Protein AF-0000000075467963 (afdb_homodimer)

Radius of gyration: 29.56 Å; Cα contacts (8 Å, |Δi|>4): 504; chains: 2; bounding box: 73×99×62 Å

Nearest PDB structures (foldseek):
  2wbl-assembly1_B  TM=3.500E-01  e=3.447E+00  Arabidopsis thaliana
  8jcx-assembly1_3  TM=3.578E-01  e=4.664E+00  Homo sapiens
  7ane-assembly1_Ap  TM=2.378E-01  e=4.955E+00  Leishmania major
  2wbl-assembly1_B  TM=3.500E-01  e=3.483E+00  Arabidopsis thaliana
  7ane-assembly1_Ap  TM=2.378E-01  e=4.174E+00  Leishmania major

Sequence (392 aa):
MAAFSTVLLLSLALFLVTVFNAVTTYRYDLRLRAITPPSPKEYSWWGNDHPDQLPINVGRVGIVWEDPDGWGLLDDAQWGSLFETDGFSKVGPHDRTFQISMMHQLHCLDVIRVGFVTNRTGFAHHIEHCLRYLRQSVLCCADTTLEEDEPHVNTSGIWEHAAGGYGMVHECRDWTAVRRYMNAHPADDCITPDCIMAAFSTVLLLSLALFLVTVFNAVTTYRYDLRLRAITPPSPKEYSWWGNDHPDQLPINVGRVGIVWEDPDGWGLLDDAQWGSLFETDGFSKVGPHDRTFQISMMHQLHCLDVIRVGFVTNRTGFAHHIEHCLRYLRQSVLCCADTTLEEDEPHVNTSGIWEHAAGGYGMVHECRDWTAVRRYMNAHPADDCITPDCI

InterPro domains:
  IPR021765 Mycotoxin biosynthesis protein UstYa-like [PF11807] (97-185)
  IPR021765 Mycotoxin biosynthesis protein UstYa-like [PTHR33365] (84-188)

Structure (mmCIF, N/CA/C/O backbone):
data_AF-0000000075467963-model_v1
#
loop_
_entity.id
_entity.type
_entity.pdbx_description
1 polymer 'Uncharacterized protein'
#
loop_
_atom_site.group_PDB
_atom_site.id
_atom_site.type_symbol
_atom_site.label_atom_id
_atom_site.label_alt_id
_atom_site.label_comp_id
_atom_site.label_asym_id
_atom_site.label_entity_id
_atom_site.label_seq_id
_atom_site.pdbx_PDB_ins_code
_atom_site.Cartn_x
_atom_site.Cartn_y
_atom_site.Cartn_z
_atom_site.occupancy
_atom_site.B_iso_or_equiv
_atom_site.auth_seq_id
_atom_site.auth_comp_id
_atom_site.auth_asym_id
_atom_site.auth_atom_id
_atom_site.pdbx_PDB_model_num
ATOM 1 N N . MET A 1 1 ? -2.65 69.688 39.219 1 48.75 1 MET A N 1
ATOM 2 C CA . MET A 1 1 ? -3.049 68.375 39.656 1 48.75 1 MET A CA 1
ATOM 3 C C . MET A 1 1 ? -3.58 67.562 38.5 1 48.75 1 MET A C 1
ATOM 5 O O . MET A 1 1 ? -3.443 66.312 38.469 1 48.75 1 MET A O 1
ATOM 9 N N . ALA A 1 2 ? -4.047 68.188 37.5 1 62.66 2 ALA A N 1
ATOM 10 C CA . ALA A 1 2 ? -4.738 67.5 36.375 1 62.66 2 ALA A CA 1
ATOM 11 C C . ALA A 1 2 ? -3.742 66.938 35.375 1 62.66 2 ALA A C 1
ATOM 13 O O . ALA A 1 2 ? -3.979 65.875 34.812 1 62.66 2 ALA A O 1
ATOM 14 N N . ALA A 1 3 ? -2.584 67.625 35.219 1 66.88 3 ALA A N 1
ATOM 15 C CA . ALA A 1 3 ? -1.604 67.188 34.219 1 66.88 3 ALA A CA 1
ATOM 16 C C . ALA A 1 3 ? -0.884 65.875 34.656 1 66.88 3 ALA A C 1
ATOM 18 O O . ALA A 1 3 ? -0.595 65 33.844 1 66.88 3 ALA A O 1
ATOM 19 N N . PHE A 1 4 ? -0.609 65.812 35.906 1 64.25 4 PHE A N 1
ATOM 20 C CA . PHE A 1 4 ? 0.063 64.688 36.5 1 64.25 4 PHE A CA 1
ATOM 21 C C . PHE A 1 4 ? -0.797 63.438 36.375 1 64.25 4 PHE A C 1
ATOM 23 O O . PHE A 1 4 ? -0.282 62.344 36.094 1 64.25 4 PHE A O 1
ATOM 30 N N . SER A 1 5 ? -2.098 63.75 36.188 1 74.5 5 SER A N 1
ATOM 31 C CA . SER A 1 5 ? -3.057 62.656 36.156 1 74.5 5 SER A CA 1
ATOM 32 C C . SER A 1 5 ? -3.137 62 34.781 1 74.5 5 SER A C 1
ATOM 34 O O . SER A 1 5 ? -3.213 60.781 34.656 1 74.5 5 SER A O 1
ATOM 36 N N . THR A 1 6 ? -2.752 62.844 33.906 1 78.25 6 THR A N 1
ATOM 37 C CA . THR A 1 6 ? -2.861 62.375 32.531 1 78.25 6 THR A CA 1
ATOM 38 C C . THR A 1 6 ? -1.625 61.562 32.125 1 78.25 6 THR A C 1
ATOM 40 O O . THR A 1 6 ? -1.732 60.531 31.469 1 78.25 6 THR A O 1
ATOM 43 N N . VAL A 1 7 ? -0.43 62 32.656 1 75.94 7 VAL A N 1
ATOM 44 C CA . VAL A 1 7 ? 0.82 61.312 32.344 1 75.94 7 VAL A CA 1
ATOM 45 C C . VAL A 1 7 ? 0.824 59.938 33.031 1 75.94 7 VAL A C 1
ATOM 47 O O . VAL A 1 7 ? 1.254 58.969 32.438 1 75.94 7 VAL A O 1
ATOM 50 N N . LEU A 1 8 ? 0.383 59.938 34.219 1 79.38 8 LEU A N 1
ATOM 51 C CA . LEU A 1 8 ? 0.322 58.688 35 1 79.38 8 LEU A CA 1
ATOM 52 C C . LEU A 1 8 ? -0.635 57.688 34.344 1 79.38 8 LEU A C 1
ATOM 54 O O . LEU A 1 8 ? -0.332 56.5 34.25 1 79.38 8 LEU A O 1
ATOM 58 N N . LEU A 1 9 ? -1.73 58.219 33.812 1 79.06 9 LEU A N 1
ATOM 59 C CA . LEU A 1 9 ? -2.729 57.375 33.156 1 79.06 9 LEU A CA 1
ATOM 60 C C . LEU A 1 9 ? -2.201 56.812 31.844 1 79.06 9 LEU A C 1
ATOM 62 O O . LEU A 1 9 ? -2.432 55.656 31.516 1 79.06 9 LEU A O 1
ATOM 66 N N . LEU A 1 10 ? -1.411 57.594 31.219 1 77.69 10 LEU A N 1
ATOM 67 C CA . LEU A 1 10 ? -0.852 57.188 29.938 1 77.69 10 LEU A CA 1
ATOM 68 C C . LEU A 1 10 ? 0.275 56.188 30.141 1 77.69 10 LEU A C 1
ATOM 70 O O . LEU A 1 10 ? 0.405 55.219 29.359 1 77.69 10 LEU A O 1
ATOM 74 N N . SER A 1 11 ? 1.07 56.375 31.141 1 78.31 11 SER A N 1
ATOM 75 C CA . SER A 1 11 ? 2.148 55.438 31.453 1 78.31 11 SER A CA 1
ATOM 76 C C . SER A 1 11 ? 1.601 54.094 31.891 1 78.31 11 SER A C 1
ATOM 78 O O . SER A 1 11 ? 2.135 53.062 31.516 1 78.31 11 SER A O 1
ATOM 80 N N . LEU A 1 12 ? 0.538 54.125 32.594 1 80.94 12 LEU A N 1
ATOM 81 C CA . LEU A 1 12 ? -0.104 52.906 33.031 1 80.94 12 LEU A CA 1
ATOM 82 C C . LEU A 1 12 ? -0.707 52.156 31.859 1 80.94 12 LEU A C 1
ATOM 84 O O . LEU A 1 12 ? -0.617 50.938 31.781 1 80.94 12 LEU A O 1
ATOM 88 N N . ALA A 1 13 ? -1.257 52.938 30.984 1 78.12 13 ALA A N 1
ATOM 89 C CA . ALA A 1 13 ? -1.839 52.375 29.781 1 78.12 13 ALA A CA 1
ATOM 90 C C . ALA A 1 13 ? -0.764 51.719 28.906 1 78.12 13 ALA A C 1
ATOM 92 O O . ALA A 1 13 ? -0.949 50.594 28.406 1 78.12 13 ALA A O 1
ATOM 93 N N . LEU A 1 14 ? 0.378 52.375 28.828 1 76.81 14 LEU A N 1
ATOM 94 C CA . LEU A 1 14 ? 1.486 51.875 28.031 1 76.81 14 LEU A CA 1
ATOM 95 C C . LEU A 1 14 ? 2.057 50.594 28.672 1 76.81 14 LEU A C 1
ATOM 97 O O . LEU A 1 14 ? 2.412 49.656 27.969 1 76.81 14 LEU A O 1
ATOM 101 N N . PHE A 1 15 ? 2.158 50.656 29.891 1 78.75 15 PHE A N 1
ATOM 102 C CA . PHE A 1 15 ? 2.656 49.5 30.625 1 78.75 15 PHE A CA 1
ATOM 103 C C . PHE A 1 15 ? 1.711 48.312 30.469 1 78.75 15 PHE A C 1
ATOM 105 O O . PHE A 1 15 ? 2.152 47.188 30.203 1 78.75 15 PHE A O 1
ATOM 112 N N . LEU A 1 16 ? 0.412 48.531 30.531 1 78.88 16 LEU A N 1
ATOM 113 C CA . LEU A 1 16 ? -0.588 47.469 30.422 1 78.88 16 LEU A CA 1
ATOM 114 C C . LEU A 1 16 ? -0.593 46.906 29.016 1 78.88 16 LEU A C 1
ATOM 116 O O . LEU A 1 16 ? -0.725 45.688 28.844 1 78.88 16 LEU A O 1
ATOM 120 N N . VAL A 1 17 ? -0.367 47.719 28.031 1 76.62 17 VAL A N 1
ATOM 121 C CA . VAL A 1 17 ? -0.336 47.25 26.641 1 76.62 17 VAL A CA 1
ATOM 122 C C . VAL A 1 17 ? 0.917 46.406 26.406 1 76.62 17 VAL A C 1
ATOM 124 O O . VAL A 1 17 ? 0.867 45.406 25.719 1 76.62 17 VAL A O 1
ATOM 127 N N . THR A 1 18 ? 2.072 46.844 27.016 1 76.5 18 THR A N 1
ATOM 128 C CA . THR A 1 18 ? 3.314 46.094 26.891 1 76.5 18 THR A CA 1
ATOM 129 C C . THR A 1 18 ? 3.184 44.719 27.562 1 76.5 18 THR A C 1
ATOM 131 O O . THR A 1 18 ? 3.625 43.719 27.016 1 76.5 18 THR A O 1
ATOM 134 N N . VAL A 1 19 ? 2.59 44.719 28.688 1 78.06 19 VAL A N 1
ATOM 135 C CA . VAL A 1 19 ? 2.391 43.469 29.422 1 78.06 19 VAL A CA 1
ATOM 136 C C . VAL A 1 19 ? 1.438 42.562 28.656 1 78.06 19 VAL A C 1
ATOM 138 O O . VAL A 1 19 ? 1.688 41.375 28.516 1 78.06 19 VAL A O 1
ATOM 141 N N . PHE A 1 20 ? 0.382 43.188 28.125 1 76.25 20 PHE A N 1
ATOM 142 C CA . PHE A 1 20 ? -0.563 42.438 27.312 1 76.25 20 PHE A CA 1
ATOM 143 C C . PHE A 1 20 ? 0.127 41.844 26.078 1 76.25 20 PHE A C 1
ATOM 145 O O . PHE A 1 20 ? -0.087 40.688 25.734 1 76.25 20 PHE A O 1
ATOM 152 N N . ASN A 1 21 ? 0.99 42.656 25.438 1 73.94 21 ASN A N 1
ATOM 153 C CA . ASN A 1 21 ? 1.731 42.188 24.266 1 73.94 21 ASN A CA 1
ATOM 154 C C . ASN A 1 21 ? 2.705 41.062 24.625 1 73.94 21 ASN A C 1
ATOM 156 O O . ASN A 1 21 ? 2.838 40.094 23.891 1 73.94 21 ASN A O 1
ATOM 160 N N . ALA A 1 22 ? 3.393 41.188 25.719 1 75.69 22 ALA A N 1
ATOM 161 C CA . ALA A 1 22 ? 4.352 40.188 26.172 1 75.69 22 ALA A CA 1
ATOM 162 C C . ALA A 1 22 ? 3.654 38.875 26.516 1 75.69 22 ALA A C 1
ATOM 164 O O . ALA A 1 22 ? 4.141 37.812 26.156 1 75.69 22 ALA A O 1
ATOM 165 N N . VAL A 1 23 ? 2.527 39 27.062 1 76.81 23 VAL A N 1
ATOM 166 C CA . VAL A 1 23 ? 1.761 37.812 27.453 1 76.81 23 VAL A CA 1
ATOM 167 C C . VAL A 1 23 ? 1.232 37.125 26.203 1 76.81 23 VAL A C 1
ATOM 169 O O . VAL A 1 23 ? 1.292 35.906 26.094 1 76.81 23 VAL A O 1
ATOM 172 N N . THR A 1 24 ? 0.804 37.938 25.219 1 72.12 24 THR A N 1
ATOM 173 C CA . THR A 1 24 ? 0.292 37.375 23.969 1 72.12 24 THR A CA 1
ATOM 174 C C . THR A 1 24 ? 1.414 36.719 23.172 1 72.12 24 THR A C 1
ATOM 176 O O . THR A 1 24 ? 1.232 35.625 22.609 1 72.12 24 THR A O 1
ATOM 179 N N . THR A 1 25 ? 2.557 37.344 23.094 1 69.19 25 THR A N 1
ATOM 180 C CA . THR A 1 25 ? 3.713 36.781 22.406 1 69.19 25 THR A CA 1
ATOM 181 C C . THR A 1 25 ? 4.141 35.469 23.062 1 69.19 25 THR A C 1
ATOM 183 O O . THR A 1 25 ? 4.469 34.5 22.375 1 69.19 25 THR A O 1
ATOM 186 N N . TYR A 1 26 ? 4.16 35.531 24.406 1 72.31 26 TYR A N 1
ATOM 187 C CA . TYR A 1 26 ? 4.543 34.344 25.156 1 72.31 26 TYR A CA 1
ATOM 188 C C . TYR A 1 26 ? 3.568 33.188 24.906 1 72.31 26 TYR A C 1
ATOM 190 O O . TYR A 1 26 ? 3.984 32.062 24.688 1 72.31 26 TYR A O 1
ATOM 198 N N . ARG A 1 27 ? 2.332 33.469 24.844 1 73.88 27 ARG A N 1
ATOM 199 C CA . ARG A 1 27 ? 1.308 32.469 24.562 1 73.88 27 ARG A CA 1
ATOM 200 C C . ARG A 1 27 ? 1.444 31.953 23.141 1 73.88 27 ARG A C 1
ATOM 202 O O . ARG A 1 27 ? 1.317 30.75 22.906 1 73.88 27 ARG A O 1
ATOM 209 N N . TYR A 1 28 ? 1.735 32.812 22.219 1 65.31 28 TYR A N 1
ATOM 210 C CA . TYR A 1 28 ? 1.943 32.438 20.828 1 65.31 28 TYR A CA 1
ATOM 211 C C . TYR A 1 28 ? 3.193 31.562 20.688 1 65.31 28 TYR A C 1
ATOM 213 O O . TYR A 1 28 ? 3.199 30.578 19.953 1 65.31 28 TYR A O 1
ATOM 221 N N . ASP A 1 29 ? 4.254 31.938 21.359 1 64.69 29 ASP A N 1
ATOM 222 C CA . ASP A 1 29 ? 5.484 31.156 21.359 1 64.69 29 ASP A CA 1
ATOM 223 C C . ASP A 1 29 ? 5.23 29.734 21.875 1 64.69 29 ASP A C 1
ATOM 225 O O . ASP A 1 29 ? 5.711 28.766 21.281 1 64.69 29 ASP A O 1
ATOM 229 N N . LEU A 1 30 ? 4.445 29.688 22.906 1 70.44 30 LEU A N 1
ATOM 230 C CA . LEU A 1 30 ? 4.117 28.391 23.484 1 70.44 30 LEU A CA 1
ATOM 231 C C . LEU A 1 30 ? 3.332 27.547 22.484 1 70.44 30 LEU A C 1
ATOM 233 O O . LEU A 1 30 ? 3.58 26.344 22.344 1 70.44 30 LEU A O 1
ATOM 237 N N . ARG A 1 31 ? 2.449 28.219 21.875 1 64.19 31 ARG A N 1
ATOM 238 C CA . ARG A 1 31 ? 1.645 27.516 20.875 1 64.19 31 ARG A CA 1
ATOM 239 C C . ARG A 1 31 ? 2.498 27.094 19.688 1 64.19 31 ARG A C 1
ATOM 241 O O . ARG A 1 31 ? 2.33 25.984 19.156 1 64.19 31 ARG A O 1
ATOM 248 N N . LEU A 1 32 ? 3.363 27.938 19.297 1 63.81 32 LEU A N 1
ATOM 249 C CA . LEU A 1 32 ? 4.23 27.609 18.172 1 63.81 32 LEU A CA 1
ATOM 250 C C . LEU A 1 32 ? 5.152 26.453 18.516 1 63.81 32 LEU A C 1
ATOM 252 O O . LEU A 1 32 ? 5.41 25.578 17.672 1 63.81 32 LEU A O 1
ATOM 256 N N . ARG A 1 33 ? 5.801 26.531 19.594 1 65.12 33 ARG A N 1
ATOM 257 C CA . ARG A 1 33 ? 6.68 25.453 20.031 1 65.12 33 ARG A CA 1
ATOM 258 C C . ARG A 1 33 ? 5.938 24.125 20.078 1 65.12 33 ARG A C 1
ATOM 260 O O . ARG A 1 33 ? 6.516 23.078 19.766 1 65.12 33 ARG A O 1
ATOM 267 N N . ALA A 1 34 ? 4.691 24.25 20.484 1 65.44 34 ALA A N 1
ATOM 268 C CA . ALA A 1 34 ? 3.863 23.047 20.594 1 65.44 34 ALA A CA 1
ATOM 269 C C . ALA A 1 34 ? 3.602 22.438 19.219 1 65.44 34 ALA A C 1
ATOM 271 O O . ALA A 1 34 ? 3.406 21.234 19.094 1 65.44 34 ALA A O 1
ATOM 272 N N . ILE A 1 35 ? 3.621 23.375 18.281 1 63.66 35 ILE A N 1
ATOM 273 C CA . ILE A 1 35 ? 3.303 22.875 16.938 1 63.66 35 ILE A CA 1
ATOM 274 C C . ILE A 1 35 ? 4.59 22.703 16.125 1 63.66 35 ILE A C 1
ATOM 276 O O . ILE A 1 35 ? 4.57 22.156 15.031 1 63.66 35 ILE A O 1
ATOM 280 N N . THR A 1 36 ? 5.695 23.375 16.578 1 61.47 36 THR A N 1
ATOM 281 C CA . THR A 1 36 ? 6.961 23.188 15.883 1 61.47 36 THR A CA 1
ATOM 282 C C . THR A 1 36 ? 7.418 21.734 15.961 1 61.47 36 THR A C 1
ATOM 284 O O . THR A 1 36 ? 7.531 21.172 17.047 1 61.47 36 THR A O 1
ATOM 287 N N . PRO A 1 37 ? 7.512 21.125 14.805 1 61.09 37 PRO A N 1
ATOM 288 C CA . PRO A 1 37 ? 7.949 19.734 14.828 1 61.09 37 PRO A CA 1
ATOM 289 C C . PRO A 1 37 ? 9.312 19.547 15.492 1 61.09 37 PRO A C 1
ATOM 291 O O . PRO A 1 37 ? 10.141 20.453 15.461 1 61.09 37 PRO A O 1
ATOM 294 N N . PRO A 1 38 ? 9.336 18.656 16.5 1 60.81 38 PRO A N 1
ATOM 295 C CA . PRO A 1 38 ? 10.648 18.406 17.094 1 60.81 38 PRO A CA 1
ATOM 296 C C . PRO A 1 38 ? 11.781 18.453 16.062 1 60.81 38 PRO A C 1
ATOM 298 O O . PRO A 1 38 ? 11.539 18.281 14.867 1 60.81 38 PRO A O 1
ATOM 301 N N . SER A 1 39 ? 12.906 19.047 16.484 1 64.12 39 SER A N 1
ATOM 302 C CA . SER A 1 39 ? 14.102 19.047 15.664 1 64.12 39 SER A CA 1
ATOM 303 C C . SER A 1 39 ? 14.305 17.703 14.977 1 64.12 39 SER A C 1
ATOM 305 O O . SER A 1 39 ? 13.961 16.656 15.531 1 64.12 39 SER A O 1
ATOM 307 N N . PRO A 1 40 ? 14.602 17.859 13.734 1 70.25 40 PRO A N 1
ATOM 308 C CA . PRO A 1 40 ? 14.844 16.594 13.039 1 70.25 40 PRO A CA 1
ATOM 309 C C . PRO A 1 40 ? 15.859 15.703 13.766 1 70.25 40 PRO A C 1
ATOM 311 O O . PRO A 1 40 ? 16.828 16.203 14.32 1 70.25 40 PRO A O 1
ATOM 314 N N . LYS A 1 41 ? 15.469 14.516 14.148 1 83.62 41 LYS A N 1
ATOM 315 C CA . LYS A 1 41 ? 16.359 13.531 14.766 1 83.62 41 LYS A CA 1
ATOM 316 C C . LYS A 1 41 ? 17.641 13.352 13.945 1 83.62 41 LYS A C 1
ATOM 318 O O . LYS A 1 41 ? 17.578 13.258 12.719 1 83.62 41 LYS A O 1
ATOM 323 N N . GLU A 1 42 ? 18.703 13.578 14.609 1 91.19 42 GLU A N 1
ATOM 324 C CA . GLU A 1 42 ? 19.984 13.289 13.984 1 91.19 42 GLU A CA 1
ATOM 325 C C . GLU A 1 42 ? 20.328 11.805 14.078 1 91.19 42 GLU A C 1
ATOM 327 O O . GLU A 1 42 ? 20.094 11.172 15.109 1 91.19 42 GLU A O 1
ATOM 332 N N . TYR A 1 43 ? 20.812 11.266 12.914 1 95.25 43 TYR A N 1
ATOM 333 C CA . TYR A 1 43 ? 21.156 9.844 12.852 1 95.25 43 TYR A CA 1
ATOM 334 C C . TYR A 1 43 ? 22.641 9.664 12.562 1 95.25 43 TYR A C 1
ATOM 336 O O . TYR A 1 43 ? 23.234 10.422 11.797 1 95.25 43 TYR A O 1
ATOM 344 N N . SER A 1 44 ? 23.266 8.68 13.203 1 95.25 44 SER A N 1
ATOM 345 C CA . SER A 1 44 ? 24.641 8.336 12.891 1 95.25 44 SER A CA 1
ATOM 346 C C . SER A 1 44 ? 24.75 7.559 11.578 1 95.25 44 SER A C 1
ATOM 348 O O . SER A 1 44 ? 25.812 7.492 10.977 1 95.25 44 SER A O 1
ATOM 350 N N . TRP A 1 45 ? 23.656 6.883 11.156 1 95.12 45 TRP A N 1
ATOM 351 C CA . TRP A 1 45 ? 23.531 6.059 9.953 1 95.12 45 TRP A CA 1
ATOM 352 C C . TRP A 1 45 ? 24.344 4.777 10.086 1 95.12 45 TRP A C 1
ATOM 354 O O . TRP A 1 45 ? 24.641 4.113 9.086 1 95.12 45 TRP A O 1
ATOM 364 N N . TRP A 1 46 ? 24.75 4.492 11.32 1 92.88 46 TRP A N 1
ATOM 365 C CA . TRP A 1 46 ? 25.422 3.225 11.578 1 92.88 46 TRP A CA 1
ATOM 366 C C . TRP A 1 46 ? 24.469 2.229 12.242 1 92.88 46 TRP A C 1
ATOM 368 O O . TRP A 1 46 ? 23.688 2.592 13.125 1 92.88 46 TRP A O 1
ATOM 378 N N . GLY A 1 47 ? 24.641 0.971 11.766 1 91.31 47 GLY A N 1
ATOM 379 C CA . GLY A 1 47 ? 23.766 -0.049 12.312 1 91.31 47 GLY A CA 1
ATOM 380 C C . GLY A 1 47 ? 22.297 0.249 12.078 1 91.31 47 GLY A C 1
ATOM 381 O O . GLY A 1 47 ? 21.891 0.535 10.953 1 91.31 47 GLY A O 1
ATOM 382 N N . ASN A 1 48 ? 21.562 0.258 13.156 1 92.62 48 ASN A N 1
ATOM 383 C CA . ASN A 1 48 ? 20.125 0.466 13.016 1 92.62 48 ASN A CA 1
ATOM 384 C C . ASN A 1 48 ? 19.734 1.912 13.312 1 92.62 48 ASN A C 1
ATOM 386 O O . ASN A 1 48 ? 18.547 2.238 13.391 1 92.62 48 ASN A O 1
ATOM 390 N N . ASP A 1 49 ? 20.75 2.736 13.398 1 95.62 49 ASP A N 1
ATOM 391 C CA . ASP A 1 49 ? 20.516 4.145 13.695 1 95.62 49 ASP A CA 1
ATOM 392 C C . ASP A 1 49 ? 20.406 4.961 12.406 1 95.62 49 ASP A C 1
ATOM 394 O O . ASP A 1 49 ? 21.344 5.684 12.047 1 95.62 49 ASP A O 1
ATOM 398 N N . HIS A 1 50 ? 19.422 4.898 11.773 1 96.62 50 HIS A N 1
ATOM 399 C CA . HIS A 1 50 ? 19.062 5.629 10.562 1 96.62 50 HIS A CA 1
ATOM 400 C C . HIS A 1 50 ? 17.547 5.883 10.5 1 96.62 50 HIS A C 1
ATOM 402 O O . HIS A 1 50 ? 16.781 5.266 11.242 1 96.62 50 HIS A O 1
ATOM 408 N N . PRO A 1 51 ? 17.062 6.844 9.695 1 96.88 51 PRO A N 1
ATOM 409 C CA . PRO A 1 51 ? 15.617 7 9.555 1 96.88 51 PRO A CA 1
ATOM 410 C C . PRO A 1 51 ? 14.93 5.719 9.086 1 96.88 51 PRO A C 1
ATOM 412 O O . PRO A 1 51 ? 15.531 4.922 8.359 1 96.88 51 PRO A O 1
ATOM 415 N N . ASP A 1 52 ? 13.742 5.508 9.484 1 97.12 52 ASP A N 1
ATOM 416 C CA . ASP A 1 52 ? 12.977 4.344 9.055 1 97.12 52 ASP A CA 1
ATOM 417 C C . ASP A 1 52 ? 12.531 4.477 7.602 1 97.12 52 ASP A C 1
ATOM 419 O O . ASP A 1 52 ? 12.367 3.477 6.902 1 97.12 52 ASP A O 1
ATOM 423 N N . GLN A 1 53 ? 12.344 5.754 7.211 1 97.69 53 GLN A N 1
ATOM 424 C CA . GLN A 1 53 ? 11.852 6.055 5.871 1 97.69 53 GLN A CA 1
ATOM 425 C C . GLN A 1 53 ? 12.914 6.797 5.059 1 97.69 53 GLN A C 1
ATOM 427 O O . GLN A 1 53 ? 13.711 7.551 5.609 1 97.69 53 GLN A O 1
ATOM 432 N N . LEU A 1 54 ? 12.883 6.52 3.73 1 98.19 54 LEU A N 1
ATOM 433 C CA . LEU A 1 54 ? 13.672 7.355 2.83 1 98.19 54 LEU A CA 1
ATOM 434 C C . LEU A 1 54 ? 13.391 8.836 3.07 1 98.19 54 LEU A C 1
ATOM 436 O O . LEU A 1 54 ? 12.227 9.25 3.094 1 98.19 54 LEU A O 1
ATOM 440 N N . PRO A 1 55 ? 14.438 9.648 3.348 1 96.31 55 PRO A N 1
ATOM 441 C CA . PRO A 1 55 ? 14.227 11.031 3.764 1 96.31 55 PRO A CA 1
ATOM 442 C C . PRO A 1 55 ? 13.961 11.969 2.584 1 96.31 55 PRO A C 1
ATOM 444 O O . PRO A 1 55 ? 14.758 12.883 2.326 1 96.31 55 PRO A O 1
ATOM 447 N N . ILE A 1 56 ? 12.867 11.781 1.936 1 97.19 56 ILE A N 1
ATOM 448 C CA . ILE A 1 56 ? 12.43 12.633 0.834 1 97.19 56 ILE A CA 1
ATOM 449 C C . ILE A 1 56 ? 10.984 13.07 1.064 1 97.19 56 ILE A C 1
ATOM 451 O O . ILE A 1 56 ? 10.273 12.484 1.884 1 97.19 56 ILE A O 1
ATOM 455 N N . ASN A 1 57 ? 10.641 14.117 0.381 1 95.69 57 ASN A N 1
ATOM 456 C CA . ASN A 1 57 ? 9.234 14.516 0.356 1 95.69 57 ASN A CA 1
ATOM 457 C C . ASN A 1 57 ? 8.461 13.773 -0.729 1 95.69 57 ASN A C 1
ATOM 459 O O . ASN A 1 57 ? 8.82 13.836 -1.907 1 95.69 57 ASN A O 1
ATOM 463 N N . VAL A 1 58 ? 7.551 13.008 -0.3 1 97.75 58 VAL A N 1
ATOM 464 C CA . VAL A 1 58 ? 6.664 12.32 -1.231 1 97.75 58 VAL A CA 1
ATOM 465 C C . VAL A 1 58 ? 5.27 12.945 -1.166 1 97.75 58 VAL A C 1
ATOM 467 O O . VAL A 1 58 ? 4.562 12.789 -0.166 1 97.75 58 VAL A O 1
ATOM 470 N N . GLY A 1 59 ? 4.898 13.633 -2.197 1 96.62 59 GLY A N 1
ATOM 471 C CA . GLY A 1 59 ? 3.602 14.289 -2.238 1 96.62 59 GLY A CA 1
ATOM 472 C C . GLY A 1 59 ? 2.451 13.312 -2.412 1 96.62 59 GLY A C 1
ATOM 473 O O . GLY A 1 59 ? 2.664 12.102 -2.496 1 96.62 59 GLY A O 1
ATOM 474 N N . ARG A 1 60 ? 1.293 13.859 -2.354 1 96.69 60 ARG A N 1
ATOM 475 C CA . ARG A 1 60 ? 0.075 13.086 -2.582 1 96.69 60 ARG A CA 1
ATOM 476 C C . ARG A 1 60 ? -0.598 13.5 -3.887 1 96.69 60 ARG A C 1
ATOM 478 O O . ARG A 1 60 ? -0.545 14.672 -4.277 1 96.69 60 ARG A O 1
ATOM 485 N N . VAL A 1 61 ? -1.198 12.547 -4.535 1 97.31 61 VAL A N 1
ATOM 486 C CA . VAL A 1 61 ? -1.871 12.789 -5.805 1 97.31 61 VAL A CA 1
ATOM 487 C C . VAL A 1 61 ? -3.08 11.867 -5.938 1 97.31 61 VAL A C 1
ATOM 489 O O . VAL A 1 61 ? -3.045 10.719 -5.484 1 97.31 61 VAL A O 1
ATOM 492 N N . GLY A 1 62 ? -4.172 12.359 -6.461 1 97.12 62 GLY A N 1
ATOM 493 C CA . GLY A 1 62 ? -5.297 11.516 -6.828 1 97.12 62 GLY A CA 1
ATOM 494 C C . GLY A 1 62 ? -5.121 10.844 -8.172 1 97.12 62 GLY A C 1
ATOM 495 O O . GLY A 1 62 ? -4.773 11.492 -9.164 1 97.12 62 GLY A O 1
ATOM 496 N N . ILE A 1 63 ? -5.328 9.547 -8.234 1 97.31 63 ILE A N 1
ATOM 497 C CA . ILE A 1 63 ? -5.152 8.82 -9.484 1 97.31 63 ILE A CA 1
ATOM 498 C C . ILE A 1 63 ? -6.379 7.945 -9.75 1 97.31 63 ILE A C 1
ATOM 500 O O . ILE A 1 63 ? -6.875 7.277 -8.836 1 97.31 63 ILE A O 1
ATOM 504 N N . VAL A 1 64 ? -6.887 7.977 -10.922 1 96.5 64 VAL A N 1
ATOM 505 C CA . VAL A 1 64 ? -7.887 7.035 -11.414 1 96.5 64 VAL A CA 1
ATOM 506 C C . VAL A 1 64 ? -7.215 5.973 -12.281 1 96.5 64 VAL A C 1
ATOM 508 O O . VAL A 1 64 ? -6.613 6.297 -13.312 1 96.5 64 VAL A O 1
ATOM 511 N N . TRP A 1 65 ? -7.277 4.762 -11.797 1 93.88 65 TRP A N 1
ATOM 512 C CA . TRP A 1 65 ? -6.727 3.658 -12.578 1 93.88 65 TRP A CA 1
ATOM 513 C C . TRP A 1 65 ? -7.754 3.135 -13.578 1 93.88 65 TRP A C 1
ATOM 515 O O . TRP A 1 65 ? -8.922 2.947 -13.242 1 93.88 65 TRP A O 1
ATOM 525 N N . GLU A 1 66 ? -7.305 2.91 -14.781 1 90.19 66 GLU A N 1
ATOM 526 C CA . GLU A 1 66 ? -8.102 2.207 -15.773 1 90.19 66 GLU A CA 1
ATOM 527 C C . GLU A 1 66 ? -7.621 0.772 -15.961 1 90.19 66 GLU A C 1
ATOM 529 O O . GLU A 1 66 ? -6.523 0.421 -15.531 1 90.19 66 GLU A O 1
ATOM 534 N N . ASP A 1 67 ? -8.562 -0.024 -16.453 1 83.31 67 ASP A N 1
ATOM 535 C CA . ASP A 1 67 ? -8.109 -1.355 -16.844 1 83.31 67 ASP A CA 1
ATOM 536 C C . ASP A 1 67 ? -7.133 -1.284 -18.016 1 83.31 67 ASP A C 1
ATOM 538 O O . ASP A 1 67 ? -7.52 -0.953 -19.125 1 83.31 67 ASP A O 1
ATOM 542 N N . PRO A 1 68 ? -5.895 -1.644 -17.734 1 80.38 68 PRO A N 1
ATOM 543 C CA . PRO A 1 68 ? -4.918 -1.443 -18.812 1 80.38 68 PRO A CA 1
ATOM 544 C C . PRO A 1 68 ? -4.969 -2.547 -19.859 1 80.38 68 PRO A C 1
ATOM 546 O O . PRO A 1 68 ? -5.328 -3.686 -19.562 1 80.38 68 PRO A O 1
ATOM 549 N N . ASP A 1 69 ? -4.648 -2.264 -21.094 1 81.5 69 ASP A N 1
ATOM 550 C CA . ASP A 1 69 ? -4.453 -3.26 -22.141 1 81.5 69 ASP A CA 1
ATOM 551 C C . ASP A 1 69 ? -3.15 -4.027 -21.938 1 81.5 69 ASP A C 1
ATOM 553 O O . ASP A 1 69 ? -3.016 -5.168 -22.391 1 81.5 69 ASP A O 1
ATOM 557 N N . GLY A 1 70 ? -2.418 -3.65 -21.016 1 91.75 70 GLY A N 1
ATOM 558 C CA . GLY A 1 70 ? -1.124 -4.27 -20.781 1 91.75 70 GLY A CA 1
ATOM 559 C C . GLY A 1 70 ? -0.988 -4.871 -19.391 1 91.75 70 GLY A C 1
ATOM 560 O O . GLY A 1 70 ? -1.99 -5.176 -18.75 1 91.75 70 GLY A O 1
ATOM 561 N N . TRP A 1 71 ? 0.266 -5.406 -19.203 1 95.25 71 TRP A N 1
ATOM 562 C CA . TRP A 1 71 ? 0.604 -6.012 -17.922 1 95.25 71 TRP A CA 1
ATOM 563 C C . TRP A 1 71 ? 0.012 -7.414 -17.797 1 95.25 71 TRP A C 1
ATOM 565 O O . TRP A 1 71 ? -0.499 -7.793 -16.75 1 95.25 71 TRP A O 1
ATOM 575 N N . GLY A 1 72 ? 0.054 -8.031 -18.953 1 94.75 72 GLY A N 1
ATOM 576 C CA . GLY A 1 72 ? -0.377 -9.422 -18.969 1 94.75 72 GLY A CA 1
ATOM 577 C C . GLY A 1 72 ? 0.598 -10.352 -18.266 1 94.75 72 GLY A C 1
ATOM 578 O O . GLY A 1 72 ? 1.728 -9.961 -17.969 1 94.75 72 GLY A O 1
ATOM 579 N N . LEU A 1 73 ? 0.166 -11.555 -18.062 1 94.06 73 LEU A N 1
ATOM 580 C CA . LEU A 1 73 ? 0.975 -12.547 -17.359 1 94.06 73 LEU A CA 1
ATOM 581 C C . LEU A 1 73 ? 2.27 -12.82 -18.109 1 94.06 73 LEU A C 1
ATOM 583 O O . LEU A 1 73 ? 3.301 -13.117 -17.5 1 94.06 73 LEU A O 1
ATOM 587 N N . LEU A 1 74 ? 2.221 -12.719 -19.438 1 94.75 74 LEU A N 1
ATOM 588 C CA . LEU A 1 74 ? 3.379 -13.078 -20.25 1 94.75 74 LEU A CA 1
ATOM 589 C C . LEU A 1 74 ? 4.125 -11.836 -20.719 1 94.75 74 LEU A C 1
ATOM 591 O O . LEU A 1 74 ? 5.059 -11.93 -21.516 1 94.75 74 LEU A O 1
ATOM 595 N N . ASP A 1 75 ? 3.732 -10.68 -20.266 1 96 75 ASP A N 1
ATOM 596 C CA . ASP A 1 75 ? 4.332 -9.422 -20.703 1 96 75 ASP A CA 1
ATOM 597 C C . ASP A 1 75 ? 5.621 -9.133 -19.953 1 96 75 ASP A C 1
ATOM 599 O O . ASP A 1 75 ? 5.695 -8.164 -19.188 1 96 75 ASP A O 1
ATOM 603 N N . ASP A 1 76 ? 6.66 -9.797 -20.25 1 95.69 76 ASP A N 1
ATOM 604 C CA . ASP A 1 76 ? 7.938 -9.68 -19.562 1 95.69 76 ASP A CA 1
ATOM 605 C C . ASP A 1 76 ? 8.508 -8.266 -19.703 1 95.69 76 ASP A C 1
ATOM 607 O O . ASP A 1 76 ? 9.07 -7.723 -18.75 1 95.69 76 ASP A O 1
ATOM 611 N N . ALA A 1 77 ? 8.375 -7.77 -20.844 1 95.31 77 ALA A N 1
ATOM 612 C CA . ALA A 1 77 ? 8.953 -6.453 -21.109 1 95.31 77 ALA A CA 1
ATOM 613 C C . ALA A 1 77 ? 8.297 -5.387 -20.234 1 95.31 77 ALA A C 1
ATOM 615 O O . ALA A 1 77 ? 8.977 -4.551 -19.641 1 95.31 77 ALA A O 1
ATOM 616 N N . GLN A 1 78 ? 6.992 -5.422 -20.109 1 95.5 78 GLN A N 1
ATOM 617 C CA . GLN A 1 78 ? 6.281 -4.426 -19.328 1 95.5 78 GLN A CA 1
ATOM 618 C C . GLN A 1 78 ? 6.578 -4.594 -17.828 1 95.5 78 GLN A C 1
ATOM 620 O O . GLN A 1 78 ? 6.883 -3.619 -17.141 1 95.5 78 GLN A O 1
ATOM 625 N N . TRP A 1 79 ? 6.52 -5.773 -17.312 1 96.81 79 TRP A N 1
ATOM 626 C CA . TRP A 1 79 ? 6.82 -6.008 -15.906 1 96.81 79 TRP A CA 1
ATOM 627 C C . TRP A 1 79 ? 8.273 -5.664 -15.594 1 96.81 79 TRP A C 1
ATOM 629 O O . TRP A 1 79 ? 8.57 -5.09 -14.547 1 96.81 79 TRP A O 1
ATOM 639 N N . GLY A 1 80 ? 9.195 -5.957 -16.531 1 95.38 80 GLY A N 1
ATOM 640 C CA . GLY A 1 80 ? 10.602 -5.617 -16.359 1 95.38 80 GLY A CA 1
ATOM 641 C C . GLY A 1 80 ? 10.844 -4.121 -16.297 1 95.38 80 GLY A C 1
ATOM 642 O O . GLY A 1 80 ? 11.797 -3.672 -15.648 1 95.38 80 GLY A O 1
ATOM 643 N N . SER A 1 81 ? 10.008 -3.342 -16.922 1 93.88 81 SER A N 1
ATOM 644 C CA . SER A 1 81 ? 10.18 -1.894 -16.984 1 93.88 81 SER A CA 1
ATOM 645 C C . SER A 1 81 ? 9.938 -1.252 -15.617 1 93.88 81 SER A C 1
ATOM 647 O O . SER A 1 81 ? 10.273 -0.084 -15.414 1 93.88 81 SER A O 1
ATOM 649 N N . LEU A 1 82 ? 9.383 -2.002 -14.672 1 93.81 82 LEU A N 1
ATOM 650 C CA . LEU A 1 82 ? 9.156 -1.503 -13.32 1 93.81 82 LEU A CA 1
ATOM 651 C C . LEU A 1 82 ? 10.484 -1.331 -12.578 1 93.81 82 LEU A C 1
ATOM 653 O O . LEU A 1 82 ? 10.539 -0.649 -11.547 1 93.81 82 LEU A O 1
ATOM 657 N N . PHE A 1 83 ? 11.516 -1.955 -13.086 1 92.38 83 PHE A N 1
ATOM 658 C CA . PHE A 1 83 ? 12.789 -2.014 -12.383 1 92.38 83 PHE A CA 1
ATOM 659 C C . PHE A 1 83 ? 13.859 -1.231 -13.133 1 92.38 83 PHE A C 1
ATOM 661 O O . PHE A 1 83 ? 14.711 -1.82 -13.797 1 92.38 83 PHE A O 1
ATOM 668 N N . GLU A 1 84 ? 13.867 0.003 -12.961 1 88.62 84 GLU A N 1
ATOM 669 C CA . GLU A 1 84 ? 14.898 0.844 -13.562 1 88.62 84 GLU A CA 1
ATOM 670 C C . GLU A 1 84 ? 16.25 0.646 -12.875 1 88.62 84 GLU A C 1
ATOM 672 O O . GLU A 1 84 ? 17.281 1.012 -13.422 1 88.62 84 GLU A O 1
ATOM 677 N N . THR A 1 85 ? 16.219 0.124 -11.727 1 85.81 85 THR A N 1
ATOM 678 C CA . THR A 1 85 ? 17.359 -0.268 -10.914 1 85.81 85 THR A CA 1
ATOM 679 C C . THR A 1 85 ? 17.141 -1.644 -10.289 1 85.81 85 THR A C 1
ATOM 681 O O . THR A 1 85 ? 16.156 -2.318 -10.594 1 85.81 85 THR A O 1
ATOM 684 N N . ASP A 1 86 ? 18.016 -2.068 -9.469 1 85.69 86 ASP A N 1
ATOM 685 C CA . ASP A 1 86 ? 17.875 -3.375 -8.836 1 85.69 86 ASP A CA 1
ATOM 686 C C . ASP A 1 86 ? 17.047 -3.271 -7.555 1 85.69 86 ASP A C 1
ATOM 688 O O . ASP A 1 86 ? 16.906 -4.25 -6.82 1 85.69 86 ASP A O 1
ATOM 692 N N . GLY A 1 87 ? 16.531 -2.09 -7.254 1 92.19 87 GLY A N 1
ATOM 693 C CA . GLY A 1 87 ? 15.656 -1.892 -6.105 1 92.19 87 GLY A CA 1
ATOM 694 C C . GLY A 1 87 ? 16.391 -1.398 -4.875 1 92.19 87 GLY A C 1
ATOM 695 O O . GLY A 1 87 ? 15.773 -1.123 -3.846 1 92.19 87 GLY A O 1
ATOM 696 N N . PHE A 1 88 ? 17.719 -1.266 -5.008 1 96 88 PHE A N 1
ATOM 697 C CA . PHE A 1 88 ? 18.562 -0.787 -3.92 1 96 88 PH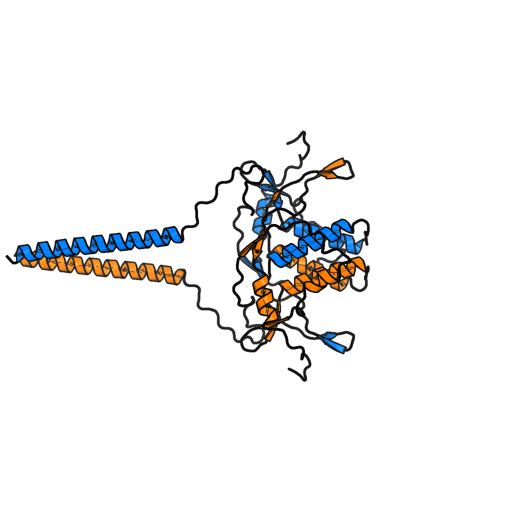E A CA 1
ATOM 698 C C . PHE A 1 88 ? 19.094 0.609 -4.223 1 96 88 PHE A C 1
ATOM 700 O O . PHE A 1 88 ? 19.203 1.001 -5.387 1 96 88 PHE A O 1
ATOM 707 N N . SER A 1 89 ? 19.344 1.348 -3.184 1 96.56 89 SER A N 1
ATOM 708 C CA . SER A 1 89 ? 19.828 2.721 -3.326 1 96.56 89 SER A CA 1
ATOM 709 C C . SER A 1 89 ? 20.766 3.102 -2.193 1 96.56 89 SER A C 1
ATOM 711 O O . SER A 1 89 ? 20.656 2.582 -1.081 1 96.56 89 SER A O 1
ATOM 713 N N . LYS A 1 90 ? 21.672 3.98 -2.568 1 96.5 90 LYS A N 1
ATOM 714 C CA . LYS A 1 90 ? 22.469 4.641 -1.542 1 96.5 90 LYS A CA 1
ATOM 715 C C . LYS A 1 90 ? 21.656 5.695 -0.798 1 96.5 90 LYS A C 1
ATOM 717 O O . LYS A 1 90 ? 20.938 6.484 -1.418 1 96.5 90 LYS A O 1
ATOM 722 N N . VAL A 1 91 ? 21.797 5.648 0.502 1 97.25 91 VAL A N 1
ATOM 723 C CA . VAL A 1 91 ? 21.031 6.582 1.327 1 97.25 91 VAL A CA 1
ATOM 724 C C . VAL A 1 91 ? 21.922 7.137 2.439 1 97.25 91 VAL A C 1
ATOM 726 O O . VAL A 1 91 ? 22.703 6.398 3.039 1 97.25 91 VAL A O 1
ATOM 729 N N . GLY A 1 92 ? 21.766 8.477 2.67 1 95.19 92 GLY A N 1
ATOM 730 C CA . GLY A 1 92 ? 22.438 9.094 3.795 1 95.19 92 GLY A CA 1
ATOM 731 C C . GLY A 1 92 ? 23.828 9.594 3.447 1 95.19 92 GLY A C 1
ATOM 732 O O . GLY A 1 92 ? 24.281 9.461 2.307 1 95.19 92 GLY A O 1
ATOM 733 N N . PRO A 1 93 ? 24.438 10.18 4.43 1 94.81 93 PRO A N 1
ATOM 734 C CA . PRO A 1 93 ? 25.719 10.844 4.203 1 94.81 93 PRO A CA 1
ATOM 735 C C . PRO A 1 93 ? 26.859 9.859 3.932 1 94.81 93 PRO A C 1
ATOM 737 O O . PRO A 1 93 ? 27.891 10.242 3.371 1 94.81 93 PRO A O 1
ATOM 740 N N . HIS A 1 94 ? 26.719 8.602 4.273 1 93 94 HIS A N 1
ATOM 741 C CA . HIS A 1 94 ? 27.781 7.613 4.082 1 93 94 HIS A CA 1
ATOM 742 C C . HIS A 1 94 ? 27.469 6.695 2.904 1 93 94 HIS A C 1
ATOM 744 O O . HIS A 1 94 ? 28.125 5.66 2.734 1 93 94 HIS A O 1
ATOM 750 N N . ASP A 1 95 ? 26.422 6.957 2.207 1 93.69 95 ASP A N 1
ATOM 751 C CA . ASP A 1 95 ? 26.031 6.203 1.022 1 93.69 95 ASP A CA 1
ATOM 752 C C . ASP A 1 95 ? 25.766 4.738 1.368 1 93.69 95 ASP A C 1
ATOM 754 O O . ASP A 1 95 ? 26.219 3.836 0.665 1 93.69 95 ASP A O 1
ATOM 758 N N . ARG A 1 96 ? 25.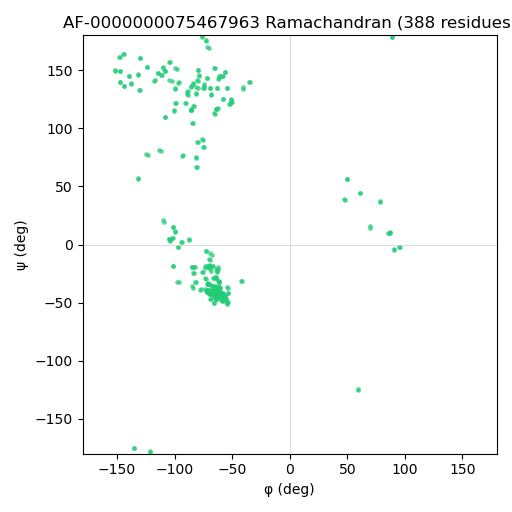078 4.566 2.439 1 93.88 96 ARG A N 1
ATOM 759 C CA . ARG A 1 96 ? 24.703 3.207 2.826 1 93.88 96 ARG A CA 1
ATOM 760 C C . ARG A 1 96 ? 23.625 2.648 1.896 1 93.88 96 ARG A C 1
ATOM 762 O O . ARG A 1 96 ? 22.703 3.365 1.504 1 93.88 96 ARG A O 1
ATOM 769 N N . THR A 1 97 ? 23.734 1.316 1.616 1 95.31 97 THR A N 1
ATOM 770 C CA . THR A 1 97 ? 22.812 0.688 0.683 1 95.31 97 THR A CA 1
ATOM 771 C C . THR A 1 97 ? 21.578 0.179 1.413 1 95.31 97 THR A C 1
ATOM 773 O O . THR A 1 97 ? 21.688 -0.494 2.439 1 95.31 97 THR A O 1
ATOM 776 N N . PHE A 1 98 ? 20.406 0.535 0.921 1 96.88 98 PHE A N 1
ATOM 777 C CA . PHE A 1 98 ? 19.125 0.052 1.408 1 96.88 98 PHE A CA 1
ATOM 778 C C . PHE A 1 98 ? 18.25 -0.402 0.25 1 96.88 98 PHE A C 1
ATOM 780 O O . PHE A 1 98 ? 18.359 0.119 -0.862 1 96.88 98 PHE A O 1
ATOM 787 N N . GLN A 1 99 ? 17.453 -1.42 0.514 1 97.44 99 GLN A N 1
ATOM 788 C CA . GLN A 1 99 ? 16.328 -1.628 -0.385 1 97.44 99 GLN A CA 1
ATOM 789 C C . GLN A 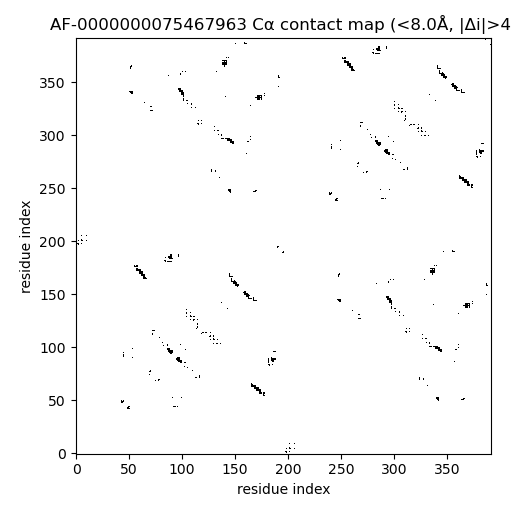1 99 ? 15.148 -0.75 0.008 1 97.44 99 GLN A C 1
ATOM 791 O O . GLN A 1 99 ? 14.844 -0.604 1.193 1 97.44 99 GLN A O 1
ATOM 796 N N . ILE A 1 100 ? 14.531 -0.202 -0.984 1 98.31 100 ILE A N 1
ATOM 797 C CA . ILE A 1 100 ? 13.297 0.537 -0.727 1 98.31 100 ILE A CA 1
ATOM 798 C C . ILE A 1 100 ? 12.102 -0.412 -0.795 1 98.31 100 ILE A C 1
ATOM 800 O O . ILE A 1 100 ? 11.938 -1.14 -1.777 1 98.31 100 ILE A O 1
ATOM 804 N N . SER A 1 101 ? 11.234 -0.375 0.163 1 98.5 101 SER A N 1
ATOM 805 C CA . SER A 1 101 ? 10.172 -1.366 0.309 1 98.5 101 SER A CA 1
ATOM 806 C C . SER A 1 101 ? 9.25 -1.374 -0.908 1 98.5 101 SER A C 1
ATOM 808 O O . SER A 1 101 ? 8.758 -2.428 -1.309 1 98.5 101 SER A O 1
ATOM 810 N N . MET A 1 102 ? 8.953 -0.259 -1.489 1 98.62 102 MET A N 1
ATOM 811 C CA . MET A 1 102 ? 8.125 -0.219 -2.693 1 98.62 102 MET A CA 1
ATOM 812 C C . MET A 1 102 ? 8.695 -1.129 -3.775 1 98.62 102 MET A C 1
ATOM 814 O O . MET A 1 102 ? 7.957 -1.861 -4.43 1 98.62 102 MET A O 1
ATOM 818 N N . MET A 1 103 ? 9.977 -1.092 -3.898 1 98.06 103 MET A N 1
ATOM 819 C CA . MET A 1 103 ? 10.633 -1.89 -4.934 1 98.06 103 MET A CA 1
ATOM 820 C C . MET A 1 103 ? 10.609 -3.371 -4.57 1 98.06 103 MET A C 1
ATOM 822 O O . MET A 1 103 ? 10.445 -4.227 -5.445 1 98.06 103 MET A O 1
ATOM 826 N N . HIS A 1 104 ? 10.82 -3.66 -3.338 1 97.94 104 HIS A N 1
ATOM 827 C CA . HIS A 1 104 ? 10.688 -5.039 -2.877 1 97.94 104 HIS A CA 1
ATOM 828 C C . HIS A 1 104 ? 9.305 -5.594 -3.189 1 97.94 104 HIS A C 1
ATOM 830 O O . HIS A 1 104 ? 9.172 -6.723 -3.668 1 97.94 104 HIS A O 1
ATOM 836 N N . GLN A 1 105 ? 8.328 -4.777 -2.926 1 98.44 105 GLN A N 1
ATOM 837 C CA . GLN A 1 105 ? 6.949 -5.172 -3.18 1 98.44 105 GLN A CA 1
ATOM 838 C C . GLN A 1 105 ? 6.715 -5.43 -4.664 1 98.44 105 GLN A C 1
ATOM 840 O O . GLN A 1 105 ? 6.078 -6.418 -5.035 1 98.44 105 GLN A O 1
ATOM 845 N N . LEU A 1 106 ? 7.211 -4.574 -5.496 1 98.31 106 LEU A N 1
ATOM 846 C CA . LEU A 1 106 ? 7.09 -4.773 -6.938 1 98.31 106 LEU A CA 1
ATOM 847 C C . LEU A 1 106 ? 7.836 -6.027 -7.379 1 98.31 106 LEU A C 1
ATOM 849 O O . LEU A 1 106 ? 7.352 -6.777 -8.234 1 98.31 106 LEU A O 1
ATOM 853 N N . HIS A 1 107 ? 8.992 -6.234 -6.797 1 96.69 107 HIS A N 1
ATOM 854 C CA . HIS A 1 107 ? 9.758 -7.441 -7.074 1 96.69 107 HIS A CA 1
ATOM 855 C C . HIS A 1 107 ? 8.961 -8.695 -6.723 1 96.69 107 HIS A C 1
ATOM 857 O O . HIS A 1 107 ? 8.93 -9.656 -7.5 1 96.69 107 HIS A O 1
ATOM 863 N N . CYS A 1 108 ? 8.328 -8.648 -5.609 1 97.06 108 CYS A N 1
ATOM 864 C CA . CYS A 1 108 ? 7.52 -9.781 -5.172 1 97.06 108 CYS A CA 1
ATOM 865 C C . CYS A 1 108 ? 6.391 -10.062 -6.156 1 97.06 108 CYS A C 1
ATOM 867 O O . CYS A 1 108 ? 6.094 -11.219 -6.461 1 97.06 108 CYS A O 1
ATOM 869 N N . LEU A 1 109 ? 5.703 -9.008 -6.633 1 97.81 109 LEU A N 1
ATOM 870 C CA . LEU A 1 109 ? 4.629 -9.195 -7.602 1 97.81 109 LEU A CA 1
ATOM 871 C C . LEU A 1 109 ? 5.148 -9.898 -8.852 1 97.81 109 LEU A C 1
ATOM 873 O O . LEU A 1 109 ? 4.488 -10.797 -9.383 1 97.81 109 LEU A O 1
ATOM 877 N N . ASP A 1 110 ? 6.285 -9.492 -9.273 1 96.44 110 ASP A N 1
ATOM 878 C CA . ASP A 1 110 ? 6.848 -10.109 -10.477 1 96.44 110 ASP A CA 1
ATOM 879 C C . ASP A 1 110 ? 7.254 -11.555 -10.211 1 96.44 110 ASP A C 1
ATOM 881 O O . ASP A 1 110 ? 7.102 -12.414 -11.086 1 96.44 110 ASP A O 1
ATOM 885 N N . VAL A 1 111 ? 7.832 -11.852 -9.047 1 94.75 111 VAL A N 1
ATOM 886 C CA . VAL A 1 111 ? 8.188 -13.219 -8.664 1 94.75 111 VAL A CA 1
ATOM 887 C C . VAL A 1 111 ? 6.934 -14.094 -8.68 1 94.75 111 VAL A C 1
ATOM 889 O O . VAL A 1 111 ? 6.961 -15.219 -9.188 1 94.75 111 VAL A O 1
ATOM 892 N N . ILE A 1 112 ? 5.875 -13.578 -8.133 1 95.44 112 ILE A N 1
ATOM 893 C CA . ILE A 1 112 ? 4.617 -14.32 -8.109 1 95.44 112 ILE A CA 1
ATOM 894 C C . ILE A 1 112 ? 4.125 -14.555 -9.539 1 95.44 112 ILE A C 1
ATOM 896 O O . ILE A 1 112 ? 3.705 -15.664 -9.875 1 95.44 112 ILE A O 1
ATOM 900 N N . ARG A 1 113 ? 4.145 -13.508 -10.375 1 95 113 ARG A N 1
ATOM 901 C CA . ARG A 1 113 ? 3.723 -13.617 -11.773 1 95 113 ARG A CA 1
ATOM 902 C C . ARG A 1 113 ? 4.492 -14.719 -12.492 1 95 113 ARG A C 1
ATOM 904 O O . ARG A 1 113 ? 3.895 -15.625 -13.078 1 95 113 ARG A O 1
ATOM 911 N N . VAL A 1 114 ? 5.809 -14.711 -12.391 1 93.88 114 VAL A N 1
ATOM 912 C CA . VAL A 1 114 ? 6.664 -15.68 -13.07 1 93.88 114 VAL A CA 1
ATOM 913 C C . VAL A 1 114 ? 6.441 -17.062 -12.484 1 93.88 114 VAL A C 1
ATOM 915 O O . VAL A 1 114 ? 6.383 -18.062 -13.219 1 93.88 114 VAL A O 1
ATOM 918 N N . GLY A 1 115 ? 6.34 -17.062 -11.164 1 91.19 115 GLY A N 1
ATOM 919 C CA . GLY A 1 115 ? 6.066 -18.344 -10.531 1 91.19 115 GLY A CA 1
ATOM 920 C C . GLY A 1 115 ? 4.789 -19 -11.031 1 91.19 115 GLY A C 1
ATOM 921 O O . GLY A 1 115 ? 4.758 -20.203 -11.273 1 91.19 115 GLY A O 1
ATOM 922 N N . PHE A 1 116 ? 3.766 -18.234 -11.141 1 90.75 116 PHE A N 1
ATOM 923 C CA . PHE A 1 116 ? 2.486 -18.75 -11.609 1 90.75 116 PHE A CA 1
ATOM 924 C C . PHE A 1 116 ? 2.588 -19.234 -13.055 1 90.75 116 PHE A C 1
ATOM 926 O O . PHE A 1 116 ? 2.143 -20.328 -13.383 1 90.75 116 PHE A O 1
ATOM 933 N N . VAL A 1 117 ? 3.227 -18.453 -13.938 1 90 117 VAL A N 1
ATOM 934 C CA . VAL A 1 117 ? 3.262 -18.734 -15.367 1 90 117 VAL A CA 1
ATOM 935 C C . VAL A 1 117 ? 4.152 -19.938 -15.641 1 90 117 VAL A C 1
ATOM 937 O O . VAL A 1 117 ? 3.883 -20.719 -16.547 1 90 117 VAL A O 1
ATOM 940 N N . THR A 1 118 ? 5.199 -20.094 -14.852 1 86.69 118 THR A N 1
ATOM 941 C CA . THR A 1 118 ? 6.148 -21.172 -15.109 1 86.69 118 THR A CA 1
ATOM 942 C C . THR A 1 118 ? 5.84 -22.391 -14.227 1 86.69 118 THR A C 1
ATOM 944 O O . THR A 1 118 ? 6.453 -23.438 -14.383 1 86.69 118 THR A O 1
ATOM 947 N N . ASN A 1 119 ? 4.875 -22.297 -13.398 1 80.56 119 ASN A N 1
ATOM 948 C CA . ASN A 1 119 ? 4.527 -23.359 -12.453 1 80.56 119 ASN A CA 1
ATOM 949 C C . ASN A 1 119 ? 5.758 -23.875 -11.719 1 80.56 119 ASN A C 1
ATOM 951 O O . ASN A 1 119 ? 5.984 -25.094 -11.656 1 80.56 119 ASN A O 1
ATOM 955 N N . ARG A 1 120 ? 6.625 -22.906 -11.414 1 74.12 120 ARG A N 1
ATOM 956 C CA . ARG A 1 120 ? 7.883 -23.266 -10.758 1 74.12 120 ARG A CA 1
ATOM 957 C C . ARG A 1 120 ? 7.66 -23.609 -9.289 1 74.12 120 ARG A C 1
ATOM 959 O O . ARG A 1 120 ? 7.945 -22.797 -8.406 1 74.12 120 ARG A O 1
ATOM 966 N N . THR A 1 121 ? 7.289 -24.781 -8.992 1 69.12 121 THR A N 1
ATOM 967 C CA . THR A 1 121 ? 7.008 -25.234 -7.637 1 69.12 121 THR A CA 1
ATOM 968 C C . THR A 1 121 ? 8.258 -25.172 -6.77 1 69.12 121 THR A C 1
ATOM 970 O O . THR A 1 121 ? 8.164 -25.047 -5.547 1 69.12 121 THR A O 1
ATOM 973 N N . GLY A 1 122 ? 9.398 -25.188 -7.426 1 73.62 122 GLY A N 1
ATOM 974 C CA . GLY A 1 122 ? 10.648 -25.062 -6.691 1 73.62 122 GLY A CA 1
ATOM 975 C C . GLY A 1 122 ? 10.836 -23.672 -6.09 1 73.62 122 GLY A C 1
ATOM 976 O O . GLY A 1 122 ? 11.688 -23.484 -5.211 1 73.62 122 GLY A O 1
ATOM 977 N N . PHE A 1 123 ? 9.945 -22.875 -6.477 1 82.62 123 PHE A N 1
ATOM 978 C CA . PHE A 1 123 ? 10.047 -21.5 -6.008 1 82.62 123 PHE A CA 1
ATOM 979 C C . PHE A 1 123 ? 8.93 -21.188 -5.016 1 82.62 123 PHE A C 1
ATOM 981 O O . PHE A 1 123 ? 8.664 -20.016 -4.727 1 82.62 123 PHE A O 1
ATOM 988 N N . ALA A 1 124 ? 8.367 -22.234 -4.426 1 88.25 124 ALA A N 1
ATOM 989 C CA . ALA A 1 124 ? 7.219 -22.078 -3.537 1 88.25 124 ALA A CA 1
ATOM 990 C C . ALA A 1 124 ? 7.586 -21.234 -2.314 1 88.25 124 ALA A C 1
ATOM 992 O O . ALA A 1 124 ? 6.777 -20.438 -1.838 1 88.25 124 ALA A O 1
ATOM 993 N N . HIS A 1 125 ? 8.789 -21.422 -1.857 1 89.31 125 HIS A N 1
ATOM 994 C CA . HIS A 1 125 ? 9.219 -20.672 -0.678 1 89.31 125 HIS A CA 1
ATOM 995 C C . HIS A 1 125 ? 9.297 -19.172 -0.971 1 89.31 125 HIS A C 1
ATOM 997 O O . HIS A 1 125 ? 8.992 -18.344 -0.107 1 89.31 125 HIS A O 1
ATOM 1003 N N . HIS A 1 126 ? 9.711 -18.859 -2.166 1 91.75 126 HIS A N 1
ATOM 1004 C CA . HIS A 1 126 ? 9.789 -17.453 -2.549 1 91.75 126 HIS A CA 1
ATOM 1005 C C . HIS A 1 126 ? 8.398 -16.844 -2.705 1 91.75 126 HIS A C 1
ATOM 1007 O O . HIS A 1 126 ? 8.148 -15.719 -2.262 1 91.75 126 HIS A O 1
ATOM 1013 N N . ILE A 1 127 ? 7.551 -17.609 -3.26 1 93.94 127 ILE A N 1
ATOM 1014 C CA . ILE A 1 127 ? 6.18 -17.141 -3.439 1 93.94 127 ILE A CA 1
ATOM 1015 C C . ILE A 1 127 ? 5.516 -16.953 -2.076 1 93.94 127 ILE A C 1
ATOM 1017 O O . ILE A 1 127 ? 4.809 -15.969 -1.854 1 93.94 127 ILE A O 1
ATOM 1021 N N . GLU A 1 128 ? 5.758 -17.891 -1.213 1 94.88 128 GLU A N 1
ATOM 1022 C CA . GLU A 1 128 ? 5.23 -17.797 0.144 1 94.88 128 GLU A CA 1
ATOM 1023 C C . GLU A 1 128 ? 5.723 -16.547 0.843 1 94.88 128 GLU A C 1
ATOM 1025 O O . GLU A 1 128 ? 4.941 -15.82 1.468 1 94.88 128 GLU A O 1
ATOM 1030 N N . HIS A 1 129 ? 6.992 -16.281 0.786 1 94.81 129 HIS A N 1
ATOM 1031 C CA . HIS A 1 129 ? 7.562 -15.055 1.331 1 94.81 129 HIS A CA 1
ATOM 1032 C C . HIS A 1 129 ? 6.863 -13.828 0.764 1 94.81 129 HIS A C 1
ATOM 1034 O O . HIS A 1 129 ? 6.465 -12.93 1.514 1 94.81 129 HIS A O 1
ATOM 1040 N N . CYS A 1 130 ? 6.73 -13.789 -0.559 1 96.56 130 CYS A N 1
ATOM 1041 C CA . CYS A 1 130 ? 6.152 -12.641 -1.246 1 96.56 130 CYS A CA 1
ATOM 1042 C C . CYS A 1 130 ? 4.711 -12.406 -0.8 1 96.56 130 CYS A C 1
ATOM 1044 O O . CYS A 1 130 ? 4.309 -11.266 -0.569 1 96.56 130 CYS A O 1
ATOM 1046 N N . LEU A 1 131 ? 3.967 -13.523 -0.661 1 97.06 131 LEU A N 1
ATOM 1047 C CA . LEU A 1 131 ? 2.576 -13.383 -0.243 1 97.06 131 LEU A CA 1
ATOM 1048 C C . LEU A 1 131 ? 2.484 -12.859 1.185 1 97.06 131 LEU A C 1
ATOM 1050 O O . LEU A 1 131 ? 1.688 -11.961 1.471 1 97.06 131 LEU A O 1
ATOM 1054 N N . ARG A 1 132 ? 3.334 -13.352 2.062 1 96.81 132 ARG A N 1
ATOM 1055 C CA . ARG A 1 132 ? 3.373 -12.859 3.438 1 96.81 132 ARG A CA 1
ATOM 1056 C C . ARG A 1 132 ? 3.766 -11.391 3.484 1 96.81 132 ARG A C 1
ATOM 1058 O O . ARG A 1 132 ? 3.137 -10.594 4.191 1 96.81 132 ARG A O 1
ATOM 1065 N N . TYR A 1 133 ? 4.754 -11.094 2.744 1 97.31 133 TYR A N 1
ATOM 1066 C CA . TYR A 1 133 ? 5.297 -9.742 2.719 1 97.31 133 TYR A CA 1
ATOM 1067 C C . TYR A 1 133 ? 4.285 -8.758 2.15 1 97.31 133 TYR A C 1
ATOM 1069 O O . TYR A 1 133 ? 4.055 -7.688 2.725 1 97.31 133 TYR A O 1
ATOM 1077 N N . LEU A 1 134 ? 3.574 -9.102 1.05 1 98.19 134 LEU A N 1
ATOM 1078 C CA . LEU A 1 134 ? 2.594 -8.219 0.424 1 98.19 134 LEU A CA 1
ATOM 1079 C C . LEU A 1 134 ? 1.348 -8.094 1.294 1 98.19 134 LEU A C 1
ATOM 1081 O O . LEU A 1 134 ? 0.714 -7.035 1.324 1 98.19 134 LEU A O 1
ATOM 1085 N N . ARG A 1 135 ? 0.985 -9.188 2.01 1 97.88 135 ARG A N 1
ATOM 1086 C CA . ARG A 1 135 ? -0.092 -9.086 2.988 1 97.88 135 ARG A CA 1
ATOM 1087 C C . ARG A 1 135 ? 0.189 -7.977 3.998 1 97.88 135 ARG A C 1
ATOM 1089 O O . ARG A 1 135 ? -0.68 -7.148 4.277 1 97.88 135 ARG A O 1
ATOM 1096 N N . GLN A 1 136 ? 1.383 -7.969 4.504 1 97 136 GLN A N 1
ATOM 1097 C CA . GLN A 1 136 ? 1.792 -6.949 5.461 1 97 136 GLN A CA 1
ATOM 1098 C C . GLN A 1 136 ? 1.739 -5.555 4.836 1 97 136 GLN A C 1
ATOM 1100 O O . GLN A 1 136 ? 1.294 -4.602 5.477 1 97 136 GLN A O 1
ATOM 1105 N N . SER A 1 137 ? 2.129 -5.457 3.588 1 97.88 137 SER A N 1
ATOM 1106 C CA . SER A 1 137 ? 2.121 -4.18 2.883 1 97.88 137 SER A CA 1
ATOM 1107 C C . SER A 1 137 ? 0.7 -3.666 2.682 1 97.88 137 SER A C 1
ATOM 1109 O O . SER A 1 137 ? 0.428 -2.48 2.877 1 97.88 137 SER A O 1
ATOM 1111 N N . VAL A 1 138 ? -0.228 -4.539 2.283 1 98.56 138 VAL A N 1
ATOM 1112 C CA . VAL A 1 138 ? -1.616 -4.156 2.047 1 98.56 138 VAL A CA 1
ATOM 1113 C C . VAL A 1 138 ? -2.246 -3.666 3.348 1 98.56 138 VAL A C 1
ATOM 1115 O O . VAL A 1 138 ? -2.928 -2.637 3.363 1 98.56 138 VAL A O 1
ATOM 1118 N N . LEU A 1 139 ? -1.999 -4.383 4.434 1 97.94 139 LEU A N 1
ATOM 1119 C CA . LEU A 1 139 ? -2.506 -3.953 5.734 1 97.94 139 LEU A CA 1
ATOM 1120 C C . LEU A 1 139 ? -1.928 -2.596 6.121 1 97.94 139 LEU A C 1
ATOM 1122 O O . LEU A 1 139 ? -2.666 -1.696 6.531 1 97.94 139 LEU A O 1
ATOM 1126 N N . CYS A 1 140 ? -0.637 -2.447 5.914 1 98.25 140 CYS A N 1
ATOM 1127 C CA . CYS A 1 140 ? 0.06 -1.224 6.289 1 98.25 140 CYS A CA 1
ATOM 1128 C C . CYS A 1 140 ? -0.46 -0.033 5.492 1 98.25 140 CYS A C 1
ATOM 1130 O O . CYS A 1 140 ? -0.533 1.082 6.012 1 98.25 140 CYS A O 1
ATOM 1132 N N . CYS A 1 141 ? -0.763 -0.198 4.246 1 98.38 141 CYS A N 1
ATOM 1133 C CA . CYS A 1 141 ? -1.267 0.874 3.393 1 98.38 141 CYS A CA 1
ATOM 1134 C C . CYS A 1 141 ? -2.697 1.242 3.766 1 98.38 141 CYS A C 1
ATOM 1136 O O . CYS A 1 141 ? -3.064 2.418 3.748 1 98.38 141 CYS A O 1
ATOM 1138 N N . ALA A 1 142 ? -3.529 0.26 4.055 1 98.62 142 ALA A N 1
ATOM 1139 C CA . ALA A 1 142 ? -4.922 0.424 4.461 1 98.62 142 ALA A CA 1
ATOM 1140 C C . ALA A 1 142 ? -5.664 1.354 3.506 1 98.62 142 ALA A C 1
ATOM 1142 O O . ALA A 1 142 ? -6.281 2.332 3.938 1 98.62 142 ALA A O 1
ATOM 1143 N N . ASP A 1 143 ? -5.676 1.041 2.207 1 98.69 143 ASP A N 1
ATOM 1144 C CA . ASP A 1 143 ? -6.316 1.857 1.179 1 98.69 143 ASP A CA 1
ATOM 1145 C C . ASP A 1 143 ? -7.824 1.928 1.394 1 98.69 143 ASP A C 1
ATOM 1147 O O . ASP A 1 143 ? -8.523 0.925 1.244 1 98.69 143 ASP A O 1
ATOM 1151 N N . THR A 1 144 ? -8.367 3.125 1.649 1 98.62 144 THR A N 1
ATOM 1152 C CA . THR A 1 144 ? -9.766 3.279 2.014 1 98.62 144 THR A CA 1
ATOM 1153 C C . THR A 1 144 ? -10.586 3.754 0.817 1 98.62 144 THR A C 1
ATOM 1155 O O . THR A 1 144 ? -11.695 4.273 0.982 1 98.62 144 THR A O 1
ATOM 1158 N N . THR A 1 145 ? -10.031 3.66 -0.357 1 98.56 145 THR A N 1
ATOM 1159 C CA . THR A 1 145 ? -10.773 4.047 -1.551 1 98.56 145 THR A CA 1
ATOM 1160 C C . THR A 1 145 ? -12.109 3.305 -1.621 1 98.56 145 THR A C 1
ATOM 1162 O O . THR A 1 145 ? -12.164 2.1 -1.371 1 98.56 145 THR A O 1
ATOM 1165 N N . LEU A 1 146 ? -13.133 4.004 -1.929 1 98.25 146 LEU A N 1
ATOM 1166 C CA . LEU A 1 146 ? -14.453 3.414 -2.131 1 98.25 146 LEU A CA 1
ATOM 1167 C C . LEU A 1 146 ? -14.617 2.92 -3.564 1 98.25 146 LEU A C 1
ATOM 1169 O O . LEU A 1 146 ? -14.531 3.707 -4.512 1 98.25 146 LEU A O 1
ATOM 1173 N N . GLU A 1 147 ? -14.781 1.673 -3.676 1 97.44 147 GLU A N 1
ATOM 1174 C CA . GLU A 1 147 ? -15.086 1.092 -4.98 1 97.44 147 GLU A CA 1
ATOM 1175 C C . GLU A 1 147 ? -16.578 0.809 -5.117 1 97.44 147 GLU A C 1
ATOM 1177 O O . GLU A 1 147 ? -17.156 0.056 -4.324 1 97.44 147 GLU A O 1
ATOM 1182 N N . GLU A 1 148 ? -17.156 1.396 -6.109 1 96.12 148 GLU A N 1
ATOM 1183 C CA . GLU A 1 148 ? -18.594 1.267 -6.289 1 96.12 148 GLU A CA 1
ATOM 1184 C C . GLU A 1 148 ? -18.984 -0.182 -6.559 1 96.12 148 GLU A C 1
ATOM 1186 O O . GLU A 1 148 ? -18.344 -0.874 -7.344 1 96.12 148 GLU A O 1
ATOM 1191 N N . ASP A 1 149 ? -20 -0.579 -5.887 1 94.06 149 ASP A N 1
ATOM 1192 C CA . ASP A 1 149 ? -20.531 -1.933 -6.035 1 94.06 149 ASP A CA 1
ATOM 1193 C C . ASP A 1 149 ? -21.172 -2.127 -7.406 1 94.06 149 ASP A C 1
ATOM 1195 O O . ASP A 1 149 ? -21.969 -1.294 -7.852 1 94.06 149 ASP A O 1
ATOM 1199 N N . GLU A 1 150 ? -20.766 -3.152 -8.047 1 91 150 GLU A N 1
ATOM 1200 C CA . GLU A 1 150 ? -21.359 -3.594 -9.312 1 91 150 GLU A CA 1
ATOM 1201 C C . GLU A 1 150 ? -21.844 -5.039 -9.219 1 91 150 GLU A C 1
ATOM 1203 O O . GLU A 1 150 ? -21.219 -5.941 -9.797 1 91 150 GLU A O 1
ATOM 1208 N N . PRO A 1 151 ? -22.969 -5.191 -8.586 1 88.62 151 PRO A N 1
ATOM 1209 C CA . PRO A 1 151 ? -23.438 -6.562 -8.383 1 88.62 151 PRO A CA 1
ATOM 1210 C C . PRO A 1 151 ? -23.625 -7.32 -9.695 1 88.62 151 PRO A C 1
ATOM 1212 O O . PRO A 1 151 ? -23.984 -6.723 -10.711 1 88.62 151 PRO A O 1
ATOM 1215 N N . HIS A 1 152 ? -23.344 -8.586 -9.664 1 85.5 152 HIS A N 1
ATOM 1216 C CA . HIS A 1 152 ? -23.562 -9.438 -10.82 1 85.5 152 HIS A CA 1
ATOM 1217 C C . HIS A 1 152 ? -24.031 -10.828 -10.406 1 85.5 152 HIS A C 1
ATOM 1219 O O . HIS A 1 152 ? -24.031 -11.156 -9.219 1 85.5 152 HIS A O 1
ATOM 1225 N N . VAL A 1 153 ? -24.562 -11.586 -11.336 1 85 153 VAL A N 1
ATOM 1226 C CA . VAL A 1 153 ? -24.969 -12.969 -11.102 1 85 153 VAL A CA 1
ATOM 1227 C C . VAL A 1 153 ? -23.812 -13.906 -11.414 1 85 153 VAL A C 1
ATOM 1229 O O . VAL A 1 153 ? -23.219 -13.852 -12.5 1 85 153 VAL A O 1
ATOM 1232 N N . ASN A 1 154 ? -23.422 -14.672 -10.43 1 79.31 154 ASN A N 1
ATOM 1233 C CA . ASN A 1 154 ? -22.297 -15.578 -10.648 1 79.31 154 ASN A CA 1
ATOM 1234 C C . ASN A 1 154 ? -22.703 -16.797 -11.477 1 79.31 154 ASN A C 1
ATOM 1236 O O . ASN A 1 154 ? -23.844 -16.859 -11.961 1 79.31 154 ASN A O 1
ATOM 1240 N N . THR A 1 155 ? -21.828 -17.672 -11.758 1 79.69 155 THR A N 1
ATOM 1241 C CA . THR A 1 155 ? -22.031 -18.812 -12.641 1 79.69 155 THR A CA 1
ATOM 1242 C C . THR A 1 155 ? -23.109 -19.734 -12.078 1 79.69 155 THR A C 1
ATOM 1244 O O . THR A 1 155 ? -23.75 -20.484 -12.82 1 79.69 155 THR A O 1
ATOM 1247 N N . SER A 1 156 ? -23.406 -19.688 -10.836 1 85.38 156 SER A N 1
ATOM 1248 C CA . SER A 1 156 ? -24.406 -20.516 -10.18 1 85.38 156 SER A CA 1
ATOM 1249 C C . SER A 1 156 ? -25.75 -19.812 -10.117 1 85.38 156 SER A C 1
ATOM 1251 O O . SER A 1 156 ? -26.672 -20.297 -9.453 1 85.38 156 SER A O 1
ATOM 1253 N N . GLY A 1 157 ? -25.828 -18.609 -10.68 1 83 157 GLY A N 1
ATOM 1254 C CA . GLY A 1 157 ? -27.078 -17.875 -10.727 1 83 157 GLY A CA 1
ATOM 1255 C C . GLY A 1 157 ? -27.359 -17.062 -9.484 1 83 157 GLY A C 1
ATOM 1256 O O . GLY A 1 157 ? -28.469 -16.594 -9.273 1 83 157 GLY A O 1
ATOM 1257 N N . ILE A 1 158 ? -26.344 -16.984 -8.672 1 82.44 158 ILE A N 1
ATOM 1258 C CA . ILE A 1 158 ? -26.531 -16.266 -7.414 1 82.44 158 ILE A CA 1
ATOM 1259 C C . ILE A 1 158 ? -25.953 -14.859 -7.531 1 82.44 158 ILE A C 1
ATOM 1261 O O . ILE A 1 158 ? -24.859 -14.672 -8.078 1 82.44 158 ILE A O 1
ATOM 1265 N N . TRP A 1 159 ? -26.734 -13.914 -7.062 1 85.25 159 TRP A N 1
ATOM 1266 C CA . TRP A 1 159 ? -26.266 -12.531 -7.031 1 85.25 159 TRP A CA 1
ATOM 1267 C C . TRP A 1 159 ? -25.156 -12.359 -6 1 85.25 159 TRP A C 1
ATOM 1269 O O . TRP A 1 159 ? -25.25 -12.883 -4.887 1 85.25 159 TRP A O 1
ATOM 1279 N N . GLU A 1 160 ? -24.047 -11.617 -6.441 1 86.44 160 GLU A N 1
ATOM 1280 C CA . GLU A 1 160 ? -22.953 -11.32 -5.531 1 86.44 160 GLU A CA 1
ATOM 1281 C C . GLU A 1 160 ? -22.438 -9.891 -5.727 1 86.44 160 GLU A C 1
ATOM 1283 O O . GLU A 1 160 ? -22.547 -9.336 -6.82 1 86.44 160 GLU A O 1
ATOM 1288 N N . HIS A 1 161 ? -22.047 -9.312 -4.586 1 91.12 161 HIS A N 1
ATOM 1289 C CA . HIS A 1 161 ? -21.344 -8.039 -4.695 1 91.12 161 HIS A CA 1
ATOM 1290 C C . HIS A 1 161 ? -20.047 -8.188 -5.469 1 91.12 161 HIS A C 1
ATOM 1292 O O . HIS A 1 161 ? -19.375 -9.227 -5.391 1 91.12 161 HIS A O 1
ATOM 1298 N N . ALA A 1 162 ? -19.766 -7.117 -6.27 1 91.06 162 ALA A N 1
ATOM 1299 C CA . ALA A 1 162 ? -18.531 -7.129 -7.039 1 91.06 162 ALA A CA 1
ATOM 1300 C C . ALA A 1 162 ? -18.031 -5.711 -7.301 1 91.06 162 ALA A C 1
ATOM 1302 O O . ALA A 1 162 ? -18.812 -4.754 -7.266 1 91.06 162 ALA A O 1
ATOM 1303 N N . ALA A 1 163 ? -16.797 -5.578 -7.387 1 92.62 163 ALA A N 1
ATOM 1304 C CA . ALA A 1 163 ? -16.156 -4.34 -7.809 1 92.62 163 ALA A CA 1
ATOM 1305 C C . ALA A 1 163 ? -14.914 -4.633 -8.648 1 92.62 163 ALA A C 1
ATOM 1307 O O . ALA A 1 163 ? -14.102 -5.496 -8.305 1 92.62 163 ALA A O 1
ATOM 1308 N N . GLY A 1 164 ? -14.664 -3.955 -9.75 1 90.31 164 GLY A N 1
ATOM 1309 C CA . GLY A 1 164 ? -13.586 -4.227 -10.688 1 90.31 164 GLY A CA 1
ATOM 1310 C C . GLY A 1 164 ? -12.266 -3.588 -10.281 1 90.31 164 GLY A C 1
ATOM 1311 O O . GLY A 1 164 ? -11.203 -3.975 -10.781 1 90.31 164 GLY A O 1
ATOM 1312 N N . GLY A 1 165 ? -12.352 -2.598 -9.422 1 92.06 165 GLY A N 1
ATOM 1313 C CA . GLY A 1 165 ? -11.125 -1.97 -8.961 1 92.06 165 GLY A CA 1
ATOM 1314 C C . GLY A 1 165 ? -10.656 -0.85 -9.867 1 92.06 165 GLY A C 1
ATOM 1315 O O . GLY A 1 165 ? -9.516 -0.385 -9.75 1 92.06 165 GLY A O 1
ATOM 1316 N N . TYR A 1 166 ? -11.5 -0.457 -10.82 1 93.62 166 TYR A N 1
ATOM 1317 C CA . TYR A 1 166 ? -11.117 0.568 -11.781 1 93.62 166 TYR A CA 1
ATOM 1318 C C . TYR A 1 166 ? -12.102 1.729 -11.766 1 93.62 166 TYR A C 1
ATOM 1320 O O . TYR A 1 166 ? -13.242 1.58 -11.32 1 93.62 166 TYR A O 1
ATOM 1328 N N . GLY A 1 167 ? -11.633 2.881 -12.125 1 94.06 167 GLY A N 1
ATOM 1329 C CA . GLY A 1 167 ? -12.508 4.027 -12.312 1 94.06 167 GLY A CA 1
ATOM 1330 C C . GLY A 1 167 ? -12.688 4.855 -11.055 1 94.06 167 GLY A C 1
ATOM 1331 O O . GLY A 1 167 ? -13.328 5.906 -11.086 1 94.06 167 GLY A O 1
ATOM 1332 N N . MET A 1 168 ? -12.141 4.422 -9.984 1 96.12 168 MET A N 1
ATOM 1333 C CA . MET A 1 168 ? -12.242 5.16 -8.727 1 96.12 168 MET A CA 1
ATOM 1334 C C . MET A 1 168 ? -10.992 6 -8.484 1 96.12 168 MET A C 1
ATOM 1336 O O . MET A 1 168 ? -9.898 5.625 -8.906 1 96.12 168 MET A O 1
ATOM 1340 N N . VAL A 1 169 ? -11.133 7.055 -7.812 1 96.75 169 VAL A N 1
ATOM 1341 C CA . VAL A 1 169 ? -9.992 7.902 -7.484 1 96.75 169 VAL A CA 1
ATOM 1342 C C . VAL A 1 169 ? -9.281 7.363 -6.242 1 96.75 169 VAL A C 1
ATOM 1344 O O . VAL A 1 169 ? -9.875 7.289 -5.164 1 96.75 169 VAL A O 1
ATOM 1347 N N . HIS A 1 170 ? -8.086 7.016 -6.379 1 97.94 170 HIS A N 1
ATOM 1348 C CA . HIS A 1 170 ? -7.234 6.617 -5.262 1 97.94 170 HIS A CA 1
ATOM 1349 C C . HIS A 1 170 ? -6.383 7.781 -4.77 1 97.94 170 HIS A C 1
ATOM 1351 O O . HIS A 1 170 ? -5.863 8.562 -5.574 1 97.94 170 HIS A O 1
ATOM 1357 N N . GLU A 1 171 ? -6.242 7.891 -3.48 1 97.25 171 GLU A N 1
ATOM 1358 C CA . GLU A 1 171 ? -5.273 8.82 -2.91 1 97.25 171 GLU A CA 1
ATOM 1359 C C . GLU A 1 171 ? -3.885 8.188 -2.832 1 97.25 171 GLU A C 1
ATOM 1361 O O . GLU A 1 171 ? -3.607 7.398 -1.926 1 97.25 171 GLU A O 1
ATOM 1366 N N . CYS A 1 172 ? -3.053 8.625 -3.762 1 98.44 172 CYS A N 1
ATOM 1367 C CA . CYS A 1 172 ? -1.75 7.988 -3.912 1 98.44 172 CYS A CA 1
ATOM 1368 C C . CYS A 1 172 ? -0.636 8.898 -3.416 1 98.44 172 CYS A C 1
ATOM 1370 O O . CYS A 1 172 ? -0.793 10.125 -3.393 1 98.44 172 CYS A O 1
ATOM 1372 N N . ARG A 1 173 ? 0.364 8.273 -2.934 1 98.31 173 ARG A N 1
ATOM 1373 C CA . ARG A 1 173 ? 1.643 8.961 -2.816 1 98.31 173 ARG A CA 1
ATOM 1374 C C . ARG A 1 173 ? 2.357 9.023 -4.16 1 98.31 173 ARG A C 1
ATOM 1376 O O . ARG A 1 173 ? 2.248 8.102 -4.969 1 98.31 173 ARG A O 1
ATOM 1383 N N . ASP A 1 174 ? 3.059 10.094 -4.398 1 98.25 174 ASP A N 1
ATOM 1384 C CA . ASP A 1 174 ? 3.754 10.273 -5.668 1 98.25 174 ASP A CA 1
ATOM 1385 C C . ASP A 1 174 ? 5.012 9.414 -5.734 1 98.25 174 ASP A C 1
ATOM 1387 O O . ASP A 1 174 ? 6.109 9.883 -5.438 1 98.25 174 ASP A O 1
ATOM 1391 N N . TRP A 1 175 ? 4.859 8.266 -6.207 1 98.12 175 TRP A N 1
ATOM 1392 C CA . TRP A 1 175 ? 5.945 7.285 -6.23 1 98.12 175 TRP A CA 1
ATOM 1393 C C . TRP A 1 175 ? 7.059 7.73 -7.172 1 98.12 175 TRP A C 1
ATOM 1395 O O . TRP A 1 175 ? 8.164 7.188 -7.129 1 98.12 175 TRP A O 1
ATOM 1405 N N . THR A 1 176 ? 6.836 8.656 -8.094 1 97.62 176 THR A N 1
ATOM 1406 C CA . THR A 1 176 ? 7.879 9.102 -9.008 1 97.62 176 THR A CA 1
ATOM 1407 C C . THR A 1 176 ? 9 9.805 -8.242 1 97.62 176 THR A C 1
ATOM 1409 O O . THR A 1 176 ? 10.156 9.797 -8.68 1 97.62 176 THR A O 1
ATOM 1412 N N . ALA A 1 177 ? 8.68 10.391 -7.145 1 98.38 177 ALA A N 1
ATOM 1413 C CA . ALA A 1 177 ? 9.711 10.977 -6.297 1 98.38 177 ALA A CA 1
ATOM 1414 C C . ALA A 1 177 ? 10.688 9.914 -5.801 1 98.38 177 ALA A C 1
ATOM 1416 O O . ALA A 1 177 ? 11.891 10.156 -5.723 1 98.38 177 ALA A O 1
ATOM 1417 N N . VAL A 1 178 ? 10.172 8.758 -5.457 1 98.19 178 VAL A N 1
ATOM 1418 C CA . VAL A 1 178 ? 10.992 7.652 -4.988 1 98.19 178 VAL A CA 1
ATOM 1419 C C . VAL A 1 178 ? 11.914 7.18 -6.113 1 98.19 178 VAL A C 1
ATOM 1421 O O . VAL A 1 178 ? 13.117 7.027 -5.914 1 98.19 178 VAL A O 1
ATOM 1424 N N . ARG A 1 179 ? 11.359 7.016 -7.289 1 97.56 179 ARG A N 1
ATOM 1425 C CA . ARG A 1 179 ? 12.125 6.559 -8.445 1 97.56 179 ARG A CA 1
ATOM 1426 C C . ARG A 1 179 ? 13.211 7.559 -8.812 1 97.56 179 ARG A C 1
ATOM 1428 O O . ARG A 1 179 ? 14.336 7.172 -9.148 1 97.56 179 ARG A O 1
ATOM 1435 N N . ARG A 1 180 ? 12.828 8.805 -8.773 1 97.69 180 ARG A N 1
ATOM 1436 C CA . ARG A 1 180 ? 13.805 9.844 -9.078 1 97.69 180 ARG A CA 1
ATOM 1437 C C . ARG A 1 180 ? 14.984 9.773 -8.109 1 97.69 180 ARG A C 1
ATOM 1439 O O . ARG A 1 180 ? 16.141 9.875 -8.523 1 97.69 180 ARG A O 1
ATOM 1446 N N . TYR A 1 181 ? 14.695 9.672 -6.887 1 98.38 181 TYR A N 1
ATOM 1447 C CA . TYR A 1 181 ? 15.766 9.562 -5.906 1 98.38 181 TYR A CA 1
ATOM 1448 C C . TYR A 1 181 ? 16.641 8.352 -6.195 1 98.38 181 TYR A C 1
ATOM 1450 O O . TYR A 1 181 ? 17.875 8.461 -6.227 1 98.38 181 TYR A O 1
ATOM 1458 N N . MET A 1 182 ? 16.031 7.188 -6.414 1 97.38 182 MET A N 1
ATOM 1459 C CA . MET A 1 182 ? 16.766 5.945 -6.602 1 97.38 182 MET A CA 1
ATOM 1460 C C . MET A 1 182 ? 17.641 6.02 -7.852 1 97.38 182 MET A C 1
ATOM 1462 O O . MET A 1 182 ? 18.781 5.535 -7.855 1 97.38 182 MET A O 1
ATOM 1466 N N . ASN A 1 183 ? 17.125 6.562 -8.914 1 96.75 183 ASN A N 1
ATOM 1467 C CA . ASN A 1 183 ? 17.891 6.719 -10.141 1 96.75 183 ASN A CA 1
ATOM 1468 C C . ASN A 1 183 ? 19.094 7.621 -9.938 1 96.75 183 ASN A C 1
ATOM 1470 O O . ASN A 1 183 ? 20.141 7.418 -10.562 1 96.75 183 ASN A O 1
ATOM 1474 N N . ALA A 1 184 ? 18.984 8.555 -9.07 1 97 184 ALA A N 1
ATOM 1475 C CA . ALA A 1 184 ? 20.062 9.5 -8.805 1 97 184 ALA A CA 1
ATOM 1476 C C . ALA A 1 184 ? 21.078 8.906 -7.828 1 97 184 ALA A C 1
ATOM 1478 O O . ALA A 1 184 ? 22.203 9.391 -7.73 1 97 184 ALA A O 1
ATOM 1479 N N . HIS A 1 185 ? 20.672 7.859 -7.078 1 96.81 185 HIS A N 1
ATOM 1480 C CA . HIS A 1 185 ? 21.547 7.281 -6.059 1 96.81 185 HIS A CA 1
ATOM 1481 C C . HIS A 1 185 ? 21.594 5.762 -6.176 1 96.81 185 HIS A C 1
ATOM 1483 O O . HIS A 1 185 ? 21.266 5.051 -5.223 1 96.81 185 HIS A O 1
ATOM 1489 N N . PRO A 1 186 ? 21.969 5.258 -7.293 1 94.12 186 PRO A N 1
ATOM 1490 C CA . PRO A 1 186 ? 22.016 3.803 -7.461 1 94.12 186 PRO A CA 1
ATOM 1491 C C . PRO A 1 186 ? 22.984 3.123 -6.496 1 94.12 186 PRO A C 1
ATOM 1493 O O . PRO A 1 186 ? 23.984 3.715 -6.105 1 94.12 186 PRO A O 1
ATOM 1496 N N . ALA A 1 187 ? 22.609 1.945 -6.082 1 91.69 187 ALA A N 1
ATOM 1497 C CA . ALA A 1 187 ? 23.5 1.155 -5.25 1 91.69 187 ALA A CA 1
ATOM 1498 C C . ALA A 1 187 ? 24.75 0.746 -6.027 1 91.69 187 ALA A C 1
ATOM 1500 O O . ALA A 1 187 ? 24.719 0.652 -7.258 1 91.69 187 ALA A O 1
ATOM 1501 N N . ASP A 1 188 ? 25.828 0.567 -5.293 1 80.56 188 ASP A N 1
ATOM 1502 C CA . ASP A 1 188 ? 27.062 0.132 -5.926 1 80.56 188 ASP A CA 1
ATOM 1503 C C . ASP A 1 188 ? 27 -1.347 -6.301 1 80.56 188 ASP A C 1
ATOM 1505 O O . ASP A 1 188 ? 26.375 -2.143 -5.602 1 80.56 188 ASP A O 1
ATOM 1509 N N . ASP A 1 189 ? 27.484 -1.592 -7.434 1 69.62 189 ASP A N 1
ATOM 1510 C CA . ASP A 1 189 ? 27.609 -2.984 -7.855 1 69.62 189 ASP A CA 1
ATOM 1511 C C . ASP A 1 189 ? 28.656 -3.719 -7.035 1 69.62 189 ASP A C 1
ATOM 1513 O O . ASP A 1 189 ? 28.641 -4.949 -6.934 1 69.62 189 ASP A O 1
ATOM 1517 N N . CYS A 1 190 ? 29.547 -2.984 -6.465 1 64.38 190 CYS A N 1
ATOM 1518 C CA . CYS A 1 190 ? 30.641 -3.635 -5.742 1 64.38 190 CYS A CA 1
ATOM 1519 C C . CYS A 1 190 ? 30.172 -4.078 -4.355 1 64.38 190 CYS A C 1
ATOM 1521 O O . CYS A 1 190 ? 30.078 -3.26 -3.439 1 64.38 190 CYS A O 1
ATOM 1523 N N . ILE A 1 191 ? 29.641 -5.23 -4.188 1 66 191 ILE A N 1
ATOM 1524 C CA . ILE A 1 191 ? 29.109 -5.742 -2.93 1 66 191 ILE A CA 1
ATOM 1525 C C . ILE A 1 191 ? 30.094 -6.746 -2.328 1 66 191 ILE A C 1
ATOM 1527 O O . ILE A 1 191 ? 29.875 -7.25 -1.224 1 66 191 ILE A O 1
ATOM 1531 N N . THR A 1 192 ? 31.266 -6.949 -2.957 1 64.31 192 THR A N 1
ATOM 1532 C CA . THR A 1 192 ? 32.25 -7.906 -2.463 1 64.31 192 THR A CA 1
ATOM 1533 C C . THR A 1 192 ? 33.062 -7.305 -1.319 1 64.31 192 THR A C 1
ATOM 1535 O O . THR A 1 192 ? 33.156 -6.082 -1.197 1 64.31 192 THR A O 1
ATOM 1538 N N . PRO A 1 193 ? 33.312 -8.25 -0.326 1 61.31 193 PRO A N 1
ATOM 1539 C CA . PRO A 1 193 ? 34.156 -7.781 0.774 1 61.31 193 PRO A CA 1
ATOM 1540 C C . PRO A 1 193 ? 35.344 -6.938 0.293 1 61.31 193 PRO A C 1
ATOM 1542 O O . PRO A 1 193 ? 35.812 -6.062 1.02 1 61.31 193 PRO A O 1
ATOM 1545 N N . ASP A 1 194 ? 35.812 -7.266 -0.909 1 57.5 194 ASP A N 1
ATOM 1546 C CA . ASP A 1 194 ? 36.969 -6.523 -1.381 1 57.5 194 ASP A CA 1
ATOM 1547 C C . ASP A 1 194 ? 36.594 -5.105 -1.802 1 57.5 194 ASP A C 1
ATOM 1549 O O . ASP A 1 194 ? 37.469 -4.246 -1.968 1 57.5 194 ASP A O 1
ATOM 1553 N N . CYS A 1 195 ? 35.375 -4.938 -2.027 1 53.06 195 CYS A N 1
ATOM 1554 C CA . CYS A 1 195 ? 34.969 -3.621 -2.508 1 53.06 195 CYS A CA 1
ATOM 1555 C C . CYS A 1 195 ? 34.438 -2.764 -1.365 1 53.06 195 CYS A C 1
ATOM 1557 O O . CYS A 1 195 ? 34.344 -1.542 -1.493 1 53.06 195 CYS A O 1
ATOM 1559 N N . ILE A 1 196 ? 33.844 -3.234 -0.392 1 45.28 196 ILE A N 1
ATOM 1560 C CA . ILE A 1 196 ? 33.344 -2.434 0.716 1 45.28 196 ILE A CA 1
ATOM 1561 C C . ILE A 1 196 ? 34.5 -1.943 1.574 1 45.28 196 ILE A C 1
ATOM 1563 O O . ILE A 1 196 ? 35.406 -2.717 1.912 1 45.28 196 ILE A O 1
ATOM 1567 N N . MET B 1 1 ? -2.488 74.375 29.047 1 48.97 1 MET B N 1
ATOM 1568 C CA . MET B 1 1 ? -2.008 73.875 27.75 1 48.97 1 MET B CA 1
ATOM 1569 C C . MET B 1 1 ? -1.427 72.5 27.875 1 48.97 1 MET B C 1
ATOM 1571 O O . MET B 1 1 ? -1.454 71.688 26.922 1 48.97 1 MET B O 1
ATOM 1575 N N . ALA B 1 2 ? -0.995 72.125 29.016 1 62.28 2 ALA B N 1
ATOM 1576 C CA . ALA B 1 2 ? -0.269 70.875 29.25 1 62.28 2 ALA B CA 1
ATOM 1577 C C . ALA B 1 2 ? -1.229 69.688 29.375 1 62.28 2 ALA B C 1
ATOM 1579 O O . ALA B 1 2 ? -0.923 68.625 28.922 1 62.28 2 ALA B O 1
ATOM 1580 N N . ALA B 1 3 ? -2.436 69.938 29.906 1 66.62 3 ALA B N 1
ATOM 1581 C CA . ALA B 1 3 ? -3.395 68.875 30.141 1 66.62 3 ALA B CA 1
ATOM 1582 C C . ALA B 1 3 ? -4.012 68.375 28.844 1 66.62 3 ALA B C 1
ATOM 1584 O O . ALA B 1 3 ? -4.238 67.188 28.656 1 66.62 3 ALA B O 1
ATOM 1585 N N . PHE B 1 4 ? -4.258 69.25 27.984 1 63.88 4 PHE B N 1
ATOM 1586 C CA . PHE B 1 4 ? -4.832 68.938 26.672 1 63.88 4 PHE B CA 1
ATOM 1587 C C . PHE B 1 4 ? -3.881 68.062 25.859 1 63.88 4 PHE B C 1
ATOM 1589 O O . PHE B 1 4 ? -4.312 67.188 25.172 1 63.88 4 PHE B O 1
ATOM 1596 N N . SER B 1 5 ? -2.609 68.188 26.297 1 74.19 5 SER B N 1
ATOM 1597 C CA . SER B 1 5 ? -1.572 67.562 25.531 1 74.19 5 SER B CA 1
ATOM 1598 C C . SER B 1 5 ? -1.457 66.062 25.938 1 74.19 5 SER B C 1
ATOM 1600 O O . SER B 1 5 ? -1.288 65.188 25.094 1 74.19 5 SER B O 1
ATOM 1602 N N . THR B 1 6 ? -1.912 65.938 27.125 1 78.19 6 THR B N 1
ATOM 1603 C CA . THR B 1 6 ? -1.781 64.562 27.641 1 78.19 6 THR B CA 1
ATOM 1604 C C . THR B 1 6 ? -2.957 63.688 27.188 1 78.19 6 THR B C 1
ATOM 1606 O O . THR B 1 6 ? -2.779 62.531 26.844 1 78.19 6 THR B O 1
ATOM 1609 N N . VAL B 1 7 ? -4.176 64.312 27.156 1 76.06 7 VAL B N 1
ATOM 1610 C CA . VAL B 1 7 ? -5.371 63.594 26.719 1 76.06 7 VAL B CA 1
ATOM 1611 C C . VAL B 1 7 ? -5.266 63.25 25.234 1 76.06 7 VAL B C 1
ATOM 1613 O O . VAL B 1 7 ? -5.625 62.125 24.828 1 76.06 7 VAL B O 1
ATOM 1616 N N . LEU B 1 8 ? -4.801 64.188 24.484 1 79.62 8 LEU B N 1
ATOM 1617 C CA . LEU B 1 8 ? -4.637 63.938 23.047 1 79.62 8 LEU B CA 1
ATOM 1618 C C . LEU B 1 8 ? -3.609 62.844 22.781 1 79.62 8 LEU B C 1
ATOM 1620 O O . LEU B 1 8 ? -3.816 62 21.906 1 79.62 8 LEU B O 1
ATOM 1624 N N . LEU B 1 9 ? -2.578 62.812 23.594 1 79 9 LEU B N 1
ATOM 1625 C CA . LEU B 1 9 ? -1.524 61.844 23.438 1 79 9 LEU B CA 1
ATOM 1626 C C . LEU B 1 9 ? -2.021 60.438 23.828 1 79 9 LEU B C 1
ATOM 1628 O O . LEU B 1 9 ? -1.706 59.469 23.156 1 79 9 LEU B O 1
ATOM 1632 N N . LEU B 1 10 ? -2.881 60.438 24.75 1 77.62 10 LEU B N 1
ATOM 1633 C CA . LEU B 1 10 ? -3.42 59.156 25.234 1 77.62 10 LEU B CA 1
ATOM 1634 C C . LEU B 1 10 ? -4.465 58.625 24.266 1 77.62 10 LEU B C 1
ATOM 1636 O O . LEU B 1 10 ? -4.531 57.406 24.016 1 77.62 10 LEU B O 1
ATOM 1640 N N . SER B 1 11 ? -5.277 59.5 23.734 1 77.94 11 SER B N 1
ATOM 1641 C CA . SER B 1 11 ? -6.281 59.094 22.75 1 77.94 11 SER B CA 1
ATOM 1642 C C . SER B 1 11 ? -5.629 58.594 21.469 1 77.94 11 SER B C 1
ATOM 1644 O O . SER B 1 11 ? -6.086 57.625 20.875 1 77.94 11 SER B O 1
ATOM 1646 N N . LEU B 1 12 ? -4.562 59.188 21.125 1 80.94 12 LEU B N 1
ATOM 1647 C CA . LEU B 1 12 ? -3.822 58.781 19.938 1 80.94 12 LEU B CA 1
ATOM 1648 C C . LEU B 1 12 ? -3.178 57.406 20.156 1 80.94 12 LEU B C 1
ATOM 1650 O O . LEU B 1 12 ? -3.176 56.562 19.266 1 80.94 12 LEU B O 1
ATOM 1654 N N . ALA B 1 13 ? -2.697 57.281 21.375 1 78.25 13 ALA B N 1
ATOM 1655 C CA . ALA B 1 13 ? -2.084 56.031 21.734 1 78.25 13 ALA B CA 1
ATOM 1656 C C . ALA B 1 13 ? -3.117 54.906 21.734 1 78.25 13 ALA B C 1
ATOM 1658 O O . ALA B 1 13 ? -2.855 53.812 21.219 1 78.25 13 ALA B O 1
ATOM 1659 N N . LEU B 1 14 ? -4.309 55.219 22.234 1 76.38 14 LEU B N 1
ATOM 1660 C CA . LEU B 1 14 ? -5.383 54.219 22.266 1 76.38 14 LEU B CA 1
ATOM 1661 C C . LEU B 1 14 ? -5.855 53.875 20.859 1 76.38 14 LEU B C 1
ATOM 1663 O O . LEU B 1 14 ? -6.148 52.719 20.562 1 76.38 14 LEU B O 1
ATOM 1667 N N . PHE B 1 15 ? -5.949 54.844 20.109 1 78.62 15 PHE B N 1
ATOM 1668 C CA . PHE B 1 1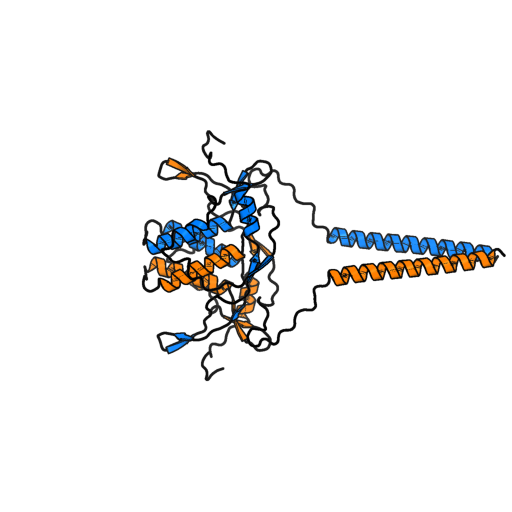5 ? -6.352 54.656 18.719 1 78.62 15 PHE B CA 1
ATOM 1669 C C . PHE B 1 15 ? -5.32 53.812 17.969 1 78.62 15 PHE B C 1
ATOM 1671 O O . PHE B 1 15 ? -5.68 52.875 17.25 1 78.62 15 PHE B O 1
ATOM 1678 N N . LEU B 1 16 ? -4.043 54.062 18.188 1 78.81 16 LEU B N 1
ATOM 1679 C CA . LEU B 1 16 ? -2.969 53.344 17.516 1 78.81 16 LEU B CA 1
ATOM 1680 C C . LEU B 1 16 ? -2.93 51.875 17.969 1 78.81 16 LEU B C 1
ATOM 1682 O O . LEU B 1 16 ? -2.709 50.969 17.156 1 78.81 16 LEU B O 1
ATOM 1686 N N . VAL B 1 17 ? -3.225 51.656 19.219 1 76.38 17 VAL B N 1
ATOM 1687 C CA . VAL B 1 17 ? -3.229 50.312 19.75 1 76.38 17 VAL B CA 1
ATOM 1688 C C . VAL B 1 17 ? -4.418 49.531 19.188 1 76.38 17 VAL B C 1
ATOM 1690 O O . VAL B 1 17 ? -4.301 48.344 18.875 1 76.38 17 VAL B O 1
ATOM 1693 N N . THR B 1 18 ? -5.609 50.219 19.062 1 76.12 18 THR B N 1
ATOM 1694 C CA . THR B 1 18 ? -6.793 49.594 18.5 1 76.12 18 THR B CA 1
ATOM 1695 C C . THR B 1 18 ? -6.562 49.25 17.031 1 76.12 18 THR B C 1
ATOM 1697 O O . THR B 1 18 ? -6.934 48.156 16.578 1 76.12 18 THR B O 1
ATOM 1700 N N . VAL B 1 19 ? -5.961 50.125 16.328 1 78 19 VAL B N 1
ATOM 1701 C CA . VAL B 1 19 ? -5.668 49.875 14.914 1 78 19 VAL B CA 1
ATOM 1702 C C . VAL B 1 19 ? -4.652 48.75 14.773 1 78 19 VAL B C 1
ATOM 1704 O O . VAL B 1 19 ? -4.812 47.875 13.93 1 78 19 VAL B O 1
ATOM 1707 N N . PHE B 1 20 ? -3.652 48.812 15.656 1 76.19 20 PHE B N 1
ATOM 1708 C CA . PHE B 1 20 ? -2.656 47.75 15.664 1 76.19 20 PHE B CA 1
ATOM 1709 C C . PHE B 1 20 ? -3.307 46.406 15.969 1 76.19 20 PHE B C 1
ATOM 1711 O O . PHE B 1 20 ? -3.012 45.406 15.312 1 76.19 20 PHE B O 1
ATOM 1718 N N . ASN B 1 21 ? -4.242 46.375 16.938 1 73.62 21 ASN B N 1
ATOM 1719 C CA . ASN B 1 21 ? -4.953 45.125 17.297 1 73.62 21 ASN B CA 1
ATOM 1720 C C . ASN B 1 21 ? -5.84 44.656 16.141 1 73.62 21 ASN B C 1
ATOM 1722 O O . ASN B 1 21 ? -5.906 43.469 15.867 1 73.62 21 ASN B O 1
ATOM 1726 N N . ALA B 1 22 ? -6.516 45.531 15.5 1 75.75 22 ALA B N 1
ATOM 1727 C CA . ALA B 1 22 ? -7.402 45.219 14.383 1 75.75 22 ALA B CA 1
ATOM 1728 C C . ALA B 1 22 ? -6.613 44.656 13.195 1 75.75 22 ALA B C 1
ATOM 1730 O O . ALA B 1 22 ? -7.023 43.688 12.57 1 75.75 22 ALA B O 1
ATOM 1731 N N . VAL B 1 23 ? -5.496 45.219 13 1 76.75 23 VAL B N 1
ATOM 1732 C CA . VAL B 1 23 ? -4.648 44.812 11.891 1 76.75 23 VAL B CA 1
ATOM 1733 C C . VAL B 1 23 ? -4.07 43.406 12.18 1 76.75 23 VAL B C 1
ATOM 1735 O O . VAL B 1 23 ? -4.047 42.562 11.297 1 76.75 23 VAL B O 1
ATOM 1738 N N . THR B 1 24 ? -3.697 43.188 13.453 1 72.19 24 THR B N 1
ATOM 1739 C CA . THR B 1 24 ? -3.148 41.906 13.852 1 72.19 24 THR B CA 1
ATOM 1740 C C . THR B 1 24 ? -4.223 40.812 13.797 1 72.19 24 THR B C 1
ATOM 1742 O O . THR B 1 24 ? -3.969 39.719 13.336 1 72.19 24 THR B O 1
ATOM 1745 N N . THR B 1 25 ? -5.41 41.125 14.258 1 69.25 25 THR B N 1
ATOM 1746 C CA . THR B 1 25 ? -6.523 40.188 14.203 1 69.25 25 THR B CA 1
ATOM 1747 C C . THR B 1 25 ? -6.863 39.844 12.758 1 69.25 25 THR B C 1
ATOM 1749 O O . THR B 1 25 ? -7.129 38.656 12.43 1 69.25 25 THR B O 1
ATOM 1752 N N . TYR B 1 26 ? -6.875 40.875 11.938 1 72.38 26 TYR B N 1
ATOM 1753 C CA . TYR B 1 26 ? -7.176 40.688 10.523 1 72.38 26 TYR B CA 1
ATOM 1754 C C . TYR B 1 26 ? -6.125 39.812 9.859 1 72.38 26 TYR B C 1
ATOM 1756 O O . TYR B 1 26 ? -6.461 38.906 9.094 1 72.38 26 TYR B O 1
ATOM 1764 N N . ARG B 1 27 ? -4.91 40.031 10.164 1 73.75 27 ARG B N 1
ATOM 1765 C CA . ARG B 1 27 ? -3.818 39.219 9.648 1 73.75 27 ARG B CA 1
ATOM 1766 C C . ARG B 1 27 ? -3.924 37.781 10.141 1 73.75 27 ARG B C 1
ATOM 1768 O O . ARG B 1 27 ? -3.717 36.812 9.375 1 73.75 27 ARG B O 1
ATOM 1775 N N . TYR B 1 28 ? -4.262 37.594 11.383 1 65.44 28 TYR B N 1
ATOM 1776 C CA . TYR B 1 28 ? -4.445 36.25 11.945 1 65.44 28 TYR B CA 1
ATOM 1777 C C . TYR B 1 28 ? -5.637 35.562 11.305 1 65.44 28 TYR B C 1
ATOM 1779 O O . TYR B 1 28 ? -5.578 34.344 11.023 1 65.44 28 TYR B O 1
ATOM 1787 N N . ASP B 1 29 ? -6.723 36.25 11.094 1 64.38 29 ASP B N 1
ATOM 1788 C CA . ASP B 1 29 ? -7.898 35.688 10.43 1 64.38 29 ASP B CA 1
ATOM 1789 C C . ASP B 1 29 ? -7.551 35.188 9.023 1 64.38 29 ASP B C 1
ATOM 1791 O O . ASP B 1 29 ? -7.969 34.094 8.625 1 64.38 29 ASP B O 1
ATOM 1795 N N . LEU B 1 30 ? -6.75 36 8.359 1 70 30 LEU B N 1
ATOM 1796 C CA . LEU B 1 30 ? -6.332 35.625 7.016 1 70 30 LEU B CA 1
ATOM 1797 C C . LEU B 1 30 ? -5.492 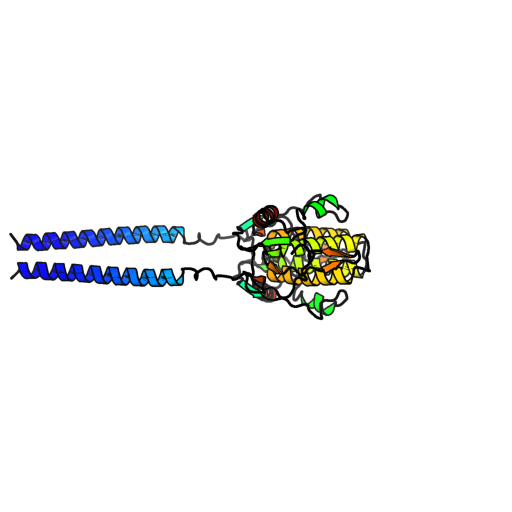34.375 7.043 1 70 30 LEU B C 1
ATOM 1799 O O . LEU B 1 30 ? -5.66 33.469 6.195 1 70 30 LEU B O 1
ATOM 1803 N N . ARG B 1 31 ? -4.664 34.344 7.996 1 63.75 31 ARG B N 1
ATOM 1804 C CA . ARG B 1 31 ? -3.812 33.188 8.133 1 63.75 31 ARG B CA 1
ATOM 1805 C C . ARG B 1 31 ? -4.633 31.953 8.523 1 63.75 31 ARG B C 1
ATOM 1807 O O . ARG B 1 31 ? -4.395 30.859 8.023 1 63.75 31 ARG B O 1
ATOM 1814 N N . LEU B 1 32 ? -5.559 32.156 9.375 1 63.66 32 LEU B N 1
ATOM 1815 C CA . LEU B 1 32 ? -6.406 31.031 9.797 1 63.66 32 LEU B CA 1
ATOM 1816 C C . LEU B 1 32 ? -7.246 30.516 8.633 1 63.66 32 LEU B C 1
ATOM 1818 O O . LEU B 1 32 ? -7.438 29.312 8.492 1 63.66 32 LEU B O 1
ATOM 1822 N N . ARG B 1 33 ? -7.902 31.375 7.977 1 65.19 33 ARG B N 1
ATOM 1823 C CA . ARG B 1 33 ? -8.703 30.984 6.82 1 65.19 33 ARG B CA 1
ATOM 1824 C C . ARG B 1 33 ? -7.875 30.203 5.812 1 65.19 33 ARG B C 1
ATOM 1826 O O . ARG B 1 33 ? -8.375 29.266 5.18 1 65.19 33 ARG B O 1
ATOM 1833 N N . ALA B 1 34 ? -6.637 30.656 5.703 1 65.56 34 ALA B N 1
ATOM 1834 C CA . ALA B 1 34 ? -5.73 30.016 4.758 1 65.56 34 ALA B CA 1
ATOM 1835 C C . ALA B 1 34 ? -5.422 28.578 5.184 1 65.56 34 ALA B C 1
ATOM 1837 O O . ALA B 1 34 ? -5.148 27.719 4.344 1 65.56 34 ALA B O 1
ATOM 1838 N N . ILE B 1 35 ? -5.504 28.453 6.496 1 63.44 35 ILE B N 1
ATOM 1839 C CA . ILE B 1 35 ? -5.152 27.125 6.992 1 63.44 35 ILE B CA 1
ATOM 1840 C C . ILE B 1 35 ? -6.422 26.344 7.305 1 63.44 35 ILE B C 1
ATOM 1842 O O . ILE B 1 35 ? -6.363 25.141 7.555 1 63.44 35 ILE B O 1
ATOM 1846 N N . THR B 1 36 ? -7.578 27.047 7.469 1 61.25 36 THR B N 1
ATOM 1847 C CA . THR B 1 36 ? -8.828 26.344 7.703 1 61.25 36 THR B CA 1
ATOM 1848 C C . THR B 1 36 ? -9.188 25.469 6.508 1 61.25 36 THR B C 1
ATOM 1850 O O . THR B 1 36 ? -9.273 25.953 5.379 1 61.25 36 THR B O 1
ATOM 1853 N N . PRO B 1 37 ? -9.219 24.203 6.77 1 60.97 37 PRO B N 1
ATOM 1854 C CA . PRO B 1 37 ? -9.562 23.312 5.652 1 60.97 37 PRO B CA 1
ATOM 1855 C C . PRO B 1 37 ? -10.922 23.641 5.043 1 60.97 37 PRO B C 1
ATOM 1857 O O . PRO B 1 37 ? -11.812 24.141 5.738 1 60.97 37 PRO B O 1
ATOM 1860 N N . PRO B 1 38 ? -10.906 23.875 3.721 1 60.66 38 PRO B N 1
ATOM 1861 C CA . PRO B 1 38 ? -12.211 24.094 3.1 1 60.66 38 PRO B CA 1
ATOM 1862 C C . PRO B 1 38 ? -13.32 23.266 3.742 1 60.66 38 PRO B C 1
ATOM 1864 O O . PRO B 1 38 ? -13.047 22.25 4.379 1 60.66 38 PRO B O 1
ATOM 1867 N N . SER B 1 39 ? -14.5 23.891 3.902 1 63.59 39 SER B N 1
ATOM 1868 C CA . SER B 1 39 ? -15.672 23.172 4.383 1 63.59 39 SER B CA 1
ATOM 1869 C C . SER B 1 39 ? -15.766 21.781 3.76 1 63.59 39 SER B C 1
ATOM 1871 O O . SER B 1 39 ? -15.375 21.594 2.609 1 63.59 39 SER B O 1
ATOM 1873 N N . PRO B 1 40 ? -16.047 20.922 4.641 1 70.31 40 PRO B N 1
ATOM 1874 C CA . PRO B 1 40 ? -16.188 19.562 4.082 1 70.31 40 PRO B CA 1
ATOM 1875 C C . PRO B 1 40 ? -17.156 19.5 2.908 1 70.31 40 PRO B C 1
ATOM 1877 O O . PRO B 1 40 ? -18.172 20.203 2.91 1 70.31 40 PRO B O 1
ATOM 1880 N N . LYS B 1 41 ? -16.703 19.078 1.757 1 83.81 41 LYS B N 1
ATOM 1881 C CA . LYS B 1 41 ? -17.531 18.891 0.578 1 83.81 41 LYS B CA 1
ATOM 1882 C C . LYS B 1 41 ? -18.766 18.047 0.913 1 83.81 41 LYS B C 1
ATOM 1884 O O . LYS B 1 41 ? -18.672 17.047 1.615 1 83.81 41 LYS B O 1
ATOM 1889 N N . GLU B 1 42 ? -19.875 18.641 0.646 1 91.12 42 GLU B N 1
ATOM 1890 C CA . GLU B 1 42 ? -21.125 17.891 0.778 1 91.12 42 GLU B CA 1
ATOM 1891 C C . GLU B 1 42 ? -21.359 17 -0.441 1 91.12 42 GLU B C 1
ATOM 1893 O O . GLU B 1 42 ? -21.125 17.422 -1.575 1 91.12 42 GLU B O 1
ATOM 1898 N N . TYR B 1 43 ? -21.766 15.727 -0.135 1 95.25 43 TYR B N 1
ATOM 1899 C CA . TYR B 1 43 ? -22.016 14.766 -1.202 1 95.25 43 TYR B CA 1
ATOM 1900 C C . TYR B 1 43 ? -23.469 14.328 -1.216 1 95.25 43 TYR B C 1
ATOM 1902 O O . TYR B 1 43 ? -24.094 14.172 -0.16 1 95.25 43 TYR B O 1
ATOM 1910 N N . SER B 1 44 ? -24.047 14.156 -2.404 1 95.25 44 SER B N 1
ATOM 1911 C CA . SER B 1 44 ? -25.391 13.609 -2.521 1 95.25 44 SER B CA 1
ATOM 1912 C C . SER B 1 44 ? -25.391 12.102 -2.297 1 95.25 44 SER B C 1
ATOM 1914 O O . SER B 1 44 ? -26.438 11.516 -2.002 1 95.25 44 SER B O 1
ATOM 1916 N N . TRP B 1 45 ? -24.25 11.414 -2.512 1 95.06 45 TRP B N 1
ATOM 1917 C CA . TRP B 1 45 ? -24.031 9.977 -2.387 1 95.06 45 TRP B CA 1
ATOM 1918 C C . TRP B 1 45 ? -24.75 9.219 -3.488 1 95.06 45 TRP B C 1
ATOM 1920 O O . TRP B 1 45 ? -24.969 8.008 -3.373 1 95.06 45 TRP B O 1
ATOM 1930 N N . TRP B 1 46 ? -25.141 9.961 -4.523 1 93 46 TRP B N 1
ATOM 1931 C CA . TRP B 1 46 ? -25.734 9.312 -5.691 1 93 46 TRP B CA 1
ATOM 1932 C C . TRP B 1 46 ? -24.75 9.258 -6.848 1 93 46 TRP B C 1
ATOM 1934 O O . TRP B 1 46 ? -24.016 10.219 -7.098 1 93 46 TRP B O 1
ATOM 1944 N N . GLY B 1 47 ? -24.828 8.086 -7.539 1 91.25 47 GLY B N 1
ATOM 1945 C CA . GLY B 1 47 ? -23.906 7.93 -8.641 1 91.25 47 GLY B CA 1
ATOM 1946 C C . GLY B 1 47 ? -22.453 8.031 -8.219 1 91.25 47 GLY B C 1
ATOM 1947 O O . GLY B 1 47 ? -22.016 7.367 -7.273 1 91.25 47 GLY B O 1
ATOM 1948 N N . ASN B 1 48 ? -21.766 8.938 -8.859 1 92.75 48 ASN B N 1
ATOM 1949 C CA . ASN B 1 48 ? -20.344 9.062 -8.57 1 92.75 48 ASN B CA 1
ATOM 1950 C C . ASN B 1 48 ? -20.062 10.219 -7.617 1 92.75 48 ASN B C 1
ATOM 1952 O O . ASN B 1 48 ? -18.906 10.57 -7.375 1 92.75 48 ASN B O 1
ATOM 1956 N N . ASP B 1 49 ? -21.141 10.742 -7.07 1 95.62 49 ASP B N 1
ATOM 1957 C CA . ASP B 1 49 ? -21 11.867 -6.148 1 95.62 49 ASP B CA 1
ATOM 1958 C C . ASP B 1 49 ? -20.906 11.391 -4.703 1 95.62 49 ASP B C 1
ATOM 1960 O O . ASP B 1 49 ? -21.891 11.492 -3.953 1 95.62 49 ASP B O 1
ATOM 1964 N N . HIS B 1 50 ? -19.891 10.938 -4.312 1 96.5 50 HIS B N 1
ATOM 1965 C CA . HIS B 1 50 ? -19.547 10.484 -2.971 1 96.5 50 HIS B CA 1
ATOM 1966 C C . HIS B 1 50 ? -18.062 10.703 -2.682 1 96.5 50 HIS B C 1
ATOM 1968 O O . HIS B 1 50 ? -17.281 10.945 -3.6 1 96.5 50 HIS B O 1
ATOM 1974 N N . PRO B 1 51 ? -17.625 10.711 -1.421 1 96.81 51 PRO B N 1
ATOM 1975 C CA . PRO B 1 51 ? -16.188 10.789 -1.157 1 96.81 51 PRO B CA 1
ATOM 1976 C C . PRO B 1 51 ? -15.391 9.672 -1.832 1 96.81 51 PRO B C 1
ATOM 1978 O O . PRO B 1 51 ? -15.914 8.57 -2.016 1 96.81 51 PRO B O 1
ATOM 1981 N N . ASP B 1 52 ? -14.203 9.93 -2.195 1 97 52 ASP B N 1
ATOM 1982 C CA . ASP B 1 52 ? -13.352 8.914 -2.807 1 97 52 ASP B CA 1
ATOM 1983 C C . ASP B 1 52 ? -12.867 7.906 -1.771 1 97 52 ASP B C 1
ATOM 1985 O O . ASP B 1 52 ? -12.617 6.746 -2.1 1 97 52 ASP B O 1
ATOM 1989 N N . GLN B 1 53 ? -12.758 8.414 -0.536 1 97.62 53 GLN B N 1
ATOM 1990 C CA . GLN B 1 53 ? -12.25 7.598 0.561 1 97.62 53 GLN B CA 1
ATOM 1991 C C . GLN B 1 53 ? -13.328 7.359 1.613 1 97.62 53 GLN B C 1
ATOM 1993 O O . GLN B 1 53 ? -14.195 8.211 1.826 1 97.62 53 GLN B O 1
ATOM 1998 N N . LEU B 1 54 ? -13.234 6.156 2.236 1 98.19 54 LEU B N 1
ATOM 1999 C CA . LEU B 1 54 ? -14.055 5.926 3.424 1 98.19 54 LEU B CA 1
ATOM 2000 C C . LEU B 1 54 ? -13.875 7.059 4.43 1 98.19 54 LEU B C 1
ATOM 2002 O O . LEU B 1 54 ? -12.75 7.418 4.777 1 98.19 54 LEU B O 1
ATOM 2006 N N . PRO B 1 55 ? -14.992 7.711 4.863 1 96.25 55 PRO B N 1
ATOM 2007 C CA . PRO B 1 55 ? -14.891 8.922 5.688 1 96.25 55 PRO B CA 1
ATOM 2008 C C . PRO B 1 55 ? -14.656 8.609 7.164 1 96.25 55 PRO B C 1
ATOM 2010 O O . PRO B 1 55 ? -15.5 8.914 8.008 1 96.25 55 PRO B O 1
ATOM 2013 N N . ILE B 1 56 ? -13.523 8.062 7.461 1 97.12 56 ILE B N 1
ATOM 2014 C CA . ILE B 1 56 ? -13.109 7.77 8.828 1 97.12 56 ILE B CA 1
ATOM 2015 C C . ILE B 1 56 ? -11.711 8.32 9.07 1 97.12 56 ILE B C 1
ATOM 2017 O O . ILE B 1 56 ? -10.984 8.633 8.125 1 97.12 56 ILE B O 1
ATOM 2021 N N . ASN B 1 57 ? -11.414 8.469 10.328 1 95.56 57 ASN B N 1
ATOM 2022 C CA . ASN B 1 57 ? -10.039 8.797 10.695 1 95.56 57 ASN B CA 1
ATOM 2023 C C . ASN B 1 57 ? -9.18 7.539 10.828 1 95.56 57 ASN B C 1
ATOM 2025 O O . ASN B 1 57 ? -9.508 6.641 11.602 1 95.56 57 ASN B O 1
ATOM 2029 N N . VAL B 1 58 ? -8.234 7.453 9.992 1 97.75 58 VAL B N 1
ATOM 2030 C CA . VAL B 1 58 ? -7.273 6.359 10.07 1 97.75 58 VAL B CA 1
ATOM 2031 C C . VAL B 1 58 ? -5.926 6.895 10.555 1 97.75 58 VAL B C 1
ATOM 2033 O O . VAL B 1 58 ? -5.246 7.629 9.836 1 97.75 58 VAL B O 1
ATOM 2036 N N . GLY B 1 59 ? -5.574 6.551 11.75 1 96.56 59 GLY B N 1
ATOM 2037 C CA . GLY B 1 59 ? -4.32 7.012 12.32 1 96.56 59 GLY B CA 1
ATOM 2038 C C . GLY B 1 59 ? -3.104 6.344 11.711 1 96.56 59 GLY B C 1
ATOM 2039 O O . GLY B 1 59 ? -3.232 5.504 10.812 1 96.56 59 GLY B O 1
ATOM 2040 N N . ARG B 1 60 ? -1.986 6.797 12.133 1 96.81 60 ARG B N 1
ATOM 2041 C CA . ARG B 1 60 ? -0.713 6.219 11.711 1 96.81 60 ARG B CA 1
ATOM 2042 C C . ARG B 1 60 ? -0.026 5.512 12.875 1 96.81 60 ARG B C 1
ATOM 2044 O O . ARG B 1 60 ? -0.143 5.938 14.023 1 96.81 60 ARG B O 1
ATOM 2051 N N . VAL B 1 61 ? 0.658 4.465 12.562 1 97.44 61 VAL B N 1
ATOM 2052 C CA . VAL B 1 61 ? 1.354 3.676 13.57 1 97.44 61 VAL B CA 1
ATOM 2053 C C . VAL B 1 61 ? 2.627 3.078 12.977 1 97.44 61 VAL B C 1
ATOM 2055 O O . VAL B 1 61 ? 2.652 2.709 11.797 1 97.44 61 VAL B O 1
ATOM 2058 N N . GLY B 1 62 ? 3.699 3.053 13.727 1 97.25 62 GLY B N 1
ATOM 2059 C CA . GLY B 1 62 ? 4.891 2.316 13.336 1 97.25 62 GLY B CA 1
ATOM 2060 C C . GLY B 1 62 ? 4.805 0.834 13.656 1 97.25 62 GLY B C 1
ATOM 2061 O O . GLY B 1 62 ? 4.449 0.451 14.773 1 97.25 62 GLY B O 1
ATOM 2062 N N . ILE B 1 63 ? 5.09 0.006 12.695 1 97.44 63 ILE B N 1
ATOM 2063 C CA . ILE B 1 63 ? 5.008 -1.435 12.906 1 97.44 63 ILE B CA 1
ATOM 2064 C C . ILE B 1 63 ? 6.297 -2.104 12.43 1 97.44 63 ILE B C 1
ATOM 2066 O O . ILE B 1 63 ? 6.816 -1.775 11.367 1 97.44 63 ILE B O 1
ATOM 2070 N N . VAL B 1 64 ? 6.836 -2.965 13.219 1 96.62 64 VAL B N 1
ATOM 2071 C CA . VAL B 1 64 ? 7.91 -3.867 12.82 1 96.62 64 VAL B CA 1
ATOM 2072 C C . VAL B 1 64 ? 7.34 -5.25 12.516 1 96.62 64 VAL B C 1
ATOM 2074 O O . VAL B 1 64 ? 6.75 -5.891 13.391 1 96.62 64 VAL B O 1
ATOM 2077 N N . TRP B 1 65 ? 7.477 -5.633 11.266 1 94 65 TRP B N 1
ATOM 2078 C CA . TRP B 1 65 ? 7.027 -6.965 10.883 1 94 65 TRP B CA 1
ATOM 2079 C C . TRP B 1 65 ? 8.117 -8 11.141 1 94 65 TRP B C 1
ATOM 2081 O O . TRP B 1 65 ? 9.281 -7.777 10.82 1 94 65 TRP B O 1
ATOM 2091 N N . GLU B 1 66 ? 7.727 -9.109 11.695 1 90.44 66 GLU B N 1
ATOM 2092 C CA . GLU B 1 66 ? 8.602 -10.273 11.797 1 90.44 66 GLU B CA 1
ATOM 2093 C C . GLU B 1 66 ? 8.227 -11.344 10.789 1 90.44 66 GLU B C 1
ATOM 2095 O O . GLU B 1 66 ? 7.137 -11.297 10.203 1 90.44 66 GLU B O 1
ATOM 2100 N N . ASP B 1 67 ? 9.227 -12.18 10.5 1 83.81 67 ASP B N 1
ATOM 2101 C CA . ASP B 1 67 ? 8.875 -13.344 9.703 1 83.81 67 ASP B CA 1
ATOM 2102 C C . ASP B 1 67 ? 7.93 -14.273 10.461 1 83.81 67 ASP B C 1
ATOM 2104 O O . ASP B 1 67 ? 8.336 -14.914 11.438 1 83.81 67 ASP B O 1
ATOM 2108 N N . PRO B 1 68 ? 6.715 -14.367 9.984 1 80.75 68 PRO B N 1
ATOM 2109 C CA . PRO B 1 68 ? 5.766 -15.133 10.789 1 80.75 68 PRO B CA 1
ATOM 2110 C C . PRO B 1 68 ? 5.922 -16.641 10.602 1 80.75 68 PRO B C 1
ATOM 2112 O O . PRO B 1 68 ? 6.348 -17.094 9.539 1 80.75 68 PRO B O 1
ATOM 2115 N N . ASP B 1 69 ? 5.617 -17.453 11.586 1 82.31 69 ASP B N 1
ATOM 2116 C CA . ASP B 1 69 ? 5.523 -18.906 11.469 1 82.31 69 ASP B CA 1
ATOM 2117 C C . ASP B 1 69 ? 4.27 -19.312 10.695 1 82.31 69 ASP B C 1
ATOM 2119 O O . ASP B 1 69 ? 4.23 -20.391 10.094 1 82.31 69 ASP B O 1
ATOM 2123 N N . GLY B 1 70 ? 3.486 -18.406 10.391 1 92.06 70 GLY B N 1
ATOM 2124 C CA . GLY B 1 70 ? 2.23 -18.703 9.727 1 92.06 70 GLY B CA 1
ATOM 2125 C C . GLY B 1 70 ? 2.092 -18 8.383 1 92.06 70 GLY B C 1
ATOM 2126 O O . GLY B 1 70 ? 3.092 -17.625 7.77 1 92.06 70 GLY B O 1
ATOM 2127 N N . TRP B 1 71 ? 0.874 -18.281 7.801 1 95.38 71 TRP B N 1
ATOM 2128 C CA . TRP B 1 71 ? 0.542 -17.688 6.512 1 95.38 71 TRP B CA 1
ATOM 2129 C C . TRP B 1 71 ? 1.229 -18.422 5.375 1 95.38 71 TRP B C 1
ATOM 2131 O O . TRP B 1 71 ? 1.735 -17.812 4.434 1 95.38 71 TRP B O 1
ATOM 2141 N N . GLY B 1 72 ? 1.259 -19.719 5.617 1 94.88 72 GLY B N 1
ATOM 2142 C CA . GLY B 1 72 ? 1.785 -20.562 4.559 1 94.88 72 GLY B CA 1
ATOM 2143 C C . GLY B 1 72 ? 0.854 -20.672 3.367 1 94.88 72 GLY B C 1
ATOM 2144 O O . GLY B 1 72 ? -0.309 -20.281 3.441 1 94.88 72 GLY B O 1
ATOM 2145 N N . LEU B 1 73 ? 1.357 -21.234 2.312 1 94.19 73 LEU B N 1
ATOM 2146 C CA . LEU B 1 73 ? 0.596 -21.359 1.076 1 94.19 73 LEU B CA 1
ATOM 2147 C C . LEU B 1 73 ? -0.653 -22.203 1.292 1 94.19 73 LEU B C 1
ATOM 2149 O O . LEU B 1 73 ? -1.68 -21.984 0.646 1 94.19 73 LEU B O 1
ATOM 2153 N N . LEU B 1 74 ? -0.56 -23.172 2.197 1 94.94 74 LEU B N 1
ATOM 2154 C CA . LEU B 1 74 ? -1.665 -24.094 2.387 1 94.94 74 LEU B CA 1
ATOM 2155 C C . LEU B 1 74 ? -2.479 -23.734 3.623 1 94.94 74 LEU B C 1
ATOM 2157 O O . LEU B 1 74 ? -3.383 -24.469 4.02 1 94.94 74 LEU B O 1
ATOM 2161 N N . ASP B 1 75 ? -2.186 -22.641 4.262 1 96.12 75 ASP B N 1
ATOM 2162 C CA . ASP B 1 75 ? -2.855 -22.234 5.496 1 96.12 75 ASP B CA 1
ATOM 2163 C C . ASP B 1 75 ? -4.188 -21.547 5.199 1 96.12 75 ASP B C 1
ATOM 2165 O O . ASP B 1 75 ? -4.355 -20.359 5.48 1 96.12 75 ASP B O 1
ATOM 2169 N N . ASP B 1 76 ? -5.168 -22.281 4.84 1 95.75 76 ASP B N 1
ATOM 2170 C CA . ASP B 1 76 ? -6.473 -21.75 4.453 1 95.75 76 ASP B CA 1
ATOM 2171 C C . ASP B 1 76 ? -7.137 -21.016 5.617 1 95.75 76 ASP B C 1
ATOM 2173 O O . ASP B 1 76 ? -7.762 -19.984 5.422 1 95.75 76 ASP B O 1
ATOM 2177 N N . ALA B 1 77 ? -7 -21.594 6.734 1 95.38 77 ALA B N 1
ATOM 2178 C CA . ALA B 1 77 ? -7.66 -21 7.898 1 95.38 77 ALA B CA 1
ATOM 2179 C C . ALA B 1 77 ? -7.102 -19.609 8.195 1 95.38 77 ALA B C 1
ATOM 2181 O O . ALA B 1 77 ? -7.863 -18.672 8.453 1 95.38 77 ALA B O 1
ATOM 2182 N N . GLN B 1 78 ? -5.816 -19.453 8.141 1 95.5 78 GLN B N 1
ATOM 2183 C CA . GLN B 1 78 ? -5.199 -18.172 8.438 1 95.5 78 GLN B CA 1
ATOM 2184 C C . GLN B 1 78 ? -5.531 -17.141 7.363 1 95.5 78 GLN B C 1
ATOM 2186 O O . GLN B 1 78 ? -5.922 -16 7.676 1 95.5 78 GLN B O 1
ATOM 2191 N N . TRP B 1 79 ? -5.41 -17.469 6.121 1 96.88 79 TRP B N 1
ATOM 2192 C CA . TRP B 1 79 ? -5.738 -16.547 5.043 1 96.88 79 TRP B CA 1
ATOM 2193 C C . TRP B 1 79 ? -7.219 -16.188 5.062 1 96.88 79 TRP B C 1
ATOM 2195 O O . TRP B 1 79 ? -7.59 -15.031 4.844 1 96.88 79 TRP B O 1
ATOM 2205 N N . GLY B 1 80 ? -8.094 -17.156 5.395 1 95.25 80 GLY B N 1
ATOM 2206 C CA . GLY B 1 80 ? -9.523 -16.906 5.512 1 95.25 80 GLY B CA 1
ATOM 2207 C C . GLY B 1 80 ? -9.867 -15.93 6.617 1 95.25 80 GLY B C 1
ATOM 2208 O O . GLY B 1 80 ? -10.867 -15.211 6.527 1 95.25 80 GLY B O 1
ATOM 2209 N N . SER B 1 81 ? -9.07 -15.875 7.645 1 93.75 81 SER B N 1
ATOM 2210 C CA . SER B 1 81 ? -9.336 -15.031 8.805 1 93.75 81 SER B CA 1
ATOM 2211 C C . SER B 1 81 ? -9.188 -13.555 8.453 1 93.75 81 SER B C 1
ATOM 2213 O O . SER B 1 81 ? -9.609 -12.68 9.219 1 93.75 81 SER B O 1
ATOM 2215 N N . LEU B 1 82 ? -8.602 -13.25 7.301 1 93.69 82 LEU B N 1
ATOM 2216 C CA . LEU B 1 82 ? -8.453 -11.867 6.848 1 93.69 82 LEU B CA 1
ATOM 2217 C C . LEU B 1 82 ? -9.805 -11.273 6.473 1 93.69 82 LEU B C 1
ATOM 2219 O O . LEU B 1 82 ? -9.938 -10.047 6.363 1 93.69 82 LEU B O 1
ATOM 2223 N N . PHE B 1 83 ? -10.773 -12.125 6.25 1 92.12 83 PHE B N 1
ATOM 2224 C CA . PHE B 1 83 ? -12.062 -11.703 5.715 1 92.12 83 PHE B CA 1
ATOM 2225 C C . PHE B 1 83 ? -13.156 -11.867 6.758 1 92.12 83 PHE B C 1
ATOM 2227 O O . PHE B 1 83 ? -13.953 -12.805 6.688 1 92.12 83 PHE B O 1
ATOM 2234 N N . GLU B 1 84 ? -13.258 -10.977 7.629 1 88.56 84 GLU B N 1
ATOM 2235 C CA . GLU B 1 84 ? -14.32 -10.984 8.625 1 88.56 84 GLU B CA 1
ATOM 2236 C C . GLU B 1 84 ? -15.672 -10.664 7.996 1 88.56 84 GLU B C 1
ATOM 2238 O O . GLU B 1 84 ? -16.719 -10.93 8.594 1 88.56 84 GLU B O 1
ATOM 2243 N N . THR B 1 85 ? -15.648 -10.094 6.871 1 85.69 85 THR B N 1
ATOM 2244 C CA . THR B 1 85 ? -16.797 -9.781 6.016 1 85.69 85 THR B CA 1
ATOM 2245 C C . THR B 1 85 ? -16.5 -10.141 4.562 1 85.69 85 THR B C 1
ATOM 2247 O O . THR B 1 85 ? -15.453 -10.727 4.266 1 85.69 85 THR B O 1
ATOM 2250 N N . ASP B 1 86 ? -17.375 -9.828 3.678 1 85.62 86 ASP B N 1
ATOM 2251 C CA . ASP B 1 86 ? -17.156 -10.141 2.27 1 85.62 86 ASP B CA 1
ATOM 2252 C C . ASP B 1 86 ? -16.375 -9.023 1.573 1 85.62 86 ASP B C 1
ATOM 2254 O O . ASP B 1 86 ? -16.203 -9.047 0.354 1 85.62 86 ASP B O 1
ATOM 2258 N N . GLY B 1 87 ? -15.945 -8.016 2.33 1 92.06 87 GLY B N 1
ATOM 2259 C CA . GLY B 1 87 ? -15.125 -6.945 1.796 1 92.06 87 GLY B CA 1
ATOM 2260 C C . GLY B 1 87 ? -15.93 -5.727 1.38 1 92.06 87 GLY B C 1
ATOM 2261 O O . GLY B 1 87 ? -15.367 -4.715 0.967 1 92.06 87 GLY B O 1
ATOM 2262 N N . PHE B 1 88 ? -17.266 -5.832 1.531 1 95.88 88 PHE B N 1
ATOM 2263 C CA . PHE B 1 88 ? -18.172 -4.742 1.192 1 95.88 88 PHE B CA 1
ATOM 2264 C C . PHE B 1 88 ? -18.781 -4.141 2.449 1 95.88 88 PHE B C 1
ATOM 2266 O O . PHE B 1 88 ? -18.875 -4.809 3.482 1 95.88 88 PHE B O 1
ATOM 2273 N N . SER B 1 89 ? -19.125 -2.893 2.359 1 96.5 89 SER B N 1
ATOM 2274 C CA . SER B 1 89 ? -19.672 -2.176 3.502 1 96.5 89 SER B CA 1
ATOM 2275 C C . SER B 1 89 ? -20.688 -1.124 3.055 1 96.5 89 SER B C 1
ATOM 2277 O O . SER B 1 89 ? -20.578 -0.575 1.957 1 96.5 89 SER B O 1
ATOM 2279 N N . LYS B 1 90 ? -21.625 -0.918 3.941 1 96.5 90 LYS B N 1
ATOM 2280 C CA . LYS B 1 90 ? -22.5 0.237 3.783 1 96.5 90 LYS B CA 1
ATOM 2281 C C . LYS B 1 90 ? -21.781 1.53 4.16 1 96.5 90 LYS B C 1
ATOM 2283 O O . LYS B 1 90 ? -21.109 1.591 5.184 1 96.5 90 LYS B O 1
ATOM 2288 N N . VAL B 1 91 ? -21.969 2.504 3.307 1 97.19 91 VAL B N 1
ATOM 2289 C CA . VAL B 1 91 ? -21.297 3.781 3.537 1 97.19 91 VAL B CA 1
ATOM 2290 C C . VAL B 1 91 ? -22.266 4.93 3.238 1 97.19 91 VAL B C 1
ATOM 2292 O O . VAL B 1 91 ? -23.016 4.879 2.262 1 97.19 91 VAL B O 1
ATOM 2295 N N . GLY B 1 92 ? -22.203 5.957 4.137 1 95.12 92 GLY B N 1
ATOM 2296 C CA . GLY B 1 92 ? -22.953 7.172 3.887 1 95.12 92 GLY B CA 1
ATOM 2297 C C . GLY B 1 92 ? -24.359 7.121 4.453 1 95.12 92 GLY B C 1
ATOM 2298 O O . GLY B 1 92 ? -24.766 6.121 5.051 1 95.12 92 GLY B O 1
ATOM 2299 N N . PRO B 1 93 ? -25.031 8.211 4.266 1 94.75 93 PRO B N 1
ATOM 2300 C CA . PRO B 1 93 ? -26.344 8.367 4.887 1 94.75 93 PRO B CA 1
ATOM 2301 C C . PRO B 1 93 ? -27.406 7.461 4.258 1 94.75 93 PRO B C 1
ATOM 2303 O O . PRO B 1 93 ? -28.438 7.199 4.875 1 94.75 93 PRO B O 1
ATOM 2306 N N . HIS B 1 94 ? -27.203 6.949 3.061 1 93 94 HIS B N 1
ATOM 2307 C CA . HIS B 1 94 ? -28.188 6.113 2.381 1 93 94 HIS B CA 1
ATOM 2308 C C . HIS B 1 94 ? -27.781 4.645 2.418 1 93 94 HIS B C 1
ATOM 2310 O O . HIS B 1 94 ? -28.344 3.82 1.697 1 93 94 HIS B O 1
ATOM 2316 N N . ASP B 1 95 ? -26.719 4.332 3.09 1 93.69 95 ASP B N 1
ATOM 2317 C CA . ASP B 1 95 ? -26.234 2.969 3.262 1 93.69 95 ASP B CA 1
ATOM 2318 C C . ASP B 1 95 ? -25.891 2.336 1.915 1 93.69 95 ASP B C 1
ATOM 2320 O O . ASP B 1 95 ? -26.266 1.193 1.645 1 93.69 95 ASP B O 1
ATOM 2324 N N . ARG B 1 96 ? -25.234 3.104 1.122 1 93.81 96 ARG B N 1
ATOM 2325 C CA . ARG B 1 96 ? -24.781 2.578 -0.164 1 93.81 96 ARG B CA 1
ATOM 2326 C C . ARG B 1 96 ? -23.641 1.581 0.02 1 93.81 96 ARG B C 1
ATOM 2328 O O . ARG B 1 96 ? -22.766 1.789 0.852 1 93.81 96 ARG B O 1
ATOM 2335 N N . THR B 1 97 ? -23.656 0.515 -0.835 1 95.25 97 THR B N 1
ATOM 2336 C CA . THR B 1 97 ? -22.656 -0.539 -0.706 1 95.25 97 THR B CA 1
ATOM 2337 C C . THR B 1 97 ? -21.406 -0.203 -1.52 1 95.25 97 THR B C 1
ATOM 2339 O O . THR B 1 97 ? -21.5 0.17 -2.689 1 95.25 97 THR B O 1
ATOM 2342 N N . PHE B 1 98 ? -20.266 -0.276 -0.905 1 96.81 98 PHE B N 1
ATOM 2343 C CA . PHE B 1 98 ? -18.953 -0.114 -1.545 1 96.81 98 PHE B CA 1
ATOM 2344 C C . PHE B 1 98 ? -18.016 -1.237 -1.141 1 96.81 98 PHE B C 1
ATOM 2346 O O . PHE B 1 98 ? -18.125 -1.785 -0.042 1 96.81 98 PHE B O 1
ATOM 2353 N N . GLN B 1 99 ? -17.172 -1.616 -2.062 1 97.44 99 GLN B N 1
ATOM 2354 C CA . GLN B 1 99 ? -16 -2.369 -1.62 1 97.44 99 GLN B CA 1
ATOM 2355 C C . GLN B 1 99 ? -14.891 -1.435 -1.146 1 97.44 99 GLN B C 1
ATOM 2357 O O . GLN B 1 99 ? -14.641 -0.398 -1.764 1 97.44 99 GLN B O 1
ATOM 2362 N N . ILE B 1 100 ? -14.273 -1.83 -0.08 1 98.25 100 ILE B N 1
ATOM 2363 C CA . ILE B 1 100 ? -13.102 -1.086 0.372 1 98.25 100 ILE B CA 1
ATOM 2364 C C . ILE B 1 100 ? -11.852 -1.653 -0.285 1 98.25 100 ILE B C 1
ATOM 2366 O O . ILE B 1 100 ? -11.602 -2.859 -0.226 1 98.25 100 ILE B O 1
ATOM 2370 N N . SER B 1 101 ? -11.016 -0.825 -0.835 1 98.44 101 SER B N 1
ATOM 2371 C CA . SER B 1 101 ? -9.898 -1.261 -1.663 1 98.44 101 SER B CA 1
ATOM 2372 C C . SER B 1 101 ? -8.938 -2.148 -0.876 1 98.44 101 SER B C 1
ATOM 2374 O O . SER B 1 101 ? -8.359 -3.09 -1.426 1 98.44 101 SER B O 1
ATOM 2376 N N . MET B 1 102 ? -8.695 -1.885 0.367 1 98.56 102 MET B N 1
ATOM 2377 C CA . MET B 1 102 ? -7.84 -2.738 1.184 1 98.56 102 MET B CA 1
ATOM 2378 C C . MET B 1 102 ? -8.312 -4.188 1.142 1 98.56 102 MET B C 1
ATOM 2380 O O . MET B 1 102 ? -7.504 -5.105 1.01 1 98.56 102 MET B O 1
ATOM 2384 N N . MET B 1 103 ? -9.578 -4.348 1.207 1 98 103 MET B N 1
ATOM 2385 C CA . MET B 1 103 ? -10.148 -5.691 1.219 1 98 103 MET B CA 1
ATOM 2386 C C . MET B 1 103 ? -10.031 -6.34 -0.157 1 98 103 MET B C 1
ATOM 2388 O O . MET B 1 103 ? -9.789 -7.543 -0.262 1 98 103 MET B O 1
ATOM 2392 N N . HIS B 1 104 ? -10.273 -5.582 -1.159 1 97.88 104 HIS B N 1
ATOM 2393 C CA . HIS B 1 104 ? -10.062 -6.078 -2.514 1 97.88 104 HIS B CA 1
ATOM 2394 C C . HIS B 1 104 ? -8.633 -6.574 -2.703 1 97.88 104 HIS B C 1
ATOM 2396 O O . HIS B 1 104 ? -8.414 -7.645 -3.277 1 97.88 104 HIS B O 1
ATOM 2402 N N . GLN B 1 105 ? -7.73 -5.789 -2.209 1 98.38 105 GLN B N 1
ATOM 2403 C CA . GLN B 1 105 ? -6.316 -6.137 -2.314 1 98.38 105 GLN B CA 1
ATOM 2404 C C . GLN B 1 105 ? -6.016 -7.434 -1.573 1 98.38 105 GLN B C 1
ATOM 2406 O O . GLN B 1 105 ? -5.301 -8.297 -2.088 1 98.38 105 GLN B O 1
ATOM 2411 N N . LEU B 1 106 ? -6.543 -7.582 -0.404 1 98.31 106 LEU B N 1
ATOM 2412 C CA . LEU B 1 106 ? -6.359 -8.812 0.352 1 98.31 106 LEU B CA 1
ATOM 2413 C C . LEU B 1 106 ? -7.004 -9.992 -0.367 1 98.31 106 LEU B C 1
ATOM 2415 O O . LEU B 1 106 ? -6.441 -11.094 -0.397 1 98.31 106 LEU B O 1
ATOM 2419 N N . HIS B 1 107 ? -8.156 -9.758 -0.931 1 96.69 107 HIS B N 1
ATOM 2420 C CA . HIS B 1 107 ? -8.828 -10.781 -1.716 1 96.69 107 HIS B CA 1
ATOM 2421 C C . HIS B 1 107 ? -7.969 -11.242 -2.887 1 96.69 107 HIS B C 1
ATOM 2423 O O . HIS B 1 107 ? -7.844 -12.445 -3.141 1 96.69 107 HIS B O 1
ATOM 2429 N N . CYS B 1 108 ? -7.379 -10.297 -3.525 1 97.06 108 CYS B N 1
ATOM 2430 C CA . CYS B 1 108 ? -6.508 -10.609 -4.652 1 97.06 108 CYS B CA 1
ATOM 2431 C C . CYS B 1 108 ? -5.336 -11.477 -4.215 1 97.06 108 CYS B C 1
ATOM 2433 O O . CYS B 1 108 ? -4.953 -12.422 -4.914 1 97.06 108 CYS B O 1
ATOM 2435 N N . LEU B 1 109 ? -4.711 -11.141 -3.078 1 97.81 109 LEU B N 1
ATOM 2436 C CA . LEU B 1 109 ? -3.594 -11.938 -2.584 1 97.81 109 LEU B CA 1
ATOM 2437 C C . LEU B 1 109 ? -4.023 -13.383 -2.355 1 97.81 109 LEU B C 1
ATOM 2439 O O . LEU B 1 109 ? -3.289 -14.312 -2.695 1 97.81 109 LEU B O 1
ATOM 2443 N N . ASP B 1 110 ? -5.168 -13.539 -1.815 1 96.44 110 ASP B N 1
ATOM 2444 C CA . ASP B 1 110 ? -5.652 -14.891 -1.556 1 96.44 110 ASP B CA 1
ATOM 2445 C C . ASP B 1 110 ? -5.969 -15.625 -2.859 1 96.44 110 ASP B C 1
ATOM 2447 O O . ASP B 1 110 ? -5.727 -16.828 -2.979 1 96.44 110 ASP B O 1
ATOM 2451 N N . VAL B 1 111 ? -6.559 -14.945 -3.84 1 94.81 111 VAL B N 1
ATOM 2452 C CA . VAL B 1 111 ? -6.832 -15.523 -5.148 1 94.81 111 VAL B CA 1
ATOM 2453 C C . VAL B 1 111 ? -5.527 -16 -5.785 1 94.81 111 VAL B C 1
ATOM 2455 O O . VAL B 1 111 ? -5.461 -17.094 -6.336 1 94.81 111 VAL B O 1
ATOM 2458 N N . ILE B 1 112 ? -4.52 -15.188 -5.691 1 95.44 112 ILE B N 1
ATOM 2459 C CA . ILE B 1 112 ? -3.221 -15.547 -6.242 1 95.44 112 ILE B CA 1
ATOM 2460 C C . ILE B 1 112 ? -2.668 -16.766 -5.512 1 95.44 112 ILE B C 1
ATOM 2462 O O . ILE B 1 112 ? -2.162 -17.703 -6.141 1 95.44 112 ILE B O 1
ATOM 2466 N N . ARG B 1 113 ? -2.727 -16.766 -4.172 1 95 113 ARG B N 1
ATOM 2467 C CA . ARG B 1 113 ? -2.256 -17.891 -3.365 1 95 113 ARG B CA 1
ATOM 2468 C C . ARG B 1 113 ? -2.926 -19.188 -3.795 1 95 113 ARG B C 1
ATOM 2470 O O . ARG B 1 113 ? -2.248 -20.172 -4.105 1 95 113 ARG B O 1
ATOM 2477 N N . VAL B 1 114 ? -4.238 -19.203 -3.891 1 93.94 114 VAL B N 1
ATOM 2478 C CA . VAL B 1 114 ? -5.004 -20.391 -4.242 1 93.94 114 VAL B CA 1
ATOM 2479 C C . VAL B 1 114 ? -4.707 -20.797 -5.684 1 93.94 114 VAL B C 1
ATOM 2481 O O . VAL B 1 114 ? -4.555 -21.969 -5.984 1 93.94 114 VAL B O 1
ATOM 2484 N N . GLY B 1 115 ? -4.652 -19.75 -6.504 1 91.25 115 GLY B N 1
ATOM 2485 C CA . GLY B 1 115 ? -4.316 -20.047 -7.887 1 91.25 115 GLY B CA 1
ATOM 2486 C C . GLY B 1 115 ? -2.98 -20.75 -8.039 1 91.25 115 GLY B C 1
ATOM 2487 O O . GLY B 1 115 ? -2.855 -21.688 -8.828 1 91.25 115 GLY B O 1
ATOM 2488 N N . PHE B 1 116 ? -2.006 -20.297 -7.34 1 90.69 116 PHE B N 1
ATOM 2489 C CA . PHE B 1 116 ? -0.677 -20.891 -7.41 1 90.69 116 PHE B CA 1
ATOM 2490 C C . PHE B 1 116 ? -0.697 -22.312 -6.875 1 90.69 116 PHE B C 1
ATOM 2492 O O . PHE B 1 116 ? -0.168 -23.234 -7.508 1 90.69 116 PHE B O 1
ATOM 2499 N N . VAL B 1 117 ? -1.359 -22.562 -5.734 1 90 117 VAL B N 1
ATOM 2500 C CA . VAL B 1 117 ? -1.326 -23.844 -5.051 1 90 117 VAL B CA 1
ATOM 2501 C C . VAL B 1 117 ? -2.119 -24.875 -5.852 1 90 117 VAL B C 1
ATOM 2503 O O . VAL B 1 117 ? -1.766 -26.062 -5.879 1 90 117 VAL B O 1
ATOM 2506 N N . THR B 1 118 ? -3.174 -24.438 -6.5 1 86.88 118 THR B N 1
ATOM 2507 C CA . THR B 1 118 ? -4.035 -25.375 -7.207 1 86.88 118 THR B CA 1
ATOM 2508 C C . THR B 1 118 ? -3.674 -25.422 -8.688 1 86.88 118 THR B C 1
ATOM 2510 O O . THR B 1 118 ? -4.207 -26.25 -9.438 1 86.88 118 THR B O 1
ATOM 2513 N N . ASN B 1 119 ? -2.752 -24.656 -9.117 1 81.06 119 ASN B N 1
ATOM 2514 C CA . ASN B 1 119 ? -2.367 -24.547 -10.523 1 81.06 119 ASN B CA 1
ATOM 2515 C C . ASN B 1 119 ? -3.586 -24.391 -11.43 1 81.06 119 ASN B C 1
ATOM 2517 O O . ASN B 1 119 ? -3.73 -25.125 -12.414 1 81.06 119 ASN B O 1
ATOM 2521 N N . ARG B 1 120 ? -4.512 -23.609 -10.898 1 74.81 120 ARG B N 1
ATOM 2522 C CA . ARG B 1 120 ? -5.766 -23.406 -11.617 1 74.81 120 ARG B CA 1
ATOM 2523 C C . ARG B 1 120 ? -5.578 -22.469 -12.805 1 74.81 120 ARG B C 1
ATOM 2525 O O . ARG B 1 120 ? -5.949 -21.297 -12.742 1 74.81 120 ARG B O 1
ATOM 2532 N N . THR B 1 121 ? -5.156 -22.938 -13.891 1 69.5 121 THR B N 1
ATOM 2533 C CA . THR B 1 121 ? -4.891 -22.156 -15.094 1 69.5 121 THR B CA 1
ATOM 2534 C C . THR B 1 121 ? -6.172 -21.516 -15.617 1 69.5 121 THR B C 1
ATOM 2536 O O . THR B 1 121 ? -6.129 -20.484 -16.281 1 69.5 121 THR B O 1
ATOM 2539 N N . GLY B 1 122 ? -7.281 -22.109 -15.266 1 74.38 122 GLY B N 1
ATOM 2540 C CA . GLY B 1 122 ? -8.562 -21.531 -15.656 1 74.38 122 GLY B CA 1
ATOM 2541 C C . GLY B 1 122 ? -8.852 -20.219 -14.977 1 74.38 122 GLY B C 1
ATOM 2542 O O . GLY B 1 122 ? -9.719 -19.453 -15.414 1 74.38 122 GLY B O 1
ATOM 2543 N N . PHE B 1 123 ? -8.016 -19.953 -14.07 1 82.5 123 PHE B N 1
ATOM 2544 C CA . PHE B 1 123 ? -8.211 -18.734 -13.297 1 82.5 123 PHE B CA 1
ATOM 2545 C C . PHE B 1 123 ? -7.156 -17.688 -13.648 1 82.5 123 PHE B C 1
ATOM 2547 O O . PHE B 1 123 ? -6.98 -16.719 -12.93 1 82.5 123 PHE B O 1
ATOM 2554 N N . ALA B 1 124 ? -6.539 -17.875 -14.812 1 88.25 124 ALA B N 1
ATOM 2555 C CA . ALA B 1 124 ? -5.438 -17 -15.219 1 88.25 124 ALA B CA 1
ATOM 2556 C C . ALA B 1 124 ? -5.898 -15.555 -15.359 1 88.25 124 ALA B C 1
ATOM 2558 O O . ALA B 1 124 ? -5.164 -14.625 -15.016 1 88.25 124 ALA B O 1
ATOM 2559 N N . HIS B 1 125 ? -7.102 -15.398 -15.82 1 89.31 125 HIS B N 1
ATOM 2560 C CA . HIS B 1 125 ? -7.617 -14.047 -16 1 89.31 125 HIS B CA 1
ATOM 2561 C C . HIS B 1 125 ? -7.793 -13.336 -14.664 1 89.31 125 HIS B C 1
ATOM 2563 O O . HIS B 1 125 ? -7.562 -12.133 -14.555 1 89.31 125 HIS B O 1
ATOM 2569 N N . HIS B 1 126 ? -8.195 -14.094 -13.672 1 91.69 126 HIS B N 1
ATOM 2570 C CA . HIS B 1 126 ? -8.352 -13.516 -12.344 1 91.69 126 HIS B CA 1
ATOM 2571 C C . HIS B 1 126 ? -7.004 -13.164 -11.727 1 91.69 126 HIS B C 1
ATOM 2573 O O . HIS B 1 126 ? -6.848 -12.102 -11.125 1 91.69 126 HIS B O 1
ATOM 2579 N N . ILE B 1 127 ? -6.098 -14.016 -11.945 1 93.88 127 ILE B N 1
ATOM 2580 C CA . ILE B 1 127 ? -4.758 -13.773 -11.422 1 93.88 127 ILE B CA 1
ATOM 2581 C C . ILE B 1 127 ? -4.148 -12.555 -12.109 1 93.88 127 ILE B C 1
ATOM 2583 O O . ILE B 1 127 ? -3.514 -11.719 -11.461 1 93.88 127 ILE B O 1
ATOM 2587 N N . GLU B 1 128 ? -4.344 -12.484 -13.398 1 94.81 128 GLU B N 1
ATOM 2588 C CA . GLU B 1 128 ? -3.863 -11.336 -14.164 1 94.81 128 GLU B CA 1
ATOM 2589 C C . GLU B 1 128 ? -4.465 -10.031 -13.641 1 94.81 128 GLU B C 1
ATOM 2591 O O . GLU B 1 128 ? -3.752 -9.047 -13.453 1 94.81 128 GLU B O 1
ATOM 2596 N N . HIS B 1 129 ? -5.742 -10.008 -13.445 1 94.81 129 HIS B N 1
ATOM 2597 C CA . HIS B 1 129 ? -6.41 -8.859 -12.852 1 94.81 129 HIS B CA 1
ATOM 2598 C C . HIS B 1 129 ? -5.777 -8.477 -11.516 1 94.81 129 HIS B C 1
ATOM 2600 O O . HIS B 1 129 ? -5.465 -7.309 -11.281 1 94.81 129 HIS B O 1
ATOM 2606 N N . CYS B 1 130 ? -5.613 -9.477 -10.656 1 96.5 130 CYS B N 1
ATOM 2607 C CA . CYS B 1 130 ? -5.09 -9.25 -9.312 1 96.5 130 CYS B CA 1
ATOM 2608 C C . CYS B 1 130 ? -3.688 -8.664 -9.359 1 96.5 130 CYS B C 1
ATOM 2610 O O . CYS B 1 130 ? -3.367 -7.738 -8.609 1 96.5 130 CYS B O 1
ATOM 2612 N N . LEU B 1 131 ? -2.867 -9.203 -10.281 1 97.06 131 LEU B N 1
ATOM 2613 C CA . LEU B 1 131 ? -1.502 -8.695 -10.398 1 97.06 131 LEU B CA 1
ATOM 2614 C C . LEU B 1 131 ? -1.493 -7.254 -10.883 1 97.06 131 LEU B C 1
ATOM 2616 O O . LEU B 1 131 ? -0.768 -6.418 -10.336 1 97.06 131 LEU B O 1
ATOM 2620 N N . ARG B 1 132 ? -2.336 -6.938 -11.844 1 96.81 1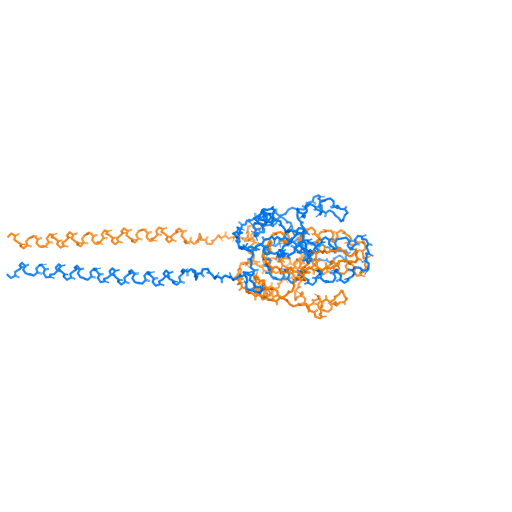32 ARG B N 1
ATOM 2621 C CA . ARG B 1 132 ? -2.453 -5.566 -12.328 1 96.81 132 ARG B CA 1
ATOM 2622 C C . ARG B 1 132 ? -2.943 -4.633 -11.227 1 96.81 132 ARG B C 1
ATOM 2624 O O . ARG B 1 132 ? -2.395 -3.547 -11.039 1 96.81 132 ARG B O 1
ATOM 2631 N N . TYR B 1 133 ? -3.922 -5.094 -10.562 1 97.25 133 TYR B N 1
ATOM 2632 C CA . TYR B 1 133 ? -4.555 -4.297 -9.516 1 97.25 133 TYR B CA 1
ATOM 2633 C C . TYR B 1 133 ? 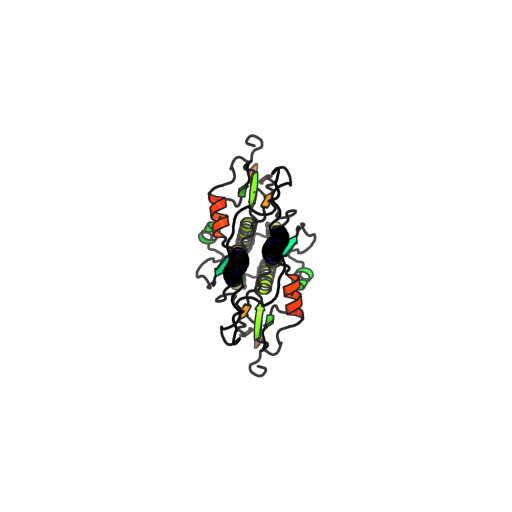-3.59 -4.059 -8.359 1 97.25 133 TYR B C 1
ATOM 2635 O O . TYR B 1 133 ? -3.453 -2.928 -7.883 1 97.25 133 TYR B O 1
ATOM 2643 N N . LEU B 1 134 ? -2.824 -5.082 -7.91 1 98.12 134 LEU B N 1
ATOM 2644 C CA . LEU B 1 134 ? -1.882 -4.953 -6.805 1 98.12 134 LEU B CA 1
ATOM 2645 C C . LEU B 1 134 ? -0.678 -4.109 -7.211 1 98.12 134 LEU B C 1
ATOM 2647 O O . LEU B 1 134 ? -0.117 -3.383 -6.387 1 98.12 134 LEU B O 1
ATOM 2651 N N . ARG B 1 135 ? -0.266 -4.215 -8.508 1 97.88 135 ARG B N 1
ATOM 2652 C CA . ARG B 1 135 ? 0.77 -3.316 -9.008 1 97.88 135 ARG B CA 1
ATOM 2653 C C . ARG B 1 135 ? 0.382 -1.856 -8.789 1 97.88 135 ARG B C 1
ATOM 2655 O O . ARG B 1 135 ? 1.183 -1.064 -8.289 1 97.88 135 ARG B O 1
ATOM 2662 N N . GLN B 1 136 ? -0.83 -1.534 -9.133 1 97 136 GLN B N 1
ATOM 2663 C CA . GLN B 1 136 ? -1.339 -0.179 -8.953 1 97 136 GLN B CA 1
ATOM 2664 C C . GLN B 1 136 ? -1.355 0.211 -7.477 1 97 136 GLN B C 1
ATOM 2666 O O . GLN B 1 136 ? -0.996 1.335 -7.121 1 97 136 GLN B O 1
ATOM 2671 N N . SER B 1 137 ? -1.712 -0.729 -6.625 1 97.81 137 SER B N 1
ATOM 2672 C CA . SER B 1 137 ? -1.765 -0.479 -5.188 1 97.81 137 SER B CA 1
ATOM 2673 C C . SER B 1 137 ? -0.373 -0.219 -4.621 1 97.81 137 SER B C 1
ATOM 2675 O O . SER B 1 137 ? -0.185 0.695 -3.816 1 97.81 137 SER B O 1
ATOM 2677 N N . VAL B 1 138 ? 0.625 -1.001 -5.023 1 98.56 138 VAL B N 1
ATOM 2678 C CA . VAL B 1 138 ? 1.992 -0.854 -4.535 1 98.56 138 VAL B CA 1
ATOM 2679 C C . VAL B 1 138 ? 2.545 0.507 -4.949 1 98.56 138 VAL B C 1
ATOM 2681 O O . VAL B 1 138 ? 3.154 1.209 -4.141 1 98.56 138 VAL B O 1
ATOM 2684 N N . LEU B 1 139 ? 2.312 0.875 -6.199 1 97.94 139 LEU B N 1
ATOM 2685 C CA . LEU B 1 139 ? 2.746 2.188 -6.668 1 97.94 139 LEU B CA 1
ATOM 2686 C C . LEU B 1 139 ? 2.064 3.299 -5.875 1 97.94 139 LEU B C 1
ATOM 2688 O O . LEU B 1 139 ? 2.723 4.23 -5.41 1 97.94 139 LEU B O 1
ATOM 2692 N N . CYS B 1 140 ? 0.772 3.145 -5.672 1 98.25 140 CYS B N 1
ATOM 2693 C CA . CYS B 1 140 ? -0.02 4.156 -4.98 1 98.25 140 CYS B CA 1
ATOM 2694 C C . CYS B 1 140 ? 0.445 4.32 -3.539 1 98.25 140 CYS B C 1
ATOM 2696 O O . CYS B 1 140 ? 0.424 5.43 -2.998 1 98.25 140 CYS B O 1
ATOM 2698 N N . CYS B 1 141 ? 0.798 3.268 -2.875 1 98.38 141 CYS B N 1
ATOM 2699 C CA . CYS B 1 141 ? 1.256 3.311 -1.491 1 98.38 141 CYS B CA 1
ATOM 2700 C C . CYS B 1 141 ? 2.646 3.93 -1.396 1 98.38 141 CYS B C 1
ATOM 2702 O O . CYS B 1 141 ? 2.936 4.672 -0.456 1 98.38 141 CYS B O 1
ATOM 2704 N N . ALA B 1 142 ? 3.537 3.604 -2.312 1 98.62 142 ALA B N 1
ATOM 2705 C CA . ALA B 1 142 ? 4.906 4.113 -2.395 1 98.62 142 ALA B CA 1
ATOM 2706 C C . ALA B 1 142 ? 5.613 3.998 -1.047 1 98.62 142 ALA B C 1
ATOM 2708 O O . ALA B 1 142 ? 6.152 4.984 -0.537 1 98.62 142 ALA B O 1
ATOM 2709 N N . ASP B 1 143 ? 5.691 2.793 -0.474 1 98.69 143 ASP B N 1
ATOM 2710 C CA . ASP B 1 143 ? 6.305 2.541 0.826 1 98.69 143 ASP B CA 1
ATOM 2711 C C . ASP B 1 143 ? 7.801 2.855 0.797 1 98.69 143 ASP B C 1
ATOM 2713 O O . ASP B 1 143 ? 8.57 2.162 0.133 1 98.69 143 ASP B O 1
ATOM 2717 N N . THR B 1 144 ? 8.242 3.84 1.588 1 98.62 144 THR B N 1
ATOM 2718 C CA . THR B 1 144 ? 9.617 4.316 1.525 1 98.62 144 THR B CA 1
ATOM 2719 C C . THR B 1 144 ? 10.445 3.74 2.674 1 98.62 144 THR B C 1
ATOM 2721 O O . THR B 1 144 ? 11.508 4.27 3.01 1 98.62 144 THR B O 1
ATOM 2724 N N . THR B 1 145 ? 9.938 2.73 3.312 1 98.62 145 THR B N 1
ATOM 2725 C CA . THR B 1 145 ? 10.688 2.098 4.387 1 98.62 145 THR B CA 1
ATOM 2726 C C . THR B 1 145 ? 12.07 1.668 3.9 1 98.62 145 THR B C 1
ATOM 2728 O O . THR B 1 145 ? 12.203 1.112 2.809 1 98.62 145 THR B O 1
ATOM 2731 N N . LEU B 1 146 ? 13.062 1.943 4.68 1 98.31 146 LEU B N 1
ATOM 2732 C CA . LEU B 1 146 ? 14.422 1.507 4.391 1 98.31 146 LEU B CA 1
ATOM 2733 C C . LEU B 1 146 ? 14.664 0.096 4.914 1 98.31 146 LEU B C 1
ATOM 2735 O O . LEU B 1 146 ? 14.57 -0.149 6.117 1 98.31 146 LEU B O 1
ATOM 2739 N N . GLU B 1 147 ? 14.906 -0.767 4.02 1 97.44 147 GLU B N 1
ATOM 2740 C CA . GLU B 1 147 ? 15.297 -2.121 4.398 1 97.44 147 GLU B CA 1
ATOM 2741 C C . GLU B 1 147 ? 16.812 -2.301 4.312 1 97.44 147 GLU B C 1
ATOM 2743 O O . GLU B 1 147 ? 17.406 -2.121 3.248 1 97.44 147 GLU B O 1
ATOM 2748 N N . GLU B 1 148 ? 17.391 -2.656 5.41 1 96.19 148 GLU B N 1
ATOM 2749 C CA . GLU B 1 148 ? 18.844 -2.781 5.465 1 96.19 148 GLU B CA 1
ATOM 2750 C C . GLU B 1 148 ? 19.344 -3.871 4.52 1 96.19 148 GLU B C 1
ATOM 2752 O O . GLU B 1 148 ? 18.766 -4.957 4.457 1 96.19 148 GLU B O 1
ATOM 2757 N N . ASP B 1 149 ? 20.344 -3.535 3.82 1 94.19 149 ASP B N 1
ATOM 2758 C CA . ASP B 1 149 ? 20.953 -4.465 2.879 1 94.19 149 ASP B CA 1
ATOM 2759 C C . ASP B 1 149 ? 21.656 -5.613 3.613 1 94.19 149 ASP B C 1
ATOM 2761 O O . ASP B 1 149 ? 22.391 -5.387 4.566 1 94.19 149 ASP B O 1
ATOM 2765 N N . GLU B 1 150 ? 21.344 -6.789 3.193 1 91.12 150 GLU B N 1
ATOM 2766 C CA . GLU B 1 150 ? 22 -8.008 3.66 1 91.12 150 GLU B CA 1
ATOM 2767 C C . GLU B 1 150 ? 22.562 -8.812 2.494 1 91.12 150 GLU B C 1
ATOM 2769 O O . GLU B 1 150 ? 22.031 -9.867 2.141 1 91.12 150 GLU B O 1
ATOM 2774 N N . PRO B 1 151 ? 23.688 -8.328 2.018 1 88.88 151 PRO B N 1
ATOM 2775 C CA . PRO B 1 151 ? 24.25 -9 0.844 1 88.88 151 PRO B CA 1
ATOM 2776 C C . PRO B 1 151 ? 24.516 -10.484 1.086 1 88.88 151 PRO B C 1
ATOM 2778 O O . PRO B 1 151 ? 24.875 -10.875 2.201 1 88.88 151 PRO B O 1
ATOM 2781 N N . HIS B 1 152 ? 24.328 -11.266 0.069 1 85.94 152 HIS B N 1
ATOM 2782 C CA . HIS B 1 152 ? 24.641 -12.695 0.147 1 85.94 152 HIS B CA 1
ATOM 2783 C C . HIS B 1 152 ? 25.172 -13.219 -1.183 1 85.94 152 HIS B C 1
ATOM 2785 O O . HIS B 1 152 ? 25.156 -12.5 -2.188 1 85.94 152 HIS B O 1
ATOM 2791 N N . VAL B 1 153 ? 25.781 -14.375 -1.168 1 85.31 153 VAL B N 1
ATOM 2792 C CA . VAL B 1 153 ? 26.266 -15.039 -2.375 1 85.31 153 VAL B CA 1
ATOM 2793 C C . VAL B 1 153 ? 25.172 -15.945 -2.941 1 85.31 153 VAL B C 1
ATOM 2795 O O . VAL B 1 153 ? 24.625 -16.781 -2.229 1 85.31 153 VAL B O 1
ATOM 2798 N N . ASN B 1 154 ? 24.812 -15.68 -4.164 1 79.75 154 ASN B N 1
ATOM 2799 C CA . ASN B 1 154 ? 23.75 -16.484 -4.762 1 79.75 154 ASN B CA 1
ATOM 2800 C C . ASN B 1 154 ? 24.266 -17.875 -5.168 1 79.75 154 ASN B C 1
ATOM 2802 O O . ASN B 1 154 ? 25.406 -18.219 -4.887 1 79.75 154 ASN B O 1
ATOM 2806 N N . THR B 1 155 ? 23.422 -18.703 -5.691 1 80 155 THR B N 1
ATOM 2807 C CA . THR B 1 155 ? 23.734 -20.094 -6.012 1 80 155 THR B CA 1
ATOM 2808 C C . THR B 1 155 ? 24.844 -20.172 -7.055 1 80 155 THR B C 1
ATOM 2810 O O . THR B 1 155 ? 25.562 -21.172 -7.141 1 80 155 THR B O 1
ATOM 2813 N N . SER B 1 156 ? 25.109 -19.156 -7.789 1 85.75 156 SER B N 1
ATOM 2814 C CA . SER B 1 156 ? 26.141 -19.109 -8.82 1 85.75 156 SER B CA 1
ATOM 2815 C C . SER B 1 156 ? 27.438 -18.531 -8.273 1 85.75 156 SER B C 1
ATOM 2817 O O . SER B 1 156 ? 28.375 -18.266 -9.039 1 85.75 156 SER B O 1
ATOM 2819 N N . GLY B 1 157 ? 27.453 -18.203 -6.984 1 83.31 157 GLY B N 1
ATOM 2820 C CA . GLY B 1 157 ? 28.656 -17.703 -6.352 1 83.31 157 GLY B CA 1
ATOM 2821 C C . GLY B 1 157 ? 28.844 -16.203 -6.496 1 83.31 157 GLY B C 1
ATOM 2822 O O . GLY B 1 157 ? 29.922 -15.688 -6.227 1 83.31 157 GLY B O 1
ATOM 2823 N N . ILE B 1 158 ? 27.812 -15.602 -6.973 1 82.69 158 ILE B N 1
ATOM 2824 C CA . ILE B 1 158 ? 27.922 -14.172 -7.211 1 82.69 158 ILE B CA 1
ATOM 2825 C C . ILE B 1 158 ? 27.266 -13.406 -6.059 1 82.69 158 ILE B C 1
ATOM 2827 O O . ILE B 1 158 ? 26.188 -13.781 -5.598 1 82.69 158 ILE B O 1
ATOM 2831 N N . TRP B 1 159 ? 27.984 -12.391 -5.594 1 85.62 159 TRP B N 1
ATOM 2832 C CA . TRP B 1 159 ? 27.422 -11.531 -4.555 1 85.62 159 TRP B CA 1
ATOM 2833 C C . TRP B 1 159 ? 26.281 -10.688 -5.105 1 85.62 159 TRP B C 1
ATOM 2835 O O . TRP B 1 159 ? 26.359 -10.148 -6.211 1 85.62 159 TRP B O 1
ATOM 2845 N N . GLU B 1 160 ? 25.125 -10.625 -4.289 1 86.75 160 GLU B N 1
ATOM 2846 C CA . GLU B 1 160 ? 23.984 -9.805 -4.668 1 86.75 160 GLU B CA 1
ATOM 2847 C C . GLU B 1 160 ? 23.391 -9.094 -3.453 1 86.75 160 GLU B C 1
ATOM 2849 O O . GLU B 1 160 ? 23.484 -9.594 -2.328 1 86.75 160 GLU B O 1
ATOM 2854 N N . HIS B 1 161 ? 22.922 -7.871 -3.729 1 91.31 161 HIS B N 1
ATOM 2855 C CA . HIS B 1 161 ? 22.141 -7.203 -2.691 1 91.31 161 HIS B CA 1
ATOM 2856 C C . HIS B 1 161 ? 20.875 -7.988 -2.361 1 91.31 161 HIS B C 1
ATOM 2858 O O . HIS B 1 161 ? 20.281 -8.617 -3.24 1 91.31 161 HIS B O 1
ATOM 2864 N N . ALA B 1 162 ? 20.562 -7.961 -1.036 1 91.38 162 ALA B N 1
ATOM 2865 C CA . ALA B 1 162 ? 19.344 -8.648 -0.599 1 91.38 162 ALA B CA 1
ATOM 2866 C C . ALA B 1 162 ? 18.766 -7.992 0.651 1 91.38 162 ALA B C 1
ATOM 2868 O O . ALA B 1 162 ? 19.484 -7.316 1.396 1 91.38 162 ALA B O 1
ATOM 2869 N N . ALA B 1 163 ? 17.531 -8.062 0.779 1 92.88 163 ALA B N 1
ATOM 2870 C CA . ALA B 1 163 ? 16.812 -7.656 1.983 1 92.88 163 ALA B CA 1
ATOM 2871 C C . ALA B 1 163 ? 15.625 -8.578 2.248 1 92.88 163 ALA B C 1
ATOM 2873 O O . ALA B 1 163 ? 14.875 -8.906 1.329 1 92.88 163 ALA B O 1
ATOM 2874 N N . GLY B 1 164 ? 15.359 -9.016 3.459 1 90.5 164 GLY B N 1
ATOM 2875 C CA . GLY B 1 164 ? 14.328 -9.984 3.803 1 90.5 164 GLY B CA 1
ATOM 2876 C C . GLY B 1 164 ? 12.961 -9.352 3.998 1 90.5 164 GLY B C 1
ATOM 2877 O O . GLY B 1 164 ? 11.945 -10.047 3.979 1 90.5 164 GLY B O 1
ATOM 2878 N N . GLY B 1 165 ? 12.961 -8.055 4.23 1 92.31 165 GLY B N 1
ATOM 2879 C CA . GLY B 1 165 ? 11.688 -7.383 4.391 1 92.31 165 GLY B CA 1
ATOM 2880 C C . GLY B 1 165 ? 11.164 -7.418 5.816 1 92.31 165 GLY B C 1
ATOM 2881 O O . GLY B 1 165 ? 10 -7.102 6.066 1 92.31 165 GLY B O 1
ATOM 2882 N N . TYR B 1 166 ? 12.016 -7.848 6.75 1 93.69 166 TYR B N 1
ATOM 2883 C CA . TYR B 1 166 ? 11.594 -7.984 8.141 1 93.69 166 TYR B CA 1
ATOM 2884 C C . TYR B 1 166 ? 12.492 -7.184 9.062 1 93.69 166 TYR B C 1
ATOM 2886 O O . TYR B 1 166 ? 13.625 -6.84 8.703 1 93.69 166 TYR B O 1
ATOM 2894 N N . GLY B 1 167 ? 11.953 -6.777 10.164 1 94.31 167 GLY B N 1
ATOM 2895 C CA . GLY B 1 167 ? 12.758 -6.152 11.203 1 94.31 167 GLY B CA 1
ATOM 2896 C C . GLY B 1 167 ? 12.844 -4.645 11.062 1 94.31 167 GLY B C 1
ATOM 2897 O O . GLY B 1 167 ? 13.414 -3.967 11.922 1 94.31 167 GLY B O 1
ATOM 2898 N N . MET B 1 168 ? 12.289 -4.121 10.047 1 96.25 168 MET B N 1
ATOM 2899 C CA . MET B 1 168 ? 12.312 -2.676 9.836 1 96.25 168 MET B CA 1
ATOM 2900 C C . MET B 1 168 ? 10.992 -2.043 10.281 1 96.25 168 MET B C 1
ATOM 2902 O O . MET B 1 168 ? 9.945 -2.682 10.211 1 96.25 168 MET B O 1
ATOM 2906 N N . VAL B 1 169 ? 11.039 -0.849 10.664 1 96.88 169 VAL B N 1
ATOM 2907 C CA . VAL B 1 169 ? 9.836 -0.139 11.078 1 96.88 169 VAL B CA 1
ATOM 2908 C C . VAL B 1 169 ? 9.125 0.437 9.859 1 96.88 169 VAL B C 1
ATOM 2910 O O . VAL B 1 169 ? 9.695 1.262 9.133 1 96.88 169 VAL B O 1
ATOM 2913 N N . HIS B 1 170 ? 7.953 0.034 9.641 1 98 170 HIS B N 1
ATOM 2914 C CA . HIS B 1 170 ? 7.102 0.594 8.602 1 98 170 HIS B CA 1
ATOM 2915 C C . HIS B 1 170 ? 6.152 1.645 9.172 1 98 170 HIS B C 1
ATOM 2917 O O . HIS B 1 170 ? 5.609 1.47 10.266 1 98 170 HIS B O 1
ATOM 2923 N N . GLU B 1 171 ? 5.973 2.721 8.438 1 97.38 171 GLU B N 1
ATOM 2924 C CA . GLU B 1 171 ? 4.918 3.676 8.766 1 97.38 171 GLU B CA 1
ATOM 2925 C C . GLU B 1 171 ? 3.578 3.244 8.18 1 97.38 171 GLU B C 1
ATOM 2927 O O . GLU B 1 171 ? 3.332 3.418 6.984 1 97.38 171 GLU B O 1
ATOM 2932 N N . CYS B 1 172 ? 2.746 2.74 9.086 1 98.44 172 CYS B N 1
ATOM 2933 C CA . CYS B 1 172 ? 1.496 2.135 8.641 1 98.44 172 CYS B CA 1
ATOM 2934 C C . CYS B 1 172 ? 0.304 3.012 9 1 98.44 172 CYS B C 1
ATOM 2936 O O . CYS B 1 172 ? 0.376 3.803 9.945 1 98.44 172 CYS B O 1
ATOM 2938 N N . ARG B 1 173 ? -0.662 2.928 8.18 1 98.31 173 ARG B N 1
ATOM 2939 C CA . ARG B 1 173 ? -1.988 3.365 8.602 1 98.31 173 ARG B CA 1
ATOM 2940 C C . ARG B 1 173 ? -2.662 2.305 9.469 1 98.31 173 ARG B C 1
ATOM 2942 O O . ARG B 1 173 ? -2.465 1.106 9.258 1 98.31 173 ARG B O 1
ATOM 2949 N N . ASP B 1 174 ? -3.43 2.748 10.422 1 98.19 174 ASP B N 1
ATOM 2950 C CA . ASP B 1 174 ? -4.09 1.826 11.344 1 98.19 174 ASP B CA 1
ATOM 2951 C C . ASP B 1 174 ? -5.285 1.146 10.672 1 98.19 174 ASP B C 1
ATOM 2953 O O . ASP B 1 174 ? -6.422 1.6 10.812 1 98.19 174 ASP B O 1
ATOM 2957 N N . TRP B 1 175 ? -5.035 0.066 10.094 1 98.12 175 TRP B N 1
ATOM 2958 C CA . TRP B 1 175 ? -6.047 -0.636 9.312 1 98.12 175 TRP B CA 1
ATOM 2959 C C . TRP B 1 175 ? -7.16 -1.164 10.219 1 98.12 175 TRP B C 1
ATOM 2961 O O . TRP B 1 175 ? -8.227 -1.548 9.734 1 98.12 175 TRP B O 1
ATOM 2971 N N . THR B 1 176 ? -6.973 -1.29 11.516 1 97.62 176 THR B N 1
ATOM 2972 C CA . THR B 1 176 ? -8.008 -1.79 12.414 1 97.62 176 THR B CA 1
ATOM 2973 C C . THR B 1 176 ? -9.203 -0.835 12.445 1 97.62 176 THR B C 1
ATOM 2975 O O . THR B 1 176 ? -10.336 -1.258 12.672 1 97.62 176 THR B O 1
ATOM 2978 N N . ALA B 1 177 ? -8.945 0.406 12.227 1 98.38 177 ALA B N 1
ATOM 2979 C CA . ALA B 1 177 ? -10.047 1.364 12.117 1 98.38 177 ALA B CA 1
ATOM 2980 C C . ALA B 1 177 ? -10.961 1.021 10.945 1 98.38 177 ALA B C 1
ATOM 2982 O O . ALA B 1 177 ? -12.18 1.152 11.047 1 98.38 177 ALA B O 1
ATOM 2983 N N . VAL B 1 178 ? -10.383 0.611 9.844 1 98.12 178 VAL B N 1
ATOM 2984 C CA . VAL B 1 178 ? -11.148 0.227 8.664 1 98.12 178 VAL B CA 1
ATOM 2985 C C . VAL B 1 178 ? -12 -1.004 8.977 1 98.12 178 VAL B C 1
ATOM 2987 O O . VAL B 1 178 ? -13.203 -1.025 8.695 1 98.12 178 VAL B O 1
ATOM 2990 N N . ARG B 1 179 ? -11.406 -1.988 9.594 1 97.5 179 ARG B N 1
ATOM 2991 C CA . ARG B 1 179 ? -12.102 -3.225 9.938 1 97.5 179 ARG B CA 1
ATOM 2992 C C . ARG B 1 179 ? -13.242 -2.957 10.914 1 97.5 179 ARG B C 1
ATOM 2994 O O . ARG B 1 179 ? -14.32 -3.533 10.789 1 97.5 179 ARG B O 1
ATOM 3001 N N . ARG B 1 180 ? -12.938 -2.121 11.875 1 97.62 180 ARG B N 1
ATOM 3002 C CA . ARG B 1 180 ? -13.977 -1.773 12.844 1 97.62 180 ARG B CA 1
ATOM 3003 C C . ARG B 1 180 ? -15.18 -1.142 12.148 1 97.62 180 ARG B C 1
ATOM 3005 O O . ARG B 1 180 ? -16.328 -1.479 12.453 1 97.62 180 ARG B O 1
ATOM 3012 N N . TYR B 1 181 ? -14.914 -0.24 11.312 1 98.38 181 TYR B N 1
ATOM 3013 C CA . TYR B 1 181 ? -16.016 0.382 10.578 1 98.38 181 TYR B CA 1
ATOM 3014 C C . TYR B 1 181 ? -16.797 -0.658 9.789 1 98.38 181 TYR B C 1
ATOM 3016 O O . TYR B 1 181 ? -18.031 -0.695 9.852 1 98.38 181 TYR B O 1
ATOM 3024 N N . MET B 1 182 ? -16.094 -1.51 9.031 1 97.31 182 MET B N 1
ATOM 3025 C CA . MET B 1 182 ? -16.75 -2.484 8.164 1 97.31 182 MET B CA 1
ATOM 3026 C C . MET B 1 182 ? -17.594 -3.469 8.977 1 97.31 182 MET B C 1
ATOM 3028 O O . MET B 1 182 ? -18.688 -3.846 8.57 1 97.31 182 MET B O 1
ATOM 3032 N N . ASN B 1 183 ? -17.062 -3.916 10.078 1 96.69 183 ASN B N 1
ATOM 3033 C CA . ASN B 1 183 ? -17.797 -4.828 10.945 1 96.69 183 ASN B CA 1
ATOM 3034 C C . ASN B 1 183 ? -19.078 -4.188 11.484 1 96.69 183 ASN B C 1
ATOM 3036 O O . ASN B 1 183 ? -20.078 -4.871 11.688 1 96.69 183 ASN B O 1
ATOM 3040 N N . ALA B 1 184 ? -19.047 -2.926 11.672 1 96.94 184 ALA B N 1
ATOM 3041 C CA . ALA B 1 184 ? -20.203 -2.199 12.203 1 96.94 184 ALA B CA 1
ATOM 3042 C C . ALA B 1 184 ? -21.203 -1.883 11.102 1 96.94 184 ALA B C 1
ATOM 3044 O O . ALA B 1 184 ? -22.375 -1.582 11.383 1 96.94 184 ALA B O 1
ATOM 3045 N N . HIS B 1 185 ? -20.75 -1.929 9.82 1 96.75 185 HIS B N 1
ATOM 3046 C CA . HIS B 1 185 ? -21.609 -1.555 8.703 1 96.75 185 HIS B CA 1
ATOM 3047 C C . HIS B 1 185 ? -21.562 -2.598 7.594 1 96.75 185 HIS B C 1
ATOM 3049 O O . HIS B 1 185 ? -21.219 -2.279 6.453 1 96.75 185 HIS B O 1
ATOM 3055 N N . PRO B 1 186 ? -21.859 -3.811 7.891 1 94.12 186 PRO B N 1
ATOM 3056 C CA . PRO B 1 186 ? -21.797 -4.855 6.863 1 94.12 186 PRO B CA 1
ATOM 3057 C C . PRO B 1 186 ? -22.75 -4.594 5.695 1 94.12 186 PRO B C 1
ATOM 3059 O O . PRO B 1 186 ? -23.812 -3.99 5.883 1 94.12 186 PRO B O 1
ATOM 3062 N N . ALA B 1 187 ? -22.312 -4.969 4.527 1 91.5 187 ALA B N 1
ATOM 3063 C CA . ALA B 1 187 ? -23.188 -4.875 3.363 1 91.5 187 ALA B CA 1
ATOM 3064 C C . ALA B 1 187 ? -24.375 -5.812 3.496 1 91.5 187 ALA B C 1
ATOM 3066 O O . ALA B 1 187 ? -24.312 -6.82 4.203 1 91.5 187 ALA B O 1
ATOM 3067 N N . ASP B 1 188 ? -25.453 -5.434 2.865 1 80.56 188 ASP B N 1
ATOM 3068 C CA . ASP B 1 188 ? -26.641 -6.273 2.889 1 80.56 188 ASP B CA 1
ATOM 3069 C C . ASP B 1 188 ? -26.469 -7.496 1.99 1 80.56 188 ASP B C 1
ATOM 3071 O O . ASP B 1 188 ? -25.812 -7.422 0.953 1 80.56 188 ASP B O 1
ATOM 3075 N N . ASP B 1 189 ? -26.891 -8.562 2.52 1 69.12 189 ASP B N 1
ATOM 3076 C CA . ASP B 1 189 ? -26.891 -9.773 1.713 1 69.12 189 ASP B CA 1
ATOM 3077 C C . ASP B 1 189 ? -27.938 -9.688 0.596 1 69.12 189 ASP B C 1
ATOM 3079 O O . ASP B 1 189 ? -27.828 -10.383 -0.414 1 69.12 189 ASP B O 1
ATOM 3083 N N . CYS B 1 190 ? -28.891 -8.852 0.773 1 63.88 190 CYS B N 1
ATOM 3084 C CA . CYS B 1 190 ? -29.969 -8.781 -0.221 1 63.88 190 CYS B CA 1
ATOM 3085 C C . CYS B 1 190 ? -29.531 -7.938 -1.419 1 63.88 190 CYS B C 1
ATOM 3087 O O . CYS B 1 190 ? -29.516 -6.711 -1.349 1 63.88 190 CYS B O 1
ATOM 3089 N N . ILE B 1 191 ? -28.922 -8.477 -2.418 1 64.75 191 ILE B N 1
ATOM 3090 C CA . ILE B 1 191 ? -28.422 -7.766 -3.588 1 64.75 191 ILE B CA 1
ATOM 3091 C C . ILE B 1 191 ? -29.344 -8.008 -4.781 1 64.75 191 ILE B C 1
ATOM 3093 O O . ILE B 1 191 ? -29.125 -7.453 -5.859 1 64.75 191 ILE B O 1
ATOM 3097 N N . THR B 1 192 ? -30.469 -8.727 -4.582 1 63.56 192 THR B N 1
ATOM 3098 C CA . THR B 1 192 ? -31.406 -9.016 -5.668 1 63.56 192 THR B CA 1
ATOM 3099 C C . THR B 1 192 ? -32.312 -7.816 -5.941 1 63.56 192 THR B C 1
ATOM 3101 O O . THR B 1 192 ? -32.5 -6.969 -5.07 1 63.56 192 THR B O 1
ATOM 3104 N N . PRO B 1 193 ? -32.531 -7.637 -7.309 1 60.72 193 PRO B N 1
ATOM 3105 C CA . PRO B 1 193 ? -33.469 -6.562 -7.652 1 60.72 193 PRO B CA 1
ATOM 3106 C C . PRO B 1 193 ? -34.688 -6.52 -6.73 1 60.72 193 PRO B C 1
ATOM 3108 O O . PRO B 1 193 ? -35.25 -5.449 -6.504 1 60.72 193 PRO B O 1
ATOM 3111 N N . ASP B 1 194 ? -35.062 -7.707 -6.258 1 56.66 194 ASP B N 1
ATOM 3112 C CA . ASP B 1 194 ? -36.25 -7.719 -5.414 1 56.66 194 ASP B CA 1
ATOM 3113 C C . ASP B 1 194 ? -35.969 -7.141 -4.035 1 56.66 194 ASP B C 1
ATOM 3115 O O . ASP B 1 194 ? -36.875 -6.766 -3.301 1 56.66 194 ASP B O 1
ATOM 3119 N N . CYS B 1 195 ? -34.75 -7.133 -3.717 1 52.5 195 CYS B N 1
ATOM 3120 C CA . CYS B 1 195 ? -34.406 -6.664 -2.375 1 52.5 195 CYS B CA 1
ATOM 3121 C C . CYS B 1 195 ? -34 -5.195 -2.393 1 52.5 195 CYS B C 1
ATOM 3123 O O . CYS B 1 195 ? -34.031 -4.531 -1.356 1 52.5 195 CYS B O 1
ATOM 3125 N N . ILE B 1 196 ? -33.438 -4.699 -3.357 1 44.75 196 ILE B N 1
ATOM 3126 C CA . ILE B 1 196 ? -33.031 -3.295 -3.396 1 44.75 196 ILE B CA 1
ATOM 3127 C C . ILE B 1 196 ? -34.25 -2.414 -3.598 1 44.75 196 ILE B C 1
ATOM 3129 O O . ILE B 1 196 ? -35.094 -2.697 -4.453 1 44.75 196 ILE B O 1
#

Foldseek 3Di:
DVVVVVVVVVVVVVVVVVVVVVVVVVVVVVVCVVVPPPDDDDFPPPDPGDDPAQPDDWDKDKDFDDDDPDDDLPCCVVLVVLPPAPQWFQGDPVRDIDGDLVSVLSVLVNLLSCCVVVVPVVCVVSNVVSVVSVVVVCVVVVWPWDFDWDWDQDPVRDIDTDGPRGGTITIDTRCVRVVVRCVVTPDDPPPDPVVD/DVVVVVVVVVVVVVVVVVVVVVVVVVVVVVVCVVVPPPDDDDFPPPDPGDDPAQPDDWDKDKDFDDDDPDDDLPCCVVLVVLPPAPQWFQGDPVRDIDGDLVSVLSVLVNLLSVCVVVVPVVCVVSNVVSVVSVVVVCVVVVWPWDFDWDWDQDPVRDIDTDGPRGGTITIDTRCVRVVVRCVVTPDDPPPDPVRD

Secondary structure (DSSP, 8-state):
-HHHHHHHHHHHHHHHHHHHHHHHHHHHHHHHHHHS---PPP---STT-S-SB-SS---EEEEE----S---TT-HHHHHTT-SS-SEEEETTTTEEEEEHHHHHHHHHHHHHHHHHHT-GGGHHHHHHHHHHHHHHHHHH---BEEEP--EE-TTS-EE----S-SSEEEEE-HHHHHHHHHHSBPPS--STTT-/-HHHHHHHHHHHHHHHHHHHHHHHHHHHHHHHHHHS---PPP---STT-S-SB-SS---EEEEE----S---TT-HHHHHTT-SS-SEEEETTTTEEEEEHHHHHHHHHHHHHHHHHHT-GGGHHHHHHHHHHHHHHHHHH---BEEEP--EE-TTS-EE----S-SSEEEEE-HHHHHHHHHHSBPPS--STTT-

Organism: Phanerochaete carnosa (strain HHB-10118-sp) (NCBI:txid650164)

Solvent-accessible surface area (backbone atoms only — not comparable to full-atom val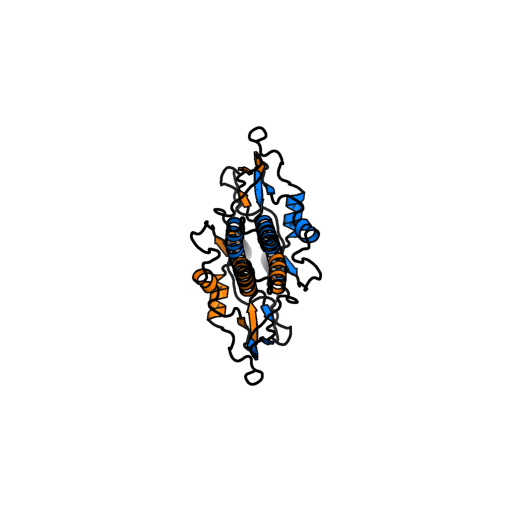ues): 22162 Å² total; per-residue (Å²): 119,66,48,63,50,35,52,54,50,41,51,50,49,50,50,50,51,52,51,51,49,52,51,50,52,51,52,47,51,52,52,44,59,71,65,46,69,74,74,78,81,84,63,85,65,52,89,84,38,47,72,44,46,58,94,66,84,64,51,75,44,77,45,66,46,68,84,66,98,60,61,48,79,81,36,57,69,61,62,52,64,72,50,89,56,91,40,38,18,38,44,73,96,80,53,44,54,24,30,33,42,35,43,53,51,53,48,32,53,50,52,41,42,51,36,54,76,64,64,41,66,89,44,46,67,58,40,33,50,32,53,47,52,48,51,52,49,47,44,29,53,39,44,43,28,45,30,65,55,50,66,46,65,46,97,85,70,45,71,41,85,34,62,90,83,51,74,39,50,35,86,17,33,40,39,63,51,57,51,53,51,36,72,75,25,56,44,74,84,63,69,43,79,88,59,100,119,65,46,63,50,33,52,53,52,40,52,49,49,51,49,50,50,50,50,51,50,52,51,50,51,49,52,48,48,52,51,45,57,71,65,47,71,72,74,78,80,83,63,86,65,52,91,85,38,48,72,44,46,60,96,65,84,64,53,74,43,78,43,66,45,68,85,66,97,61,61,48,78,81,34,59,70,60,60,51,64,75,49,89,55,91,41,40,19,37,47,73,96,80,53,42,56,23,30,34,43,35,43,52,51,53,49,33,53,50,50,42,43,51,34,54,75,63,62,42,67,90,43,45,68,58,41,33,50,32,53,46,52,47,50,52,48,46,45,28,53,38,44,44,28,46,31,65,56,51,67,45,66,46,98,85,69,44,71,39,88,35,63,89,82,51,74,40,48,35,85,17,35,40,39,62,52,57,51,52,50,36,70,75,24,57,44,73,85,62,69,44,79,88,59,99

pLDDT: mean 87.56, std 12.32, range [44.75, 98.69]